Protein AF-A0A261ALJ6-F1 (afdb_monomer)

Mean predicted aligned error: 18.37 Å

Foldseek 3Di:
DVAKDKAFADDDPVDNVLTKIKIKWKWAQWPALQVVVVCVVVVVADKQKWQLQQDQAVVLLSLLLNVLSVCVVVVNQPDPHSSLSSQQLLALAPPSVVSCQPTGGDRPRRMIMIMDMPPPVCPSVVVVVVVTPTDIHHRHVPRNVNHDVVVNCVRLVPDDDPPPDDDPSVSSSCSSVCSVVVVPQAPFCVPPVSPPPDDDDDDDDDPLVQLLPLCPDPLNVVLLVLLVVVLVCVVVVVDDDDPVSNVLSVQLNVLVVVLVVLVVVLVVLVVVLVVDPDDPVVNVVSVVVSVVSVVVSSVSSVVSLCSLQDQDPQQFFQKKKKKKAWFPDPPVSQQVSQLLVLLVVLVCVVQVKDKAWPDWAADPVGGTHMTIIMIGGGRVRLLCQLVQAKEWEWDADPPGPDTDITIMGMDMGGDDDDDDQDDDPVQKDKDFAQDDDPDDPLSVPDRQKIWMAGNPVRDIDTFDPDSHNVVSVVVRNVVVSVVVVVVVVVVVVVVRVVSNCNRRPPSDSVIHQWYCYVVQQWIAGPVVRDIDHHSPCCSSNHPVVVVVSVSVSVVVSSVSSNVSSVVSVVD

Secondary structure (DSSP, 8-state):
-TT-EEEEPPPBTTBTT---EEEEEEEES-S-HHHHHHHHHTT---SEEEEGGG--SHHHHHHHHHHHHHHHHTT--SSSSHHHHHHHHH-S-S-HHHHHHHHBPPTT-S-EEEEEES-SS-HHHHHHHHH--SEEE-HHHHSTTT--HHHHHHHTT----SSTTS-HHHHHHHHHHHHHHTT---TTGGGTTTS-S---------TTHHHHHHHTSHHHHHHHHHHHHHHHHHHTTSS---HHHHHHHHHHHHHHHHHHHHHHHHHHHHHHHHH--S-HHHHHHHHHHHHHHHHHHHHHHHHHHHHHSPPPTTTT--EEEEEEEE-TTTHHHHHHHHHHHHHHHHHHHHTT-EEEEEEEEE-TTSSEEEEEEEEESTTHHHHHGGG-EEEEEEE--TT-SSPEEEEEEEEEEEPPS-------GGGEEEEEEPPPSS--HHHHH---EEEEEETTT--EEEE--SSSHHHHHHHHHHHHHHHHHHHHHHHHHHHHHHHHHHHHTT--TT--SEEEETTTTEEEETTTTEEEE-HHHHHTT-HHHHHHHHHHHHHHHHHHHHHHHHHHHH-

Structure (mmCIF, N/CA/C/O backbone):
data_AF-A0A261ALJ6-F1
#
_entry.id   AF-A0A261ALJ6-F1
#
loop_
_atom_site.group_PDB
_atom_site.id
_atom_site.type_symbol
_atom_site.label_atom_id
_atom_site.label_alt_id
_atom_site.label_comp_id
_atom_site.label_asym_id
_atom_site.label_entity_id
_atom_site.label_seq_id
_atom_site.pdbx_PDB_ins_code
_atom_site.Cartn_x
_atom_site.Cartn_y
_atom_site.Cartn_z
_atom_site.occupancy
_atom_site.B_iso_or_equiv
_atom_site.auth_seq_id
_atom_site.auth_comp_id
_atom_site.auth_asym_id
_atom_site.auth_atom_id
_atom_site.pdbx_PDB_model_num
ATOM 1 N N . MET A 1 1 ? -11.783 44.704 -10.744 1.00 56.09 1 MET A N 1
ATOM 2 C CA . MET A 1 1 ? -12.688 43.540 -10.617 1.00 56.09 1 MET A CA 1
ATOM 3 C C . MET A 1 1 ? -12.921 42.804 -11.927 1.00 56.09 1 MET A C 1
ATOM 5 O O . MET A 1 1 ? -12.905 41.589 -11.865 1.00 56.09 1 MET A O 1
ATOM 9 N N . LYS A 1 2 ? -13.084 43.470 -13.090 1.00 62.62 2 LYS A N 1
ATOM 10 C CA . LYS A 1 2 ? -13.318 42.772 -14.377 1.00 62.62 2 LYS A CA 1
ATOM 11 C C . LYS A 1 2 ? -12.264 41.704 -14.741 1.00 62.62 2 LYS A C 1
ATOM 13 O O . LYS A 1 2 ? -12.587 40.788 -15.479 1.00 62.62 2 LYS A O 1
ATOM 18 N N . HIS A 1 3 ? -11.042 41.802 -14.209 1.00 75.19 3 HIS A N 1
ATOM 19 C CA . HIS A 1 3 ? -9.930 40.890 -14.524 1.00 75.19 3 HIS A CA 1
ATOM 20 C C . HIS A 1 3 ? -9.458 40.017 -13.345 1.00 75.19 3 HIS A C 1
ATOM 22 O O . HIS A 1 3 ? -8.577 39.185 -13.523 1.00 75.19 3 HIS A O 1
ATOM 28 N N . SER A 1 4 ? -10.048 40.177 -12.152 1.00 83.94 4 SER A N 1
ATOM 29 C CA . SER A 1 4 ? -9.753 39.328 -10.986 1.00 83.94 4 SER A CA 1
ATOM 30 C C . SER A 1 4 ? -10.753 38.179 -10.919 1.00 83.94 4 SER A C 1
ATOM 32 O O . SER A 1 4 ? -11.957 38.447 -10.905 1.00 83.94 4 SER A O 1
ATOM 34 N N . HIS A 1 5 ? -10.286 36.942 -10.799 1.00 86.19 5 HIS A N 1
ATOM 35 C CA . HIS A 1 5 ? -11.147 35.760 -10.740 1.00 86.19 5 HIS A CA 1
ATOM 36 C C . HIS A 1 5 ? -11.141 35.151 -9.335 1.00 86.19 5 HIS A C 1
ATOM 38 O O . HIS A 1 5 ? -10.111 35.183 -8.662 1.00 86.19 5 HIS A O 1
ATOM 44 N N . LEU A 1 6 ? -12.294 34.660 -8.879 1.00 88.56 6 LEU A N 1
ATOM 45 C CA . LEU A 1 6 ? -12.431 33.942 -7.612 1.00 88.56 6 LEU A CA 1
ATOM 46 C C . LEU A 1 6 ? -12.449 32.451 -7.927 1.00 88.56 6 LEU A C 1
ATOM 48 O O . LEU A 1 6 ? -13.310 32.012 -8.680 1.00 88.56 6 LEU A O 1
ATOM 52 N N . TYR A 1 7 ? -11.513 31.706 -7.360 1.00 87.81 7 TYR A N 1
ATOM 53 C CA . TYR A 1 7 ? -11.470 30.257 -7.466 1.00 87.81 7 TYR A CA 1
ATOM 54 C C . TYR A 1 7 ? -11.928 29.653 -6.147 1.00 87.81 7 TYR A C 1
ATOM 56 O O . TYR A 1 7 ? -11.476 30.065 -5.074 1.00 87.81 7 TYR A O 1
ATOM 64 N N . GLU A 1 8 ? -12.823 28.680 -6.235 1.00 87.00 8 GLU A N 1
ATOM 65 C CA . GLU A 1 8 ? -13.108 27.794 -5.116 1.00 87.00 8 GLU A CA 1
ATOM 66 C C . GLU A 1 8 ? -12.003 26.747 -5.062 1.00 87.00 8 GLU A C 1
ATOM 68 O O . GLU A 1 8 ? -11.698 26.091 -6.061 1.00 87.00 8 GLU A O 1
ATOM 73 N N . LEU A 1 9 ? -11.339 26.668 -3.913 1.00 85.06 9 LEU A N 1
ATOM 74 C CA . LEU A 1 9 ? -10.316 25.664 -3.679 1.00 85.06 9 LEU A CA 1
ATOM 75 C C . LEU A 1 9 ? -10.998 24.361 -3.281 1.00 85.06 9 LEU A C 1
ATOM 77 O O . LEU A 1 9 ? -12.095 24.374 -2.715 1.00 85.06 9 LEU A O 1
ATOM 81 N N . GLN A 1 10 ? -10.359 23.238 -3.599 1.00 76.06 10 GLN A N 1
ATOM 82 C CA . GLN A 1 10 ? -10.909 21.948 -3.207 1.00 76.06 10 GLN A CA 1
ATOM 83 C C . GLN A 1 10 ? -10.931 21.875 -1.676 1.00 76.06 10 GLN A C 1
ATOM 85 O O . GLN A 1 10 ? -9.910 22.180 -1.051 1.00 76.06 10 GLN A O 1
ATOM 90 N N . PRO A 1 11 ? -12.083 21.536 -1.067 1.00 61.34 11 PRO A N 1
ATOM 91 C CA . PRO A 1 11 ? -12.139 21.329 0.367 1.00 61.34 11 PRO A CA 1
ATOM 92 C C . PRO A 1 11 ? -11.230 20.164 0.740 1.00 61.34 11 PRO A C 1
ATOM 94 O O . PRO A 1 11 ? -10.999 19.255 -0.062 1.00 61.34 11 PRO A O 1
ATOM 97 N N . ASP A 1 12 ? -10.736 20.203 1.970 1.00 60.03 12 ASP A N 1
ATOM 98 C CA . ASP A 1 12 ? -10.095 19.043 2.560 1.00 60.03 12 ASP A CA 1
ATOM 99 C C . ASP A 1 12 ? -11.069 17.855 2.480 1.00 60.03 12 ASP A C 1
ATOM 101 O O . ASP A 1 12 ? -12.228 18.013 2.888 1.00 60.03 12 ASP A O 1
ATOM 105 N N . PRO A 1 13 ? -10.676 16.690 1.937 1.00 57.09 13 PRO A N 1
ATOM 106 C CA . PRO A 1 13 ? -11.606 15.573 1.823 1.00 57.09 13 PRO A CA 1
ATOM 107 C C . PRO A 1 13 ? -12.008 15.018 3.195 1.00 57.09 13 PRO A C 1
ATOM 109 O O . PRO A 1 13 ? -13.001 14.303 3.283 1.00 57.09 13 PRO A O 1
ATOM 112 N N . TYR A 1 14 ? -11.268 15.381 4.250 1.00 53.53 14 TYR A N 1
ATOM 113 C CA . TYR A 1 14 ? -11.555 15.031 5.640 1.00 53.53 14 TYR A CA 1
ATOM 114 C C . TYR A 1 14 ? -12.341 16.074 6.415 1.00 53.53 14 TYR A C 1
ATOM 116 O O . TYR A 1 14 ? -12.918 15.756 7.451 1.00 53.53 14 TYR A O 1
ATOM 124 N N . ASP A 1 15 ? -12.379 17.311 5.927 1.00 52.16 15 ASP A N 1
ATOM 125 C CA . ASP A 1 15 ? -13.095 18.397 6.579 1.00 52.16 15 ASP A CA 1
ATOM 126 C C . ASP A 1 15 ? -13.725 19.328 5.539 1.00 52.16 15 ASP A C 1
ATOM 128 O O . ASP A 1 15 ? -13.217 20.396 5.175 1.00 52.16 15 ASP A O 1
ATOM 132 N N . CYS A 1 16 ? -14.902 18.916 5.068 1.00 55.81 16 CYS A N 1
ATOM 133 C CA . CYS A 1 16 ? -15.683 19.657 4.084 1.00 55.81 16 CYS A CA 1
ATOM 134 C C . CYS A 1 16 ? -16.204 21.018 4.593 1.00 55.81 16 CYS A C 1
ATOM 136 O O . CYS A 1 16 ? -16.708 21.813 3.789 1.00 55.81 16 CYS A O 1
ATOM 138 N N . THR A 1 17 ? -16.059 21.316 5.894 1.00 53.47 17 THR A N 1
ATOM 139 C CA . THR A 1 17 ? -16.429 22.609 6.487 1.00 53.47 17 THR A CA 1
ATOM 140 C C . THR A 1 17 ? -15.404 23.706 6.170 1.00 53.47 17 THR A C 1
ATOM 142 O O . THR A 1 17 ? -15.748 24.891 6.140 1.00 53.47 17 THR A O 1
ATOM 145 N N . GLN A 1 18 ? -14.171 23.334 5.803 1.00 64.38 18 GLN A N 1
ATOM 146 C CA . GLN A 1 18 ? -13.068 24.255 5.513 1.00 64.38 18 GLN A CA 1
ATOM 147 C C . GLN A 1 18 ? -13.005 24.694 4.040 1.00 64.38 18 GLN A C 1
ATOM 149 O O . GLN A 1 18 ? -11.954 24.675 3.396 1.00 64.38 18 GLN A O 1
ATOM 154 N N . ARG A 1 19 ? -14.133 25.139 3.473 1.00 71.19 19 ARG A N 1
ATOM 155 C CA . ARG A 1 19 ? -14.149 25.698 2.109 1.00 71.19 19 ARG A CA 1
ATOM 156 C C . ARG A 1 19 ? -13.448 27.054 2.068 1.00 71.19 19 ARG A C 1
ATOM 158 O O . ARG A 1 19 ? -14.008 28.071 2.484 1.00 71.19 19 ARG A O 1
ATOM 165 N N . LYS A 1 20 ? -12.240 27.074 1.509 1.00 83.88 20 LYS A N 1
ATOM 166 C CA . LYS A 1 20 ? -11.474 28.295 1.242 1.00 83.88 20 LYS A CA 1
ATOM 167 C C . LYS A 1 20 ? -11.674 28.763 -0.192 1.00 83.88 20 LYS A C 1
ATOM 169 O O . LYS A 1 20 ? -11.871 27.976 -1.115 1.00 83.88 20 LYS A O 1
ATOM 174 N N . THR A 1 21 ? -11.592 30.072 -0.386 1.00 89.38 21 THR A N 1
ATOM 175 C CA . THR A 1 21 ? -11.596 30.664 -1.731 1.00 89.38 21 THR A CA 1
ATOM 176 C C . THR A 1 21 ? -10.294 31.407 -1.971 1.00 89.38 21 THR A C 1
ATOM 178 O O . THR A 1 21 ? -9.692 31.926 -1.036 1.00 89.38 21 THR A O 1
ATOM 181 N N . CYS A 1 22 ? -9.836 31.467 -3.216 1.00 91.06 22 CYS A N 1
ATOM 182 C CA . CYS A 1 22 ? -8.646 32.220 -3.591 1.00 91.06 22 CYS A CA 1
ATOM 183 C C . CYS A 1 22 ? -8.985 33.175 -4.730 1.00 91.06 22 CYS A C 1
ATOM 185 O O . CYS A 1 22 ? -9.373 32.756 -5.822 1.00 91.06 22 CYS A O 1
ATOM 187 N N . ARG A 1 23 ? -8.850 34.479 -4.485 1.00 92.50 23 ARG A N 1
ATOM 188 C CA . ARG A 1 23 ? -9.010 35.502 -5.516 1.00 92.50 23 ARG A CA 1
ATOM 189 C C . ARG A 1 23 ? -7.654 35.836 -6.111 1.00 92.50 23 ARG A C 1
ATOM 191 O O . ARG A 1 23 ? -6.754 36.269 -5.397 1.00 92.50 23 ARG A O 1
ATOM 198 N N . VAL A 1 24 ? -7.538 35.701 -7.428 1.00 92.94 24 VAL A N 1
ATOM 199 C CA . VAL A 1 24 ? -6.281 35.894 -8.160 1.00 92.94 24 VAL A CA 1
ATOM 200 C C . VAL A 1 24 ? -6.435 36.976 -9.228 1.00 92.94 24 VAL A C 1
ATOM 202 O O . VAL A 1 24 ? -7.458 37.051 -9.915 1.00 92.94 24 VAL A O 1
ATOM 205 N N . CYS A 1 25 ? -5.412 37.818 -9.383 1.00 93.00 25 CYS A N 1
ATOM 206 C CA . CYS A 1 25 ? -5.313 38.814 -10.448 1.00 93.00 25 CYS A CA 1
ATOM 207 C C . CYS A 1 25 ? -3.876 38.897 -10.980 1.00 93.00 25 CYS A C 1
ATOM 209 O O . CYS A 1 25 ? -2.925 38.934 -10.200 1.00 93.00 25 CYS A O 1
ATOM 211 N N . LEU A 1 26 ? -3.724 38.954 -12.304 1.00 93.56 26 LEU A N 1
ATOM 212 C CA . LEU A 1 26 ? -2.444 39.196 -12.972 1.00 93.56 26 LEU A CA 1
ATOM 213 C C . LEU A 1 26 ? -2.278 40.699 -13.227 1.00 93.56 26 LEU A C 1
ATOM 215 O O . LEU A 1 26 ? -3.231 41.358 -13.647 1.00 93.56 26 LEU A O 1
ATOM 219 N N . PHE A 1 27 ? -1.075 41.223 -12.999 1.00 93.00 27 PHE A N 1
ATOM 220 C CA . PHE A 1 27 ? -0.695 42.599 -13.309 1.00 93.00 27 PHE A CA 1
ATOM 221 C C . PHE A 1 27 ? 0.541 42.617 -14.212 1.00 93.00 27 PHE A C 1
ATOM 223 O O . PHE A 1 27 ? 1.534 41.949 -13.911 1.00 93.00 27 PHE A O 1
ATOM 230 N N . LYS A 1 28 ? 0.487 43.400 -15.292 1.00 91.75 28 LYS A N 1
ATOM 231 C CA . LYS A 1 28 ? 1.622 43.713 -16.171 1.00 91.75 28 LYS A CA 1
ATOM 232 C C . LYS A 1 28 ? 2.086 45.153 -15.971 1.00 91.75 28 LYS A C 1
ATOM 234 O O . LYS A 1 28 ? 1.427 45.944 -15.294 1.00 91.75 28 LYS A O 1
ATOM 239 N N . ASP A 1 29 ? 3.240 45.473 -16.547 1.00 89.88 29 ASP A N 1
ATOM 240 C CA . ASP A 1 29 ? 3.848 46.806 -16.541 1.00 89.88 29 ASP A CA 1
ATOM 241 C C . ASP A 1 29 ? 3.970 47.413 -15.134 1.00 89.88 29 ASP A C 1
ATOM 243 O O . ASP A 1 29 ? 3.743 48.608 -14.927 1.00 89.88 29 ASP A O 1
ATOM 247 N N . VAL A 1 30 ? 4.300 46.578 -14.145 1.00 91.81 30 VAL A N 1
ATOM 248 C CA . VAL A 1 30 ? 4.401 46.989 -12.743 1.00 91.81 30 VAL A CA 1
ATOM 249 C C . VAL A 1 30 ? 5.644 47.853 -12.548 1.00 91.81 30 VAL A C 1
ATOM 251 O O . VAL A 1 30 ? 6.770 47.392 -12.710 1.00 91.81 30 VAL A O 1
ATOM 254 N N . LYS A 1 31 ? 5.445 49.118 -12.161 1.00 90.81 31 LYS A N 1
ATOM 255 C CA . LYS A 1 31 ? 6.537 50.096 -11.986 1.00 90.81 31 LYS A CA 1
ATOM 256 C C . LYS A 1 31 ? 7.052 50.223 -10.553 1.00 90.81 31 LYS A C 1
ATOM 258 O O . LYS A 1 31 ? 8.080 50.850 -10.337 1.00 90.81 31 LYS A O 1
ATOM 263 N N . ASN A 1 32 ? 6.341 49.669 -9.571 1.00 93.12 32 ASN A N 1
ATOM 264 C CA . ASN A 1 32 ? 6.663 49.814 -8.147 1.00 93.12 32 ASN A CA 1
ATOM 265 C C . ASN A 1 32 ? 6.945 48.488 -7.427 1.00 93.12 32 ASN A C 1
ATOM 267 O O . ASN A 1 32 ? 6.644 48.347 -6.243 1.00 93.12 32 ASN A O 1
ATOM 271 N N . ALA A 1 33 ? 7.533 47.513 -8.123 1.00 90.31 33 ALA A N 1
ATOM 272 C CA . ALA A 1 33 ? 7.827 46.199 -7.552 1.00 90.31 33 ALA A CA 1
ATOM 273 C C . ALA A 1 33 ? 8.753 46.260 -6.316 1.00 90.31 33 ALA A C 1
ATOM 275 O O . ALA A 1 33 ? 8.508 45.547 -5.345 1.00 90.31 33 ALA A O 1
ATOM 276 N N . ALA A 1 34 ? 9.751 47.153 -6.301 1.00 89.38 34 ALA A N 1
ATOM 277 C CA . ALA A 1 34 ? 10.628 47.368 -5.145 1.00 89.38 34 ALA A CA 1
ATOM 278 C C . ALA A 1 34 ? 9.866 47.877 -3.902 1.00 89.38 34 ALA A C 1
ATOM 280 O O . ALA A 1 34 ? 10.001 47.307 -2.818 1.00 89.38 34 ALA A O 1
ATOM 281 N N . GLU A 1 35 ? 8.995 48.883 -4.069 1.00 90.88 35 GLU A N 1
ATOM 282 C CA . GLU A 1 35 ? 8.141 49.409 -2.990 1.00 90.88 35 GLU A CA 1
ATOM 283 C C . GLU A 1 35 ? 7.208 48.317 -2.437 1.00 90.88 35 GLU A C 1
ATOM 285 O O . GLU A 1 35 ? 7.044 48.185 -1.224 1.00 90.88 35 GLU A O 1
ATOM 290 N N . LEU A 1 36 ? 6.610 47.509 -3.321 1.00 90.25 36 LEU A N 1
ATOM 291 C CA . LEU A 1 36 ? 5.714 46.411 -2.945 1.00 90.25 36 LEU A CA 1
ATOM 292 C C . LEU A 1 36 ? 6.453 45.291 -2.201 1.00 90.25 36 LEU A C 1
ATOM 294 O O . LEU A 1 36 ? 5.930 44.778 -1.214 1.00 90.25 36 LEU A O 1
ATOM 298 N N . SER A 1 37 ? 7.669 44.939 -2.631 1.00 88.38 37 SER A N 1
ATOM 299 C CA . SER A 1 37 ? 8.513 43.944 -1.955 1.00 88.38 37 SER A CA 1
ATOM 300 C C . SER A 1 37 ? 8.883 44.392 -0.538 1.00 88.38 37 SER A C 1
ATOM 302 O O . SER A 1 37 ? 8.786 43.610 0.408 1.00 88.38 37 SER A O 1
ATOM 304 N N . GLN A 1 38 ? 9.225 45.672 -0.356 1.00 88.62 38 GLN A N 1
ATOM 305 C CA . GLN A 1 38 ? 9.516 46.234 0.965 1.00 88.62 38 GLN A CA 1
ATOM 306 C C . GLN A 1 38 ? 8.269 46.263 1.862 1.00 88.62 38 GLN A C 1
ATOM 308 O O . GLN A 1 38 ? 8.325 45.834 3.010 1.00 88.62 38 GLN A O 1
ATOM 313 N N . GLN A 1 39 ? 7.114 46.678 1.331 1.00 88.69 39 GLN A N 1
ATOM 314 C CA . GLN A 1 39 ? 5.849 46.665 2.078 1.00 88.69 39 GLN A CA 1
ATOM 315 C C . GLN A 1 39 ? 5.394 45.252 2.475 1.00 88.69 39 GLN A C 1
ATOM 317 O O . GLN A 1 39 ? 4.768 45.092 3.523 1.00 88.69 39 GLN A O 1
ATOM 322 N N . LEU A 1 40 ? 5.707 44.239 1.662 1.00 87.94 40 LEU A N 1
ATOM 323 C CA . LEU A 1 40 ? 5.461 42.834 1.983 1.00 87.94 40 LEU A CA 1
ATOM 324 C C . LEU A 1 40 ? 6.347 42.370 3.153 1.00 87.94 40 LEU A C 1
ATOM 326 O O . LEU A 1 40 ? 5.843 41.760 4.091 1.00 87.94 40 LEU A O 1
ATOM 330 N N . LYS A 1 41 ? 7.647 42.705 3.132 1.00 85.44 41 LYS A N 1
ATOM 331 C CA . LYS A 1 41 ? 8.603 42.385 4.213 1.00 85.44 41 LYS A CA 1
ATOM 332 C C . LYS A 1 41 ? 8.247 43.077 5.533 1.00 85.44 41 LYS A C 1
ATOM 334 O O . LYS A 1 41 ? 8.380 42.467 6.588 1.00 85.44 41 LYS A O 1
ATOM 339 N N . ASP A 1 42 ? 7.731 44.303 5.463 1.00 86.12 42 ASP A N 1
ATOM 340 C CA . ASP A 1 42 ? 7.227 45.061 6.616 1.00 86.12 42 ASP A CA 1
ATOM 341 C C . ASP A 1 42 ? 5.886 44.525 7.167 1.00 86.12 42 ASP A C 1
ATOM 343 O O . ASP A 1 42 ? 5.396 45.029 8.177 1.00 86.12 42 ASP A O 1
ATOM 347 N N . GLY A 1 43 ? 5.235 43.568 6.489 1.00 82.38 43 GLY A N 1
ATOM 348 C CA . GLY A 1 43 ? 3.919 43.042 6.877 1.00 82.38 43 GLY A CA 1
ATOM 349 C C . GLY A 1 43 ? 2.738 43.989 6.609 1.00 82.38 43 GLY A C 1
ATOM 350 O O . GLY A 1 43 ? 1.645 43.773 7.123 1.00 82.38 43 GLY A O 1
ATOM 351 N N . LYS A 1 44 ? 2.918 45.042 5.796 1.00 85.88 44 LYS A N 1
ATOM 352 C CA . LYS A 1 44 ? 1.856 46.014 5.439 1.00 85.88 44 LYS A CA 1
ATOM 353 C C . LYS A 1 44 ? 0.891 45.499 4.363 1.00 85.88 44 LYS A C 1
ATOM 355 O O . LYS A 1 44 ? -0.117 46.152 4.070 1.00 85.88 44 LYS A O 1
ATOM 360 N N . ILE A 1 45 ? 1.236 44.388 3.714 1.00 86.75 45 ILE A N 1
ATOM 361 C CA . ILE A 1 45 ? 0.452 43.728 2.669 1.00 86.75 45 ILE A CA 1
ATOM 362 C C . ILE A 1 45 ? 0.259 42.270 3.078 1.00 86.75 45 ILE A C 1
ATOM 364 O O . ILE A 1 45 ? 1.234 41.529 3.161 1.00 86.75 45 ILE A O 1
ATOM 368 N N . ASP A 1 46 ? -0.994 41.862 3.266 1.00 85.75 46 ASP A N 1
ATOM 369 C CA . ASP A 1 46 ? -1.364 40.461 3.467 1.00 85.75 46 ASP A CA 1
ATOM 370 C C . ASP A 1 46 ? -1.912 39.871 2.160 1.00 85.75 46 ASP A C 1
ATOM 372 O O . ASP A 1 46 ? -3.116 39.824 1.912 1.00 85.75 46 ASP A O 1
ATOM 376 N N . ALA A 1 47 ? -0.995 39.539 1.253 1.00 91.56 47 ALA A N 1
ATOM 377 C CA . ALA A 1 47 ? -1.296 38.911 -0.029 1.00 91.56 47 ALA A CA 1
ATOM 378 C C . ALA A 1 47 ? -0.073 38.148 -0.543 1.00 91.56 47 ALA A C 1
ATOM 380 O O . ALA A 1 47 ? 1.066 38.531 -0.275 1.00 91.56 47 ALA A O 1
ATOM 381 N N . ALA A 1 48 ? -0.293 37.103 -1.338 1.00 93.88 48 ALA A N 1
ATOM 382 C CA . ALA A 1 48 ? 0.787 36.432 -2.047 1.00 93.88 48 ALA A CA 1
ATOM 383 C C . ALA A 1 48 ? 1.111 37.206 -3.335 1.00 93.88 48 ALA A C 1
ATOM 385 O O . ALA A 1 48 ? 0.286 37.264 -4.249 1.00 93.88 48 ALA A O 1
ATOM 386 N N . LEU A 1 49 ? 2.306 37.805 -3.402 1.00 94.56 49 LEU A N 1
ATOM 387 C CA . LEU A 1 49 ? 2.835 38.466 -4.600 1.00 94.56 49 LEU A CA 1
ATOM 388 C C . LEU A 1 49 ? 3.883 37.565 -5.258 1.00 94.56 49 LEU A C 1
ATOM 390 O O . LEU A 1 49 ? 4.970 37.371 -4.714 1.00 94.56 49 LEU A O 1
ATOM 394 N N . ILE A 1 50 ? 3.545 37.021 -6.425 1.00 95.50 50 ILE A N 1
ATOM 395 C CA . ILE A 1 50 ? 4.292 35.952 -7.101 1.00 95.50 50 ILE A CA 1
ATOM 396 C C . ILE A 1 50 ? 4.809 36.465 -8.443 1.00 95.50 50 ILE A C 1
ATOM 398 O O . ILE A 1 50 ? 4.108 37.198 -9.144 1.00 95.50 50 ILE A O 1
ATOM 402 N N . ARG A 1 51 ? 6.009 36.052 -8.852 1.00 94.12 51 ARG A N 1
ATOM 403 C CA . ARG A 1 51 ? 6.528 36.347 -10.196 1.00 94.12 51 ARG A CA 1
ATOM 404 C C . ARG A 1 51 ? 5.735 35.594 -11.259 1.00 94.12 51 ARG A C 1
ATOM 406 O O . ARG A 1 51 ? 5.769 34.367 -11.307 1.00 94.12 51 ARG A O 1
ATOM 413 N N . ALA A 1 52 ? 5.073 36.330 -12.151 1.00 92.69 52 ALA A N 1
ATOM 414 C CA . ALA A 1 52 ? 4.249 35.732 -13.204 1.00 92.69 52 ALA A CA 1
ATOM 415 C C . ALA A 1 52 ? 5.069 34.881 -14.193 1.00 92.69 52 ALA A C 1
ATOM 417 O O . ALA A 1 52 ? 4.581 33.878 -14.697 1.00 92.69 52 ALA A O 1
ATOM 418 N N . GLU A 1 53 ? 6.334 35.241 -14.417 1.00 92.00 53 GLU A N 1
ATOM 419 C CA . GLU A 1 53 ? 7.255 34.563 -15.345 1.00 92.00 53 GLU A CA 1
ATOM 420 C C . GLU A 1 53 ? 7.571 33.109 -14.959 1.00 92.00 53 GLU A C 1
ATOM 422 O O . GLU A 1 53 ? 8.011 32.331 -15.807 1.00 92.00 53 GLU A O 1
ATOM 427 N N . LEU A 1 54 ? 7.387 32.749 -13.683 1.00 91.69 54 LEU A N 1
ATOM 428 C CA . LEU A 1 54 ? 7.739 31.436 -13.131 1.00 91.69 54 LEU A CA 1
ATOM 429 C C . LEU A 1 54 ? 6.541 30.490 -12.995 1.00 91.69 54 LEU A C 1
ATOM 431 O O . LEU A 1 54 ? 6.719 29.336 -12.612 1.00 91.69 54 LEU A O 1
ATOM 435 N N . VAL A 1 55 ? 5.331 30.958 -13.307 1.00 91.81 55 VAL A N 1
ATOM 436 C CA . VAL A 1 55 ? 4.105 30.161 -13.226 1.00 91.81 55 VAL A CA 1
ATOM 437 C C . VAL A 1 55 ? 3.638 29.851 -14.642 1.00 91.81 55 VAL A C 1
ATOM 439 O O . VAL A 1 55 ? 3.271 30.756 -15.385 1.00 91.81 55 VAL A O 1
ATOM 442 N N . LEU A 1 56 ? 3.659 28.568 -15.014 1.00 87.31 56 LEU A N 1
ATOM 443 C CA . LEU A 1 56 ? 3.346 28.120 -16.375 1.00 87.31 56 LEU A CA 1
ATOM 444 C C . LEU A 1 56 ? 1.899 28.440 -16.773 1.00 87.31 56 LEU A C 1
ATOM 446 O O . LEU A 1 56 ? 1.643 29.016 -17.827 1.00 87.31 56 LEU A O 1
ATOM 450 N N . GLU A 1 57 ? 0.957 28.059 -15.915 1.00 86.62 57 GLU A N 1
ATOM 451 C CA . GLU A 1 57 ? -0.472 28.188 -16.163 1.00 86.62 57 GLU A CA 1
ATOM 452 C C . GLU A 1 57 ? -1.255 28.252 -14.840 1.00 86.62 57 GLU A C 1
ATOM 454 O O . GLU A 1 57 ? -0.717 27.911 -13.780 1.00 86.62 57 GLU A O 1
ATOM 459 N N . PRO A 1 58 ? -2.530 28.677 -14.869 1.00 87.56 58 PRO A N 1
ATOM 460 C CA . PRO A 1 58 ? -3.325 28.867 -13.656 1.00 87.56 58 PRO A CA 1
ATOM 461 C C . PRO A 1 58 ? -3.510 27.592 -12.831 1.00 87.56 58 PRO A C 1
ATOM 463 O O . PRO A 1 58 ? -3.583 27.669 -11.608 1.00 87.56 58 PRO A O 1
ATOM 466 N N . PHE A 1 59 ? -3.530 26.426 -13.479 1.00 87.56 59 PHE A N 1
ATOM 467 C CA . PHE A 1 59 ? -3.633 25.135 -12.804 1.00 87.56 59 PHE A CA 1
ATOM 468 C C . PHE A 1 59 ? -2.498 24.915 -11.790 1.00 87.56 59 PHE A C 1
ATOM 470 O O . PHE A 1 59 ? -2.763 24.566 -10.642 1.00 87.56 59 PHE A O 1
ATOM 477 N N . VAL A 1 60 ? -1.249 25.231 -12.156 1.00 88.75 60 VAL A N 1
ATOM 478 C CA . VAL A 1 60 ? -0.076 25.108 -11.267 1.00 88.75 60 VAL A CA 1
ATOM 479 C C . VAL A 1 60 ? -0.211 26.008 -10.033 1.00 88.75 60 VAL A C 1
ATOM 481 O O . VAL A 1 60 ? 0.104 25.603 -8.912 1.00 88.75 60 VAL A O 1
ATOM 484 N N . LEU A 1 61 ? -0.723 27.226 -10.225 1.00 90.69 61 LEU A N 1
ATOM 485 C CA . LEU A 1 61 ? -0.974 28.167 -9.134 1.00 90.69 61 LEU A CA 1
ATOM 486 C C . LEU A 1 61 ? -2.056 27.658 -8.176 1.00 90.69 61 LEU A C 1
ATOM 488 O O . LEU A 1 61 ? -1.895 27.751 -6.960 1.00 90.69 61 LEU A O 1
ATOM 492 N N . LEU A 1 62 ? -3.148 27.114 -8.715 1.00 90.88 62 LEU A N 1
ATOM 493 C CA . LEU A 1 62 ? -4.245 26.573 -7.914 1.00 90.88 62 LEU A CA 1
ATOM 494 C C . LEU A 1 62 ? -3.837 25.294 -7.180 1.00 90.88 62 LEU A C 1
ATOM 496 O O . LEU A 1 62 ? -4.206 25.128 -6.022 1.00 90.88 62 LEU A O 1
ATOM 500 N N . ALA A 1 63 ? -3.003 24.445 -7.785 1.00 89.06 63 ALA A N 1
ATOM 501 C CA . ALA A 1 63 ? -2.416 23.290 -7.110 1.00 89.06 63 ALA A CA 1
ATOM 502 C C . ALA A 1 63 ? -1.565 23.714 -5.896 1.00 89.06 63 ALA A C 1
ATOM 504 O O . ALA A 1 63 ? -1.686 23.128 -4.818 1.00 89.06 63 ALA A O 1
ATOM 505 N N . ALA A 1 64 ? -0.758 24.776 -6.027 1.00 91.00 64 ALA A N 1
ATOM 506 C CA . ALA A 1 64 ? -0.017 25.349 -4.898 1.00 91.00 64 ALA A CA 1
ATOM 507 C C . ALA A 1 64 ? -0.943 25.930 -3.818 1.00 91.00 64 ALA A C 1
ATOM 509 O O . ALA A 1 64 ? -0.687 25.750 -2.629 1.00 91.00 64 ALA A O 1
ATOM 510 N N . ALA A 1 65 ? -2.016 26.617 -4.222 1.00 90.31 65 ALA A N 1
ATOM 511 C CA . ALA A 1 65 ? -2.984 27.213 -3.305 1.00 90.31 65 ALA A CA 1
ATOM 512 C C . ALA A 1 65 ? -3.773 26.150 -2.521 1.00 90.31 65 ALA A C 1
ATOM 514 O O . ALA A 1 65 ? -3.895 26.269 -1.303 1.00 90.31 65 ALA A O 1
ATOM 515 N N . ASN A 1 66 ? -4.238 25.090 -3.194 1.00 89.38 66 ASN A N 1
ATOM 516 C CA . ASN A 1 66 ? -4.888 23.935 -2.566 1.00 89.38 66 ASN A CA 1
ATOM 517 C C . ASN A 1 66 ? -3.958 23.287 -1.540 1.00 89.38 66 ASN A C 1
ATOM 519 O O . ASN A 1 66 ? -4.357 23.035 -0.407 1.00 89.38 66 ASN A O 1
ATOM 523 N N . ARG A 1 67 ? -2.687 23.089 -1.902 1.00 87.50 67 ARG A N 1
ATOM 524 C CA . ARG A 1 67 ? -1.696 22.550 -0.972 1.00 87.50 67 ARG A CA 1
ATOM 525 C C . ARG A 1 67 ? -1.484 23.449 0.244 1.00 87.50 67 ARG A C 1
ATOM 527 O O . ARG A 1 67 ? -1.438 22.936 1.354 1.00 87.50 67 ARG A O 1
ATOM 534 N N . ALA A 1 68 ? -1.355 24.761 0.059 1.00 89.12 68 ALA A N 1
ATOM 535 C CA . ALA A 1 68 ? -1.172 25.694 1.169 1.00 89.12 68 ALA A CA 1
ATOM 536 C C . ALA A 1 68 ? -2.365 25.666 2.139 1.00 89.12 68 ALA A C 1
ATOM 538 O O . ALA A 1 68 ? -2.169 25.623 3.353 1.00 89.12 68 ALA A O 1
ATOM 539 N N . VAL A 1 69 ? -3.593 25.617 1.610 1.00 87.81 69 VAL A N 1
ATOM 540 C CA . VAL A 1 69 ? -4.812 25.454 2.418 1.00 87.81 69 VAL A CA 1
ATOM 541 C C . VAL A 1 69 ? -4.813 24.124 3.155 1.00 87.81 69 VAL A C 1
ATOM 543 O O . VAL A 1 69 ? -5.059 24.115 4.354 1.00 87.81 69 VAL A O 1
ATOM 546 N N . HIS A 1 70 ? -4.458 23.031 2.487 1.00 85.25 70 HIS A N 1
ATOM 547 C CA . HIS A 1 70 ? -4.390 21.713 3.112 1.00 85.25 70 HIS A CA 1
ATOM 548 C C . HIS A 1 70 ? -3.341 21.656 4.237 1.00 85.25 70 HIS A C 1
ATOM 550 O O . HIS A 1 70 ? -3.592 21.087 5.298 1.00 85.25 70 HIS A O 1
ATOM 556 N N . GLN A 1 71 ? -2.171 22.281 4.052 1.00 85.31 71 GLN A N 1
ATOM 557 C CA . GLN A 1 71 ? -1.169 22.390 5.119 1.00 85.31 71 GLN A CA 1
ATOM 558 C C . GLN A 1 71 ? -1.661 23.265 6.279 1.00 85.31 71 GLN A C 1
ATOM 560 O O . GLN A 1 71 ? -1.353 22.977 7.433 1.00 85.31 71 GLN A O 1
ATOM 565 N N . SER A 1 72 ? -2.442 24.309 5.996 1.00 85.94 72 SER A N 1
ATOM 566 C CA . SER A 1 72 ? -3.082 25.139 7.022 1.00 85.94 72 SER A CA 1
ATOM 567 C C . SER A 1 72 ? -4.158 24.394 7.802 1.00 85.94 72 SER A C 1
ATOM 569 O O . SER A 1 72 ? -4.172 24.502 9.023 1.00 85.94 72 SER A O 1
ATOM 571 N N . ALA A 1 73 ? -5.021 23.638 7.122 1.00 83.38 73 ALA A N 1
ATOM 572 C CA . ALA A 1 73 ? -6.081 22.830 7.725 1.00 83.38 73 ALA A CA 1
ATOM 573 C C . ALA A 1 73 ? -5.515 21.816 8.731 1.00 83.38 73 ALA A C 1
ATOM 575 O O . ALA A 1 73 ? -6.040 21.639 9.825 1.00 83.38 73 ALA A O 1
ATOM 576 N N . HIS A 1 74 ? -4.370 21.225 8.386 1.00 80.88 74 HIS A N 1
ATOM 577 C CA . HIS A 1 74 ? -3.686 20.217 9.190 1.00 80.88 74 HIS A CA 1
ATOM 578 C C . HIS A 1 74 ? -2.657 20.780 10.189 1.00 80.88 74 HIS A C 1
ATOM 580 O O . HIS A 1 74 ? -1.906 20.002 10.778 1.00 80.88 74 HIS A O 1
ATOM 586 N N . ASN A 1 75 ? -2.565 22.104 10.375 1.00 82.56 75 ASN A N 1
ATOM 587 C CA . ASN A 1 75 ? -1.550 22.756 11.224 1.00 82.56 75 ASN A CA 1
ATOM 588 C C . ASN A 1 75 ? -0.090 22.363 10.885 1.00 82.56 75 ASN A C 1
ATOM 590 O O . ASN A 1 75 ? 0.769 22.270 11.760 1.00 82.56 75 ASN A O 1
ATOM 594 N N . ARG A 1 76 ? 0.203 22.135 9.599 1.00 83.31 76 ARG A N 1
ATOM 595 C CA . ARG A 1 76 ? 1.511 21.714 9.056 1.00 83.31 76 ARG A CA 1
ATOM 596 C C . ARG A 1 76 ? 2.204 22.790 8.210 1.00 83.31 76 ARG A C 1
ATOM 598 O O . ARG A 1 76 ? 3.160 22.487 7.497 1.00 83.31 76 ARG A O 1
ATOM 605 N N . MET A 1 77 ? 1.734 24.039 8.252 1.00 83.75 77 MET A N 1
ATOM 606 C CA . MET A 1 77 ? 2.364 25.132 7.500 1.00 83.75 77 MET A CA 1
ATOM 607 C C . MET A 1 77 ? 3.821 25.322 7.917 1.00 83.75 77 MET A C 1
ATOM 609 O O . MET A 1 77 ? 4.151 25.344 9.102 1.00 83.75 77 MET A O 1
ATOM 613 N N . SER A 1 78 ? 4.689 25.497 6.925 1.00 84.44 78 SER A N 1
ATOM 614 C CA . SER A 1 78 ? 6.097 25.829 7.156 1.00 84.44 78 SER A CA 1
ATOM 615 C C . SER A 1 78 ? 6.291 27.335 7.374 1.00 84.44 78 SER A C 1
ATOM 617 O O . SER A 1 78 ? 7.217 27.766 8.061 1.00 84.44 78 SER A O 1
ATOM 619 N N . CYS A 1 79 ? 5.417 28.146 6.779 1.00 87.19 79 CYS A N 1
ATOM 620 C CA . CYS A 1 79 ? 5.409 29.599 6.851 1.00 87.19 79 CYS A CA 1
ATOM 621 C C . CYS A 1 79 ? 4.380 30.119 7.866 1.00 87.19 79 CYS A C 1
ATOM 623 O O . CYS A 1 79 ? 3.419 29.449 8.229 1.00 87.19 79 CYS A O 1
ATOM 625 N N . ARG A 1 80 ? 4.561 31.374 8.298 1.00 85.50 80 ARG A N 1
ATOM 626 C CA . ARG A 1 80 ? 3.688 32.033 9.290 1.00 85.50 80 ARG A CA 1
ATOM 627 C C . ARG A 1 80 ? 2.320 32.459 8.748 1.00 85.50 80 ARG A C 1
ATOM 629 O O . ARG A 1 80 ? 1.423 32.720 9.540 1.00 85.50 80 ARG A O 1
ATOM 636 N N . SER A 1 81 ? 2.172 32.592 7.431 1.00 90.06 81 SER A N 1
ATOM 637 C CA . SER A 1 81 ? 0.927 33.023 6.792 1.00 90.06 81 SER A CA 1
ATOM 638 C C . SER A 1 81 ? 0.589 32.143 5.598 1.00 90.06 81 SER A C 1
ATOM 640 O O . SER A 1 81 ? 1.478 31.658 4.896 1.00 90.06 81 SER A O 1
ATOM 642 N N . LEU A 1 82 ? -0.709 31.999 5.331 1.00 90.12 82 LEU A N 1
ATOM 643 C CA . LEU A 1 82 ? -1.229 31.226 4.204 1.00 90.12 82 LEU A CA 1
ATOM 644 C C . LEU A 1 82 ? -0.745 31.786 2.852 1.00 90.12 82 LEU A C 1
ATOM 646 O O . LEU A 1 82 ? -0.409 31.041 1.934 1.00 90.12 82 LEU A O 1
ATOM 650 N N . SER A 1 83 ? -0.628 33.114 2.759 1.00 92.31 83 SER A N 1
ATOM 651 C CA . SER A 1 83 ? -0.062 33.826 1.609 1.00 92.31 83 SER A CA 1
ATOM 652 C C . SER A 1 83 ? 1.402 33.439 1.347 1.00 92.31 83 SER A C 1
ATOM 654 O O . SER A 1 83 ? 1.780 33.190 0.202 1.00 92.31 83 SER A O 1
ATOM 656 N N . ALA A 1 84 ? 2.229 33.349 2.393 1.00 91.38 84 ALA A N 1
ATOM 657 C CA . ALA A 1 84 ? 3.621 32.915 2.268 1.00 91.38 84 ALA A CA 1
ATOM 658 C C . ALA A 1 84 ? 3.727 31.408 1.984 1.00 91.38 84 ALA A C 1
ATOM 660 O O . ALA A 1 84 ? 4.570 30.994 1.189 1.00 91.38 84 ALA A O 1
ATOM 661 N N . GLU A 1 85 ? 2.834 30.602 2.563 1.00 93.06 85 GLU A N 1
ATOM 662 C CA . GLU A 1 85 ? 2.767 29.158 2.326 1.00 93.06 85 GLU A CA 1
ATOM 663 C C . GLU A 1 85 ? 2.417 28.830 0.866 1.00 93.06 85 GLU A C 1
ATOM 665 O O . GLU A 1 85 ? 2.953 27.874 0.307 1.00 93.06 85 GLU A O 1
ATOM 670 N N . LEU A 1 86 ? 1.588 29.645 0.202 1.00 94.19 86 LEU A N 1
ATOM 671 C CA . LEU A 1 86 ? 1.321 29.523 -1.236 1.00 94.19 86 LEU A CA 1
ATOM 672 C C . LEU A 1 86 ? 2.596 29.745 -2.061 1.00 94.19 86 LEU A C 1
ATOM 674 O O . LEU A 1 86 ? 2.916 28.932 -2.931 1.00 94.19 86 LEU A O 1
ATOM 678 N N . VAL A 1 87 ? 3.346 30.819 -1.781 1.00 94.12 87 VAL A N 1
ATOM 679 C CA . VAL A 1 87 ? 4.610 31.118 -2.484 1.00 94.12 87 VAL A CA 1
ATOM 680 C C . VAL A 1 87 ? 5.634 30.011 -2.234 1.00 94.12 87 VAL A C 1
ATOM 682 O O . VAL A 1 87 ? 6.301 29.555 -3.162 1.00 94.12 87 VAL A O 1
ATOM 685 N N . TYR A 1 88 ? 5.720 29.527 -0.994 1.00 93.56 88 TYR A N 1
ATOM 686 C CA . TYR A 1 88 ? 6.543 28.377 -0.651 1.00 93.56 88 TYR A CA 1
ATOM 687 C C . TYR A 1 88 ? 6.110 27.136 -1.438 1.00 93.56 88 TYR A C 1
ATOM 689 O O . TYR A 1 88 ? 6.955 26.472 -2.031 1.00 93.56 88 TYR A O 1
ATOM 697 N N . SER A 1 89 ? 4.812 26.841 -1.511 1.00 92.06 89 SER A N 1
ATOM 698 C CA . SER A 1 89 ? 4.255 25.653 -2.174 1.00 92.06 89 SER A CA 1
ATOM 699 C C . SER A 1 89 ? 4.539 25.586 -3.676 1.00 92.06 89 SER A C 1
ATOM 701 O O . SER A 1 89 ? 4.636 24.479 -4.207 1.00 92.06 89 SER A O 1
ATOM 703 N N . LEU A 1 90 ? 4.729 26.730 -4.344 1.00 92.88 90 LEU A N 1
ATOM 704 C CA . LEU A 1 90 ? 5.161 26.799 -5.747 1.00 92.88 90 LEU A CA 1
ATOM 705 C C . LEU A 1 90 ? 6.597 26.308 -5.950 1.00 92.88 90 LEU A C 1
ATOM 707 O O . LEU A 1 90 ? 6.907 25.700 -6.971 1.00 92.88 90 LEU A O 1
ATOM 711 N N . SER A 1 91 ? 7.483 26.551 -4.988 1.00 91.69 91 SER A N 1
ATOM 712 C CA . SER A 1 91 ? 8.892 26.183 -5.110 1.00 91.69 91 SER A CA 1
ATOM 713 C C . SER A 1 91 ? 9.104 24.677 -4.974 1.00 91.69 91 SER A C 1
ATOM 715 O O . SER A 1 91 ? 8.524 24.089 -4.064 1.00 91.69 91 SER A O 1
ATOM 717 N N . PRO A 1 92 ? 9.979 24.049 -5.787 1.00 89.12 92 PRO A N 1
ATOM 718 C CA . PRO A 1 92 ? 10.409 22.664 -5.593 1.00 89.12 92 PRO A CA 1
ATOM 719 C C . PRO A 1 92 ? 11.466 22.515 -4.482 1.00 89.12 92 PRO A C 1
ATOM 721 O O . PRO A 1 92 ? 11.842 21.399 -4.136 1.00 89.12 92 PRO A O 1
ATOM 724 N N . SER A 1 93 ? 11.972 23.620 -3.926 1.00 86.31 93 SER A N 1
ATOM 725 C CA . SER A 1 93 ? 12.924 23.608 -2.812 1.00 86.31 93 SER A CA 1
ATOM 726 C C . SER A 1 93 ? 12.209 23.525 -1.459 1.00 86.31 93 SER A C 1
ATOM 728 O O . SER A 1 93 ? 11.074 23.985 -1.297 1.00 86.31 93 SER A O 1
ATOM 730 N N . ARG A 1 94 ? 12.909 22.963 -0.466 1.00 83.31 94 ARG A N 1
ATOM 731 C CA . ARG A 1 94 ? 12.516 22.986 0.955 1.00 83.31 94 ARG A CA 1
ATOM 732 C C . ARG A 1 94 ? 13.044 24.202 1.703 1.00 83.31 94 ARG A C 1
ATOM 734 O O . ARG A 1 94 ? 12.600 24.480 2.810 1.00 83.31 94 ARG A O 1
ATOM 741 N N . ASN A 1 95 ? 14.012 24.917 1.132 1.00 86.31 95 ASN A N 1
ATOM 742 C CA . ASN A 1 95 ? 14.521 26.120 1.767 1.00 86.31 95 ASN A CA 1
ATOM 743 C C . ASN A 1 95 ? 13.466 27.224 1.634 1.00 86.31 95 ASN A C 1
ATOM 745 O O . ASN A 1 95 ? 13.183 27.693 0.527 1.00 86.31 95 ASN A O 1
ATOM 749 N N . ILE A 1 96 ? 12.861 27.601 2.762 1.00 86.88 96 ILE A N 1
ATOM 750 C CA . ILE A 1 96 ? 11.799 28.610 2.829 1.00 86.88 96 ILE A CA 1
ATOM 751 C C . ILE A 1 96 ? 12.315 29.941 2.280 1.00 86.88 96 ILE A C 1
ATOM 753 O O . ILE A 1 96 ? 11.678 30.530 1.408 1.00 86.88 96 ILE A O 1
ATOM 757 N N . SER A 1 97 ? 13.498 30.375 2.721 1.00 88.00 97 SER A N 1
ATOM 758 C CA . SER A 1 97 ? 14.101 31.643 2.305 1.00 88.00 97 SER A CA 1
ATOM 759 C C . SER A 1 97 ? 14.331 31.684 0.796 1.00 88.00 97 SER A C 1
ATOM 761 O O . SER A 1 97 ? 13.872 32.613 0.132 1.00 88.00 97 SER A O 1
ATOM 763 N N . ASP A 1 98 ? 14.947 30.643 0.230 1.00 87.62 98 ASP A N 1
ATOM 764 C CA . ASP A 1 98 ? 15.198 30.578 -1.216 1.00 87.62 98 ASP A CA 1
ATOM 765 C C . ASP A 1 98 ? 13.892 30.533 -2.013 1.00 87.62 98 ASP A C 1
ATOM 767 O O . ASP A 1 98 ? 13.791 31.132 -3.082 1.00 87.62 98 ASP A O 1
ATOM 771 N N . SER A 1 99 ? 12.872 29.848 -1.493 1.00 91.19 99 SER A N 1
ATOM 772 C CA . SER A 1 99 ? 11.567 29.722 -2.147 1.00 91.19 99 SER A CA 1
ATOM 773 C C . SER A 1 99 ? 10.843 31.063 -2.226 1.00 91.19 99 SER A C 1
ATOM 775 O O . SER A 1 99 ? 10.346 31.430 -3.291 1.00 91.19 99 SER A O 1
ATOM 777 N N . LEU A 1 100 ? 10.837 31.819 -1.125 1.00 90.06 100 LEU A N 1
ATOM 778 C CA . LEU A 1 100 ? 10.235 33.149 -1.068 1.00 90.06 100 LEU A CA 1
ATOM 779 C C . LEU A 1 100 ? 10.999 34.157 -1.934 1.00 90.06 100 LEU A C 1
ATOM 781 O O . LEU A 1 100 ? 10.370 34.978 -2.593 1.00 90.06 100 LEU A O 1
ATOM 785 N N . VAL A 1 101 ? 12.331 34.074 -1.989 1.00 90.44 101 VAL A N 1
ATOM 786 C CA . VAL A 1 101 ? 13.153 34.938 -2.855 1.00 90.44 101 VAL A CA 1
ATOM 787 C C . VAL A 1 101 ? 12.972 34.594 -4.337 1.00 90.44 101 VAL A C 1
ATOM 789 O O . VAL A 1 101 ? 12.932 35.490 -5.177 1.00 90.44 101 VAL A O 1
ATOM 792 N N . THR A 1 102 ? 12.850 33.308 -4.671 1.00 90.69 102 THR A N 1
ATOM 793 C CA . THR A 1 102 ? 12.763 32.851 -6.066 1.00 90.69 102 THR A CA 1
ATOM 794 C C . THR A 1 102 ? 11.382 33.106 -6.662 1.00 90.69 102 THR A C 1
ATOM 796 O O . THR A 1 102 ? 11.287 33.673 -7.750 1.00 90.69 102 THR A O 1
ATOM 799 N N . PHE A 1 103 ? 10.317 32.689 -5.969 1.00 92.94 103 PHE A N 1
ATOM 800 C CA . PHE A 1 103 ? 8.942 32.758 -6.478 1.00 92.94 103 PHE A CA 1
ATOM 801 C C . PHE A 1 103 ? 8.195 34.022 -6.047 1.00 92.94 103 PHE A C 1
ATOM 803 O O . PHE A 1 103 ? 7.255 34.432 -6.732 1.00 92.94 103 PHE A O 1
ATOM 810 N N . GLY A 1 104 ? 8.606 34.653 -4.946 1.00 91.19 104 GLY A N 1
ATOM 811 C CA . GLY A 1 104 ? 8.054 35.928 -4.501 1.00 91.19 104 GLY A CA 1
ATOM 812 C C . GLY A 1 104 ? 8.512 37.105 -5.363 1.00 91.19 104 GLY A C 1
ATOM 813 O O . GLY A 1 104 ? 9.426 37.000 -6.182 1.00 91.19 104 GLY A O 1
ATOM 814 N N . ILE A 1 105 ? 7.852 38.250 -5.190 1.00 91.38 105 ILE A N 1
ATOM 815 C CA . ILE A 1 105 ? 8.130 39.475 -5.950 1.00 91.38 105 ILE A CA 1
ATOM 816 C C . ILE A 1 105 ? 9.597 39.933 -5.828 1.00 91.38 105 ILE A C 1
ATOM 818 O O . ILE A 1 105 ? 10.079 40.293 -4.752 1.00 91.38 105 ILE A O 1
ATOM 822 N N . ALA A 1 106 ? 10.292 39.982 -6.967 1.00 87.81 106 ALA A N 1
ATOM 823 C CA . ALA A 1 106 ? 11.621 40.578 -7.084 1.00 87.81 106 ALA A CA 1
ATOM 824 C C . ALA A 1 106 ? 11.524 42.086 -7.371 1.00 87.81 106 ALA A C 1
ATOM 826 O O . ALA A 1 106 ? 10.570 42.536 -8.010 1.00 87.81 106 ALA A O 1
ATOM 827 N N . GLU A 1 107 ? 12.534 42.858 -6.965 1.00 86.69 107 GLU A N 1
ATOM 828 C CA . GLU A 1 107 ? 12.560 44.331 -7.062 1.00 86.69 107 GLU A CA 1
ATOM 829 C C . GLU A 1 107 ? 12.418 44.867 -8.497 1.00 86.69 107 GLU A C 1
ATOM 831 O O . GLU A 1 107 ? 11.908 45.968 -8.698 1.00 86.69 107 GLU A O 1
ATOM 836 N N . HIS A 1 108 ? 12.802 44.065 -9.493 1.00 87.31 108 HIS A N 1
ATOM 837 C CA . HIS A 1 108 ? 12.740 44.399 -10.921 1.00 87.31 108 HIS A CA 1
ATOM 838 C C . HIS A 1 108 ? 11.622 43.660 -11.680 1.00 87.31 108 HIS A C 1
ATOM 840 O O . HIS A 1 108 ? 11.661 43.579 -12.905 1.00 87.31 108 HIS A O 1
ATOM 846 N N . SER A 1 109 ? 10.643 43.077 -10.978 1.00 86.56 109 SER A N 1
ATOM 847 C CA . SER A 1 109 ? 9.564 42.315 -11.626 1.00 86.56 109 SER A CA 1
ATOM 848 C C . SER A 1 109 ? 8.639 43.241 -12.420 1.00 86.56 109 SER A C 1
ATOM 850 O O . SER A 1 109 ? 7.997 44.114 -11.841 1.00 86.56 109 SER A O 1
ATOM 852 N N . THR A 1 110 ? 8.518 43.018 -13.729 1.00 87.88 110 THR A N 1
ATOM 853 C CA . THR A 1 110 ? 7.608 43.773 -14.613 1.00 87.88 110 THR A CA 1
ATOM 854 C C . THR A 1 110 ? 6.190 43.201 -14.630 1.00 87.88 110 THR A C 1
ATOM 856 O O . THR A 1 110 ? 5.236 43.928 -14.905 1.00 87.88 110 THR A O 1
ATOM 859 N N . ALA A 1 111 ? 6.032 41.918 -14.294 1.00 91.69 111 ALA A N 1
ATOM 860 C CA . ALA A 1 111 ? 4.744 41.250 -14.166 1.00 91.69 111 ALA A CA 1
ATOM 861 C C . ALA A 1 111 ? 4.661 40.427 -12.875 1.00 91.69 111 ALA A C 1
ATOM 863 O O . ALA A 1 111 ? 5.604 39.725 -12.496 1.00 91.69 111 ALA A O 1
ATOM 864 N N . LEU A 1 112 ? 3.508 40.487 -12.209 1.00 93.56 112 LEU A N 1
ATOM 865 C CA . LEU A 1 112 ? 3.254 39.753 -10.971 1.00 93.56 112 LEU A CA 1
ATOM 866 C C . LEU A 1 112 ? 1.826 39.220 -10.906 1.00 93.56 112 LEU A C 1
ATOM 868 O O . LEU A 1 112 ? 0.898 39.786 -11.486 1.00 93.56 112 LEU A O 1
ATOM 872 N N . ILE A 1 113 ? 1.654 38.145 -10.149 1.00 94.75 113 ILE A N 1
ATOM 873 C CA . ILE A 1 113 ? 0.360 37.591 -9.768 1.00 94.75 113 ILE A CA 1
ATOM 874 C C . ILE A 1 113 ? 0.108 37.973 -8.313 1.00 94.75 113 ILE A C 1
ATOM 876 O O . ILE A 1 113 ? 0.960 37.744 -7.455 1.00 94.75 113 ILE A O 1
ATOM 880 N N . ALA A 1 114 ? -1.064 38.535 -8.038 1.00 94.12 114 ALA A N 1
ATOM 881 C CA . ALA A 1 114 ? -1.550 38.765 -6.687 1.00 94.12 114 ALA A CA 1
ATOM 882 C C . ALA A 1 114 ? -2.632 37.734 -6.355 1.00 94.12 114 ALA A C 1
ATOM 884 O O . ALA A 1 114 ? -3.622 37.631 -7.085 1.00 94.12 114 ALA A O 1
ATOM 885 N N . ALA A 1 115 ? -2.459 37.001 -5.256 1.00 94.44 115 ALA A N 1
ATOM 886 C CA . ALA A 1 115 ? -3.441 36.052 -4.740 1.00 94.44 115 ALA A CA 1
ATOM 887 C C . ALA A 1 115 ? -3.800 36.375 -3.282 1.00 94.44 115 ALA A C 1
ATOM 889 O O . ALA A 1 115 ? -2.919 36.629 -2.459 1.00 94.44 115 ALA A O 1
ATOM 890 N N . ILE A 1 116 ? -5.100 36.388 -2.978 1.00 93.75 116 ILE A N 1
ATOM 891 C CA . ILE A 1 116 ? -5.649 36.657 -1.642 1.00 93.75 116 ILE A CA 1
ATOM 892 C C . ILE A 1 116 ? -6.654 35.558 -1.307 1.00 93.75 116 ILE A C 1
ATOM 894 O O . ILE A 1 116 ? -7.542 35.258 -2.110 1.00 93.75 116 ILE A O 1
ATOM 898 N N . PHE A 1 117 ? -6.520 34.963 -0.126 1.00 91.88 117 PHE A N 1
ATOM 899 C CA . PHE A 1 117 ? -7.459 33.962 0.367 1.00 91.88 117 PHE A CA 1
ATOM 900 C C . PHE A 1 117 ? -8.698 34.621 0.990 1.00 91.88 117 PHE A C 1
ATOM 902 O O . PHE A 1 117 ? -8.614 35.695 1.575 1.00 91.88 117 PHE A O 1
ATOM 909 N N . ASP A 1 118 ? -9.854 33.983 0.831 1.00 89.19 118 ASP A N 1
ATOM 910 C CA . ASP A 1 118 ? -11.156 34.350 1.407 1.00 89.19 118 ASP A CA 1
ATOM 911 C C . ASP A 1 118 ? -11.725 35.735 1.034 1.00 89.19 118 ASP A C 1
ATOM 913 O O . ASP A 1 118 ? -12.711 36.192 1.615 1.00 89.19 118 ASP A O 1
ATOM 917 N N . ASP A 1 119 ? -11.210 36.375 -0.021 1.00 89.38 119 ASP A N 1
ATOM 918 C CA . ASP A 1 119 ? -11.732 37.646 -0.546 1.00 89.38 119 ASP A CA 1
ATOM 919 C C . ASP A 1 119 ? -12.953 37.445 -1.471 1.00 89.38 119 ASP A C 1
ATOM 921 O O . ASP A 1 119 ? -12.927 37.749 -2.672 1.00 89.38 119 ASP A O 1
ATOM 925 N N . LYS A 1 120 ? -14.058 36.918 -0.921 1.00 86.06 120 LYS A N 1
ATOM 926 C CA . LYS A 1 120 ? -15.302 36.658 -1.677 1.00 86.06 120 LYS A CA 1
ATOM 927 C C . LYS A 1 120 ? -15.862 37.936 -2.308 1.00 86.06 120 LYS A C 1
ATOM 929 O O . LYS A 1 120 ? -16.186 37.942 -3.496 1.00 86.06 120 LYS A O 1
ATOM 934 N N . SER A 1 121 ? -15.896 39.034 -1.550 1.00 83.81 121 SER A N 1
ATOM 935 C CA . SER A 1 121 ? -16.416 40.335 -1.995 1.00 83.81 121 SER A CA 1
ATOM 936 C C . SER A 1 121 ? -15.463 41.087 -2.932 1.00 83.81 121 SER A C 1
ATOM 938 O O . SER A 1 121 ? -15.910 41.980 -3.650 1.00 83.81 121 SER A O 1
ATOM 940 N N . GLY A 1 122 ? -14.167 40.745 -2.949 1.00 84.25 122 GLY A N 1
ATOM 941 C CA . GLY A 1 122 ? -13.128 41.404 -3.743 1.00 84.25 122 GLY A CA 1
ATOM 942 C C . GLY A 1 122 ? -12.690 42.773 -3.202 1.00 84.25 122 GLY A C 1
ATOM 943 O O . GLY A 1 122 ? -12.130 43.576 -3.962 1.00 84.25 122 GLY A O 1
ATOM 944 N N . SER A 1 123 ? -13.017 43.103 -1.947 1.00 87.44 123 SER A N 1
ATOM 945 C CA . SER A 1 123 ? -12.686 44.393 -1.328 1.00 87.44 123 SER A CA 1
ATOM 946 C C . SER A 1 123 ? -11.188 44.537 -1.083 1.00 87.44 123 SER A C 1
ATOM 948 O O . SER A 1 123 ? -10.629 45.607 -1.344 1.00 87.44 123 SER A O 1
ATOM 950 N N . GLU A 1 124 ? -10.528 43.462 -0.656 1.00 88.62 124 GLU A N 1
ATOM 951 C CA . GLU A 1 124 ? -9.095 43.474 -0.354 1.00 88.62 124 GLU A CA 1
ATOM 952 C C . GLU A 1 124 ? -8.265 43.511 -1.637 1.00 88.62 124 GLU A C 1
ATOM 954 O O . GLU A 1 124 ? -7.360 44.338 -1.769 1.00 88.62 124 GLU A O 1
ATOM 959 N N . MET A 1 125 ? -8.664 42.754 -2.664 1.00 89.94 125 MET A N 1
ATOM 960 C CA . MET A 1 125 ? -8.045 42.818 -3.988 1.00 89.94 125 MET A CA 1
ATOM 961 C C . MET A 1 125 ? -8.169 44.214 -4.615 1.00 89.94 125 MET A C 1
ATOM 963 O O . MET A 1 125 ? -7.248 44.683 -5.278 1.00 89.94 125 MET A O 1
ATOM 967 N N . LYS A 1 126 ? -9.277 44.934 -4.385 1.00 88.88 126 LYS A N 1
ATOM 968 C CA . LYS A 1 126 ? -9.424 46.335 -4.825 1.00 88.88 126 LYS A CA 1
ATOM 969 C C . LYS A 1 126 ? -8.458 47.276 -4.104 1.00 88.88 126 LYS A C 1
ATOM 971 O O . LYS A 1 126 ? -7.904 48.168 -4.747 1.00 88.88 126 LYS A O 1
ATOM 976 N N . LYS A 1 127 ? -8.269 47.114 -2.790 1.00 89.50 127 LYS A N 1
ATOM 977 C CA . LYS A 1 127 ? -7.308 47.915 -2.011 1.00 89.50 127 LYS A CA 1
ATOM 978 C C . LYS A 1 127 ? -5.878 47.645 -2.473 1.00 89.50 127 LYS A C 1
ATOM 980 O O . LYS A 1 127 ? -5.121 48.593 -2.670 1.00 89.50 127 LYS A O 1
ATOM 985 N N . LEU A 1 128 ? -5.536 46.379 -2.706 1.00 89.62 128 LEU A N 1
ATOM 986 C CA . LEU A 1 128 ? -4.227 45.976 -3.211 1.00 89.62 128 LEU A CA 1
ATOM 987 C C . LEU A 1 128 ? -3.979 46.498 -4.632 1.00 89.62 128 LEU A C 1
ATOM 989 O O . LEU A 1 128 ? -2.934 47.086 -4.892 1.00 89.62 128 LEU A O 1
ATOM 993 N N . ALA A 1 129 ? -4.963 46.387 -5.526 1.00 88.81 129 ALA A N 1
ATOM 994 C CA . ALA A 1 129 ? -4.859 46.883 -6.898 1.00 88.81 129 ALA A CA 1
ATOM 995 C C . ALA A 1 129 ? -4.591 48.397 -6.975 1.00 88.81 129 ALA A C 1
ATOM 997 O O . ALA A 1 129 ? -3.904 48.838 -7.885 1.00 88.81 129 ALA A O 1
ATOM 998 N N . LYS A 1 130 ? -5.079 49.199 -6.013 1.00 89.94 130 LYS A N 1
ATOM 999 C CA . LYS A 1 130 ? -4.753 50.638 -5.930 1.00 89.94 130 LYS A CA 1
ATOM 1000 C C . LYS A 1 130 ? -3.292 50.904 -5.553 1.00 89.94 130 LYS A C 1
ATOM 1002 O O . LYS A 1 130 ? -2.766 51.957 -5.897 1.00 89.94 130 LYS A O 1
ATOM 1007 N N . LYS A 1 131 ? -2.656 49.981 -4.825 1.00 88.69 131 LYS A N 1
ATOM 1008 C CA . LYS A 1 131 ? -1.243 50.075 -4.429 1.00 88.69 131 LYS A CA 1
ATOM 1009 C C . LYS A 1 131 ? -0.299 49.612 -5.543 1.00 88.69 131 LYS A C 1
ATOM 1011 O O . LYS A 1 131 ? 0.848 50.047 -5.574 1.00 88.69 131 LYS A O 1
ATOM 1016 N N . ILE A 1 132 ? -0.755 48.748 -6.450 1.00 90.88 132 ILE A N 1
ATOM 1017 C CA . ILE A 1 132 ? 0.053 48.228 -7.560 1.00 90.88 132 ILE A CA 1
ATOM 1018 C C . ILE A 1 132 ? -0.017 49.205 -8.740 1.00 90.88 132 ILE A C 1
ATOM 1020 O O . ILE A 1 132 ? -1.070 49.393 -9.344 1.00 90.88 132 ILE A O 1
ATOM 1024 N N . LYS A 1 133 ? 1.118 49.811 -9.109 1.00 90.75 133 LYS A N 1
ATOM 1025 C CA . LYS A 1 133 ? 1.237 50.672 -10.298 1.00 90.75 133 LYS A CA 1
ATOM 1026 C C . LYS A 1 133 ? 1.460 49.801 -11.541 1.00 90.75 133 LYS A C 1
ATOM 1028 O O . LYS A 1 133 ? 2.570 49.774 -12.066 1.00 90.75 133 LYS A O 1
ATOM 1033 N N . GLY A 1 134 ? 0.426 49.075 -11.970 1.00 89.50 134 GLY A N 1
ATOM 1034 C CA . GLY A 1 134 ? 0.446 48.181 -13.135 1.00 89.50 134 GLY A CA 1
ATOM 1035 C C . GLY A 1 134 ? -0.943 47.976 -13.751 1.00 89.50 134 GLY A C 1
ATOM 1036 O O . GLY A 1 134 ? -1.957 48.396 -13.190 1.00 89.50 134 GLY A O 1
ATOM 1037 N N . THR A 1 135 ? -0.996 47.339 -14.918 1.00 89.31 135 THR A N 1
ATOM 1038 C CA . THR A 1 135 ? -2.223 47.089 -15.687 1.00 89.31 135 THR A CA 1
ATOM 1039 C C . THR A 1 135 ? -2.788 45.695 -15.368 1.00 89.31 135 THR A C 1
ATOM 1041 O O . THR A 1 135 ? -2.079 44.699 -15.512 1.00 89.31 135 THR A O 1
ATOM 1044 N N . PRO A 1 136 ? -4.046 45.570 -14.893 1.00 90.44 136 PRO A N 1
ATOM 1045 C CA . PRO A 1 136 ? -4.639 44.265 -14.600 1.00 90.44 136 PRO A CA 1
ATOM 1046 C C . PRO A 1 136 ? -5.080 43.547 -15.885 1.00 90.44 136 PRO A C 1
ATOM 1048 O O . PRO A 1 136 ? -5.770 44.138 -16.714 1.00 90.44 136 PRO A O 1
ATOM 1051 N N . GLU A 1 137 ? -4.764 42.259 -16.014 1.00 87.94 137 GLU A N 1
ATOM 1052 C CA . GLU A 1 137 ? -5.083 41.433 -17.191 1.00 87.94 137 GLU A CA 1
ATOM 1053 C C . GLU A 1 137 ? -5.734 40.093 -16.784 1.00 87.94 137 GLU A C 1
ATOM 1055 O O . GLU A 1 137 ? -5.471 39.600 -15.682 1.00 87.94 137 GLU A O 1
ATOM 1060 N N . PRO A 1 138 ? -6.596 39.472 -17.621 1.00 84.62 138 PRO A N 1
ATOM 1061 C CA . PRO A 1 138 ? -7.146 38.152 -17.322 1.00 84.62 138 PRO A CA 1
ATOM 1062 C C . PRO A 1 138 ? -6.065 37.068 -17.207 1.00 84.62 138 PRO A C 1
ATOM 1064 O O . PRO A 1 138 ? -5.223 36.901 -18.092 1.00 84.62 138 PRO A O 1
ATOM 1067 N N . LEU A 1 139 ? -6.148 36.274 -16.136 1.00 83.88 139 LEU A N 1
ATOM 1068 C CA . LEU A 1 139 ? -5.164 35.240 -15.804 1.00 83.88 139 LEU A CA 1
ATOM 1069 C C . LEU A 1 139 ? -5.040 34.159 -16.897 1.00 83.88 139 LEU A C 1
ATOM 1071 O O . LEU A 1 139 ? -3.929 33.805 -17.275 1.00 83.88 139 LEU A O 1
ATOM 1075 N N . MET A 1 140 ? -6.168 33.682 -17.441 1.00 78.75 140 MET A N 1
ATOM 1076 C CA . MET A 1 140 ? -6.213 32.584 -18.425 1.00 78.75 140 MET A CA 1
ATOM 1077 C C . MET A 1 140 ? -5.537 32.929 -19.757 1.00 78.75 140 MET A C 1
ATOM 1079 O O . MET A 1 140 ? -4.894 32.082 -20.365 1.00 78.75 140 MET A O 1
ATOM 1083 N N . THR A 1 141 ? -5.662 34.177 -20.214 1.00 81.12 141 THR A N 1
ATOM 1084 C CA . THR A 1 141 ? -5.119 34.615 -21.511 1.00 81.12 141 THR A CA 1
ATOM 1085 C C . THR A 1 141 ? -3.739 35.254 -21.393 1.00 81.12 141 THR A C 1
ATOM 1087 O O . THR A 1 141 ? -2.964 35.227 -22.351 1.00 81.12 141 THR A O 1
ATOM 1090 N N . GLY A 1 142 ? -3.452 35.877 -20.247 1.00 80.94 142 GLY A N 1
ATOM 1091 C CA . GLY A 1 142 ? -2.240 36.662 -20.032 1.00 80.94 142 GLY A CA 1
ATOM 1092 C C . GLY A 1 142 ? -1.060 35.849 -19.505 1.00 80.94 142 GLY A C 1
ATOM 1093 O O . GLY A 1 142 ? 0.071 36.120 -19.903 1.00 80.94 142 GLY A O 1
ATOM 1094 N N . LEU A 1 143 ? -1.306 34.851 -18.647 1.00 85.19 143 LEU A N 1
ATOM 1095 C CA . LEU A 1 143 ? -0.246 34.118 -17.947 1.00 85.19 143 LEU A CA 1
ATOM 1096 C C . LEU A 1 143 ? 0.597 33.207 -18.864 1.00 85.19 143 LEU A C 1
ATOM 1098 O O . LEU A 1 143 ? 1.821 33.335 -18.818 1.00 85.19 143 LEU A O 1
ATOM 1102 N N . PRO A 1 144 ? 0.014 32.391 -19.772 1.00 82.81 144 PRO A N 1
ATOM 1103 C CA . PRO A 1 144 ? 0.809 31.521 -20.648 1.00 82.81 144 PRO A CA 1
ATOM 1104 C C . PRO A 1 144 ? 1.769 32.285 -21.575 1.00 82.81 144 PRO A C 1
ATOM 1106 O O . PRO A 1 144 ? 2.788 31.749 -21.996 1.00 82.81 144 PRO A O 1
ATOM 1109 N N . LYS A 1 145 ? 1.468 33.556 -21.880 1.00 85.38 145 LYS A N 1
ATOM 1110 C CA . LYS A 1 145 ? 2.309 34.427 -22.722 1.00 85.38 145 LYS A CA 1
ATOM 1111 C C . LYS A 1 145 ? 3.522 35.000 -21.983 1.00 85.38 145 LYS A C 1
ATOM 1113 O O . LYS A 1 145 ? 4.450 35.471 -22.630 1.00 85.38 145 LYS A O 1
ATOM 1118 N N . LEU A 1 146 ? 3.487 35.018 -20.650 1.00 86.44 146 LEU A N 1
ATOM 1119 C CA . LEU A 1 146 ? 4.545 35.566 -19.797 1.00 86.44 146 LEU A CA 1
ATOM 1120 C C . LEU A 1 146 ? 5.484 34.488 -19.241 1.00 86.44 146 LEU A C 1
ATOM 1122 O O . LEU A 1 146 ? 6.591 34.811 -18.813 1.00 86.44 146 LEU A O 1
ATOM 1126 N N . ALA A 1 147 ? 5.045 33.229 -19.212 1.00 86.44 147 ALA A N 1
ATOM 1127 C CA . ALA A 1 147 ? 5.794 32.130 -18.622 1.00 86.44 147 ALA A CA 1
ATOM 1128 C C . ALA A 1 147 ? 7.107 31.857 -19.378 1.00 86.44 147 ALA A C 1
ATOM 1130 O O . ALA A 1 147 ? 7.115 31.554 -20.574 1.00 86.44 147 ALA A O 1
ATOM 1131 N N . ASN A 1 148 ? 8.238 31.901 -18.671 1.00 89.31 148 ASN A N 1
ATOM 1132 C CA . ASN A 1 148 ? 9.541 31.578 -19.243 1.00 89.31 148 ASN A CA 1
ATOM 1133 C C . ASN A 1 148 ? 9.831 30.080 -19.092 1.00 89.31 148 ASN A C 1
ATOM 1135 O O . ASN A 1 148 ? 10.433 29.631 -18.114 1.00 89.31 148 ASN A O 1
ATOM 1139 N N . VAL A 1 149 ? 9.416 29.302 -20.093 1.00 86.56 149 VAL A N 1
ATOM 1140 C CA . VAL A 1 149 ? 9.518 27.832 -20.093 1.00 86.56 149 VAL A CA 1
ATOM 1141 C C . VAL A 1 149 ? 10.950 27.340 -19.841 1.00 86.56 149 VAL A C 1
ATOM 1143 O O . VAL A 1 149 ? 11.141 26.356 -19.128 1.00 86.56 149 VAL A O 1
ATOM 1146 N N . SER A 1 150 ? 11.969 28.025 -20.368 1.00 84.88 150 SER A N 1
ATOM 1147 C CA . SER A 1 150 ? 13.376 27.635 -20.196 1.00 84.88 150 SER A CA 1
ATOM 1148 C C . SER A 1 150 ? 13.842 27.760 -18.744 1.00 84.88 150 SER A C 1
ATOM 1150 O O . SER A 1 150 ? 14.500 26.861 -18.218 1.00 84.88 150 SER A O 1
ATOM 1152 N N . VAL A 1 151 ? 13.473 28.856 -18.073 1.00 87.88 151 VAL A N 1
ATOM 1153 C CA . VAL A 1 151 ? 13.799 29.079 -16.656 1.00 87.88 151 VAL A CA 1
ATOM 1154 C C . VAL A 1 151 ? 13.004 28.124 -15.766 1.00 87.88 151 VAL A C 1
ATOM 1156 O O . VAL A 1 151 ? 13.581 27.510 -14.870 1.00 87.88 151 VAL A O 1
ATOM 1159 N N . ILE A 1 152 ? 11.717 27.922 -16.063 1.00 88.50 152 ILE A N 1
ATOM 1160 C CA . ILE A 1 152 ? 10.846 26.978 -15.350 1.00 88.50 152 ILE A CA 1
ATOM 1161 C C . ILE A 1 152 ? 11.424 25.556 -15.422 1.00 88.50 152 ILE A C 1
ATOM 1163 O O . ILE A 1 152 ? 11.638 24.930 -14.385 1.00 88.50 152 ILE A O 1
ATOM 1167 N N . LYS A 1 153 ? 11.784 25.059 -16.615 1.00 86.69 153 LYS A N 1
ATOM 1168 C CA . LYS A 1 153 ? 12.400 23.727 -16.777 1.00 86.69 153 LYS A CA 1
ATOM 1169 C C . LYS A 1 153 ? 13.682 23.567 -15.959 1.00 86.69 153 LYS A C 1
ATOM 1171 O O . LYS A 1 153 ? 13.910 22.501 -15.390 1.00 86.69 153 LYS A O 1
ATOM 1176 N N . LYS A 1 154 ? 14.496 24.625 -15.865 1.00 86.38 154 LYS A N 1
ATOM 1177 C CA . LYS A 1 154 ? 15.730 24.626 -15.068 1.00 86.38 154 LYS A CA 1
ATOM 1178 C C . LYS A 1 154 ? 15.445 24.579 -13.565 1.00 86.38 154 LYS A C 1
ATOM 1180 O O . LYS A 1 154 ? 16.073 23.789 -12.867 1.00 86.38 154 LYS A O 1
ATOM 1185 N N . ILE A 1 155 ? 14.494 25.378 -13.076 1.00 87.56 155 ILE A N 1
ATOM 1186 C CA . ILE A 1 155 ? 14.113 25.421 -11.652 1.00 87.56 155 ILE A CA 1
ATOM 1187 C C . ILE A 1 155 ? 13.520 24.079 -11.201 1.00 87.56 155 ILE A C 1
ATOM 1189 O O . ILE A 1 155 ? 13.906 23.562 -10.156 1.00 87.56 155 ILE A O 1
ATOM 1193 N N . TYR A 1 156 ? 12.635 23.483 -12.004 1.00 86.44 156 TYR A N 1
ATOM 1194 C CA . TYR A 1 156 ? 11.992 22.200 -11.688 1.00 86.44 156 TYR A CA 1
ATOM 1195 C C . TYR A 1 156 ? 12.810 20.967 -12.114 1.00 86.44 156 TYR A C 1
ATOM 1197 O O . TYR A 1 156 ? 12.369 19.833 -11.908 1.00 86.44 156 TYR A O 1
ATOM 1205 N N . GLN A 1 157 ? 14.011 21.165 -12.675 1.00 83.06 157 GLN A N 1
ATOM 1206 C CA . GLN A 1 157 ? 14.911 20.100 -13.133 1.00 83.06 157 GLN A CA 1
ATOM 1207 C C . GLN A 1 157 ? 14.190 19.074 -14.027 1.00 83.06 157 GLN A C 1
ATOM 1209 O O . GLN A 1 157 ? 14.237 17.865 -13.773 1.00 83.06 157 GLN A O 1
ATOM 1214 N N . VAL A 1 158 ? 13.465 19.565 -15.034 1.00 75.06 158 VAL A N 1
ATOM 1215 C CA . VAL A 1 158 ? 12.741 18.735 -16.009 1.00 75.06 158 VAL A CA 1
ATOM 1216 C C . VAL A 1 158 ? 13.711 18.367 -17.137 1.00 75.06 158 VAL A C 1
ATOM 1218 O O . VAL A 1 158 ? 14.157 19.243 -17.879 1.00 75.06 158 VAL A O 1
ATOM 1221 N N . GLY A 1 159 ? 14.090 17.086 -17.230 1.00 63.34 159 GLY A N 1
ATOM 1222 C CA . GLY A 1 159 ? 14.971 16.562 -18.285 1.00 63.34 159 GLY A CA 1
ATOM 1223 C C . GLY A 1 159 ? 14.282 16.472 -19.655 1.00 63.34 159 GLY A C 1
ATOM 1224 O O . GLY A 1 159 ? 13.063 16.600 -19.747 1.00 63.34 159 GLY A O 1
ATOM 1225 N N . ASN A 1 160 ? 15.053 16.247 -20.729 1.00 52.41 160 ASN A N 1
ATOM 1226 C CA . ASN A 1 160 ? 14.470 15.952 -22.046 1.00 52.41 160 ASN A CA 1
ATOM 1227 C C . ASN A 1 160 ? 13.699 14.616 -21.979 1.00 52.41 160 ASN A C 1
ATOM 1229 O O . ASN A 1 160 ? 14.227 13.656 -21.412 1.00 52.41 160 ASN A O 1
ATOM 1233 N N . PRO A 1 161 ? 12.468 14.544 -22.515 1.00 47.81 161 PRO A N 1
ATOM 1234 C CA . PRO A 1 161 ? 11.553 13.451 -22.223 1.00 47.81 161 PRO A CA 1
ATOM 1235 C C . PRO A 1 161 ? 11.996 12.173 -22.940 1.00 47.81 161 PRO A C 1
ATOM 1237 O O . PRO A 1 161 ? 11.968 12.094 -24.164 1.00 47.81 161 PRO A O 1
ATOM 1240 N N . ALA A 1 162 ? 12.385 11.161 -22.165 1.00 39.16 162 ALA A N 1
ATOM 1241 C CA . ALA A 1 162 ? 12.495 9.777 -22.636 1.00 39.16 162 ALA A CA 1
ATOM 1242 C C . ALA A 1 162 ? 11.159 9.010 -22.510 1.00 39.16 162 ALA A C 1
ATOM 1244 O O . ALA A 1 162 ? 11.077 7.853 -22.903 1.00 39.16 162 ALA A O 1
ATOM 1245 N N . PHE A 1 163 ? 10.111 9.661 -21.993 1.00 39.66 163 PHE A N 1
ATOM 1246 C CA . PHE A 1 163 ? 8.753 9.134 -21.864 1.00 39.66 163 PHE A CA 1
ATOM 1247 C C . PHE A 1 163 ? 7.786 10.236 -22.308 1.00 39.66 163 PHE A C 1
ATOM 1249 O O . PHE A 1 163 ? 7.656 11.257 -21.639 1.00 39.66 163 PHE A O 1
ATOM 1256 N N . ALA A 1 164 ? 7.212 10.092 -23.499 1.00 41.97 164 ALA A N 1
ATOM 1257 C CA . ALA A 1 164 ? 6.548 11.166 -24.233 1.00 41.97 164 ALA A CA 1
ATOM 1258 C C . ALA A 1 164 ? 5.010 11.116 -24.134 1.00 41.97 164 ALA A C 1
ATOM 1260 O O . ALA A 1 164 ? 4.345 11.208 -25.161 1.00 41.97 164 ALA A O 1
ATOM 1261 N N . GLU A 1 165 ? 4.449 10.991 -22.925 1.00 45.22 165 GLU A N 1
ATOM 1262 C CA . GLU A 1 165 ? 2.986 11.088 -22.723 1.00 45.22 165 GLU A CA 1
ATOM 1263 C C . GLU A 1 165 ? 2.531 12.008 -21.563 1.00 45.22 165 GLU A C 1
ATOM 1265 O O . GLU A 1 165 ? 1.357 12.361 -21.527 1.00 45.22 165 GLU A O 1
ATOM 1270 N N . GLU A 1 166 ? 3.411 12.491 -20.669 1.00 54.62 166 GLU A N 1
ATOM 1271 C CA . GLU A 1 166 ? 3.033 13.428 -19.582 1.00 54.62 166 GLU A CA 1
ATOM 1272 C C . GLU A 1 166 ? 3.292 14.908 -19.941 1.00 54.62 166 GLU A C 1
ATOM 1274 O O . GLU A 1 166 ? 4.306 15.257 -20.559 1.00 54.62 166 GLU A O 1
ATOM 1279 N N . GLY A 1 167 ? 2.377 15.805 -19.546 1.00 68.69 167 GLY A N 1
ATOM 1280 C CA . GLY A 1 167 ? 2.475 17.245 -19.795 1.00 68.69 167 GLY A CA 1
ATOM 1281 C C . GLY A 1 167 ? 3.513 17.950 -18.908 1.00 68.69 167 GLY A C 1
ATOM 1282 O O . GLY A 1 167 ? 3.838 17.520 -17.803 1.00 68.69 167 GLY A O 1
ATOM 1283 N N . LEU A 1 168 ? 4.037 19.100 -19.358 1.00 79.38 168 LEU A N 1
ATOM 1284 C CA . LEU A 1 168 ? 5.000 19.895 -18.571 1.00 79.38 168 LEU A CA 1
ATOM 1285 C C . LEU A 1 168 ? 4.412 20.367 -17.227 1.00 79.38 168 LEU A C 1
ATOM 1287 O O . LEU A 1 168 ? 5.142 20.463 -16.240 1.00 79.38 168 LEU A O 1
ATOM 1291 N N . SER A 1 169 ? 3.114 20.667 -17.186 1.00 79.00 169 SER A N 1
ATOM 1292 C CA . SER A 1 169 ? 2.388 21.049 -15.973 1.00 79.00 169 SER A CA 1
ATOM 1293 C C . SER A 1 169 ? 2.337 19.914 -14.951 1.00 79.00 169 SER A C 1
ATOM 1295 O O . SER A 1 169 ? 2.605 20.161 -13.774 1.00 79.00 169 SER A O 1
ATOM 1297 N N . ASP A 1 170 ? 2.117 18.677 -15.395 1.00 77.94 170 ASP A N 1
ATOM 1298 C CA . ASP A 1 170 ? 2.095 17.490 -14.534 1.00 77.94 170 ASP A CA 1
ATOM 1299 C C . ASP A 1 170 ? 3.458 17.251 -13.881 1.00 77.94 170 ASP A C 1
ATOM 1301 O O . ASP A 1 170 ? 3.552 17.043 -12.670 1.00 77.94 170 ASP A O 1
ATOM 1305 N N . HIS A 1 171 ? 4.546 17.394 -14.643 1.00 79.56 171 HIS A N 1
ATOM 1306 C CA . HIS A 1 171 ? 5.900 17.320 -14.092 1.00 79.56 171 HIS A CA 1
ATOM 1307 C C . HIS A 1 171 ? 6.183 18.421 -13.061 1.00 79.56 171 HIS A C 1
ATOM 1309 O O . HIS A 1 171 ? 6.828 18.158 -12.043 1.00 79.56 171 HIS A O 1
ATOM 1315 N N . ILE A 1 172 ? 5.702 19.646 -13.292 1.00 83.56 172 ILE A N 1
ATOM 1316 C CA . ILE A 1 172 ? 5.859 20.758 -12.344 1.00 83.56 172 ILE A CA 1
ATOM 1317 C C . ILE A 1 172 ? 5.096 20.467 -11.049 1.00 83.56 172 ILE A C 1
ATOM 1319 O O . ILE A 1 172 ? 5.681 20.555 -9.969 1.00 83.56 172 ILE A O 1
ATOM 1323 N N . VAL A 1 173 ? 3.825 20.066 -11.139 1.00 83.94 173 VAL A N 1
ATOM 1324 C CA . VAL A 1 173 ? 2.999 19.738 -9.967 1.00 83.94 173 VAL A CA 1
ATOM 1325 C C . VAL A 1 173 ? 3.576 18.537 -9.218 1.00 83.94 173 VAL A C 1
ATOM 1327 O O . VAL A 1 173 ? 3.717 18.587 -7.996 1.00 83.94 173 VAL A O 1
ATOM 1330 N N . SER A 1 174 ? 4.019 17.504 -9.936 1.00 80.81 174 SER A N 1
ATOM 1331 C CA . SER A 1 174 ? 4.705 16.343 -9.362 1.00 80.81 174 SER A CA 1
ATOM 1332 C C . SER A 1 174 ? 5.963 16.756 -8.593 1.00 80.81 174 SER A C 1
ATOM 1334 O O . SER A 1 174 ? 6.161 16.336 -7.453 1.00 80.81 174 SER A O 1
ATOM 1336 N N . ARG A 1 175 ? 6.791 17.658 -9.138 1.00 82.38 175 ARG A N 1
ATOM 1337 C CA . ARG A 1 175 ? 7.975 18.209 -8.449 1.00 82.38 175 ARG A CA 1
ATOM 1338 C C . ARG A 1 175 ? 7.620 19.068 -7.242 1.00 82.38 175 ARG A C 1
ATOM 1340 O O . ARG A 1 175 ? 8.286 18.961 -6.215 1.00 82.38 175 ARG A O 1
ATOM 1347 N N . MET A 1 176 ? 6.581 19.895 -7.346 1.00 84.56 176 MET A N 1
ATOM 1348 C CA . MET A 1 176 ? 6.078 20.682 -6.223 1.00 84.56 176 MET A CA 1
ATOM 1349 C C . MET A 1 176 ? 5.685 19.748 -5.088 1.00 84.56 176 MET A C 1
ATOM 1351 O O . MET A 1 176 ? 6.258 19.851 -4.006 1.00 84.56 176 MET A O 1
ATOM 1355 N N . VAL A 1 177 ? 4.761 18.816 -5.321 1.00 77.56 177 VAL A N 1
ATOM 1356 C CA . VAL A 1 177 ? 4.264 17.884 -4.297 1.00 77.56 177 VAL A CA 1
ATOM 1357 C C . VAL A 1 177 ? 5.408 17.033 -3.755 1.00 77.56 177 VAL A C 1
ATOM 1359 O O . VAL A 1 177 ? 5.610 16.975 -2.543 1.00 77.56 177 VAL A O 1
ATOM 1362 N N . SER A 1 178 ? 6.234 16.468 -4.638 1.00 71.00 178 SER A N 1
ATOM 1363 C CA . SER A 1 178 ? 7.345 15.601 -4.244 1.00 71.00 178 SER A CA 1
ATOM 1364 C C . SER A 1 178 ? 8.467 16.311 -3.493 1.00 71.00 178 SER A C 1
ATOM 1366 O O . SER A 1 178 ? 9.301 15.620 -2.918 1.00 71.00 178 SER A O 1
ATOM 1368 N N . LYS A 1 179 ? 8.502 17.647 -3.390 1.00 74.69 179 LYS A N 1
ATOM 1369 C CA . LYS A 1 179 ? 9.541 18.327 -2.600 1.00 74.69 179 LYS A CA 1
ATOM 1370 C C . LYS A 1 179 ? 9.538 17.894 -1.135 1.00 74.69 179 LYS A C 1
ATOM 1372 O O . LYS A 1 179 ? 10.610 17.661 -0.583 1.00 74.69 179 LYS A O 1
ATOM 1377 N N . ASP A 1 180 ? 8.371 17.666 -0.529 1.00 59.31 180 ASP A N 1
ATOM 1378 C CA . ASP A 1 180 ? 8.254 17.172 0.856 1.00 59.31 180 ASP A CA 1
ATOM 1379 C C . ASP A 1 180 ? 8.492 15.655 0.929 1.00 59.31 180 ASP A C 1
ATOM 1381 O O . ASP A 1 180 ? 8.931 15.130 1.954 1.00 59.31 180 ASP A O 1
ATOM 1385 N N . PHE A 1 181 ? 8.368 14.976 -0.213 1.00 49.56 181 PHE A N 1
ATOM 1386 C CA . PHE A 1 181 ? 8.682 13.563 -0.407 1.00 49.56 181 PHE A CA 1
ATOM 1387 C C . PHE A 1 181 ? 10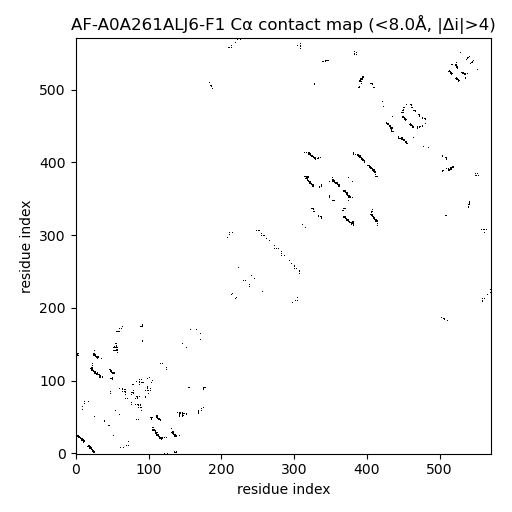.098 13.309 -0.945 1.00 49.56 181 PHE A C 1
ATOM 1389 O O . PHE A 1 181 ? 10.477 12.163 -1.076 1.00 49.56 181 PHE A O 1
ATOM 1396 N N . MET A 1 182 ? 10.943 14.307 -1.229 1.00 41.50 182 MET A N 1
ATOM 1397 C CA . MET A 1 182 ? 12.292 14.057 -1.776 1.00 41.50 182 MET A CA 1
ATOM 1398 C C . MET A 1 182 ? 13.293 13.453 -0.769 1.00 41.50 182 MET A C 1
ATOM 1400 O O . MET A 1 182 ? 14.402 13.094 -1.156 1.00 41.50 182 MET A O 1
ATOM 1404 N N . LEU A 1 183 ? 12.895 13.267 0.497 1.00 35.81 183 LEU A N 1
ATOM 1405 C CA . LEU A 1 183 ? 13.545 12.340 1.444 1.00 35.81 183 LEU A CA 1
ATOM 1406 C C . LEU A 1 183 ? 12.924 10.927 1.450 1.00 35.81 183 LEU A C 1
ATOM 1408 O O . LEU A 1 183 ? 13.469 10.010 2.053 1.00 35.81 183 LEU A O 1
ATOM 1412 N N . LEU A 1 184 ? 11.817 10.738 0.746 1.00 32.50 184 LEU A N 1
ATOM 1413 C CA . LEU A 1 184 ? 11.096 9.492 0.524 1.00 32.50 184 LEU A CA 1
ATOM 1414 C C . LEU A 1 184 ? 11.121 9.189 -0.980 1.00 32.50 184 LEU A C 1
ATOM 1416 O O . LEU A 1 184 ? 10.158 9.416 -1.710 1.00 32.50 184 LEU A O 1
ATOM 1420 N N . ARG A 1 185 ? 12.250 8.668 -1.473 1.00 27.30 185 ARG A N 1
ATOM 1421 C CA . ARG A 1 185 ? 12.279 7.973 -2.768 1.00 27.30 185 ARG A CA 1
ATOM 1422 C C . ARG A 1 185 ? 11.327 6.770 -2.703 1.00 27.30 185 ARG A C 1
ATOM 1424 O O . ARG A 1 185 ? 11.799 5.680 -2.419 1.00 27.30 185 ARG A O 1
ATOM 1431 N N . GLN A 1 186 ? 10.034 6.957 -2.972 1.00 29.38 186 GLN A N 1
ATOM 1432 C CA . GLN A 1 186 ? 9.071 5.886 -3.248 1.00 29.38 186 GLN A CA 1
ATOM 1433 C C . GLN A 1 186 ? 7.810 6.406 -3.972 1.00 29.38 186 GLN A C 1
ATOM 1435 O O . GLN A 1 186 ? 7.150 7.307 -3.455 1.00 29.38 186 GLN A O 1
ATOM 1440 N N . PRO A 1 187 ? 7.395 5.808 -5.107 1.00 28.44 187 PRO A N 1
ATOM 1441 C CA . PRO A 1 187 ? 6.153 6.142 -5.812 1.00 28.44 187 PRO A CA 1
ATOM 1442 C C . PRO A 1 187 ? 4.950 5.320 -5.295 1.00 28.44 187 PRO A C 1
ATOM 1444 O O . PRO A 1 187 ? 4.211 4.719 -6.068 1.00 28.44 187 PRO A O 1
ATOM 1447 N N . GLN A 1 188 ? 4.775 5.227 -3.974 1.00 32.19 188 GLN A N 1
ATOM 1448 C CA . GLN A 1 188 ? 3.824 4.283 -3.354 1.00 32.19 188 GLN A CA 1
ATOM 1449 C C . GLN A 1 188 ? 2.977 4.853 -2.216 1.00 32.19 188 GLN A C 1
ATOM 1451 O O . GLN A 1 188 ? 1.970 4.269 -1.831 1.00 32.19 188 GLN A O 1
ATOM 1456 N N . PHE A 1 189 ? 3.359 6.001 -1.665 1.00 27.69 189 PHE A N 1
ATOM 1457 C CA . PHE A 1 189 ? 2.807 6.470 -0.393 1.00 27.69 189 PHE A CA 1
ATOM 1458 C C . PHE A 1 189 ? 1.493 7.267 -0.525 1.00 27.69 189 PHE A C 1
ATOM 1460 O O . PHE A 1 189 ? 0.911 7.683 0.477 1.00 27.69 189 PHE A O 1
ATOM 1467 N N . LEU A 1 190 ? 1.009 7.476 -1.755 1.00 29.34 190 LEU A N 1
ATOM 1468 C CA . LEU A 1 190 ? -0.113 8.375 -2.053 1.00 29.34 190 LEU A CA 1
ATOM 1469 C C . LEU A 1 190 ? -1.507 7.810 -1.737 1.00 29.34 190 LEU A C 1
ATOM 1471 O O . LEU A 1 190 ? -2.462 8.571 -1.770 1.00 29.34 190 LEU A O 1
ATOM 1475 N N . LEU A 1 191 ? -1.637 6.534 -1.357 1.00 29.34 191 LEU A N 1
ATOM 1476 C CA . LEU A 1 191 ? -2.932 5.948 -0.969 1.00 29.34 191 LEU A CA 1
ATOM 1477 C C . LEU A 1 191 ? -3.118 5.754 0.546 1.00 29.34 191 LEU A C 1
ATOM 1479 O O . LEU A 1 191 ? -4.186 5.327 0.963 1.00 29.34 191 LEU A O 1
ATOM 1483 N N . ARG A 1 192 ? -2.116 6.062 1.389 1.00 27.31 192 ARG A N 1
ATOM 1484 C CA . ARG A 1 192 ? -2.157 5.689 2.823 1.00 27.31 192 ARG A CA 1
ATOM 1485 C C . ARG A 1 192 ? -2.060 6.842 3.826 1.00 27.31 192 ARG A C 1
ATOM 1487 O O . ARG A 1 192 ? -2.444 6.670 4.976 1.00 27.31 192 ARG A O 1
ATOM 1494 N N . LEU A 1 193 ? -1.608 8.032 3.418 1.00 25.28 193 LEU A N 1
ATOM 1495 C CA . LEU A 1 193 ? -1.498 9.197 4.324 1.00 25.28 193 LEU A CA 1
ATOM 1496 C C . LEU A 1 193 ? -2.832 9.846 4.699 1.00 25.28 193 LEU A C 1
ATOM 1498 O O . LEU A 1 193 ? -2.871 10.751 5.526 1.00 25.28 193 LEU A O 1
ATOM 1502 N N . PHE A 1 194 ? -3.899 9.350 4.099 1.00 27.05 194 PHE A N 1
ATOM 1503 C CA . PHE A 1 194 ? -5.258 9.809 4.260 1.00 27.05 194 PHE A CA 1
ATOM 1504 C C . PHE A 1 194 ? -5.882 9.229 5.582 1.00 27.05 194 PHE A C 1
ATOM 1506 O O . PHE A 1 194 ? -6.782 9.811 6.166 1.00 27.05 194 PHE A O 1
ATOM 1513 N N . ARG A 1 195 ? -5.307 8.192 6.224 1.00 28.48 195 ARG A N 1
ATOM 1514 C CA . ARG A 1 195 ? -5.937 7.516 7.394 1.00 28.48 195 ARG A CA 1
ATOM 1515 C C . ARG A 1 195 ? -5.313 7.705 8.792 1.00 28.48 195 ARG A C 1
ATOM 1517 O O . ARG A 1 195 ? -5.713 7.014 9.718 1.00 28.48 195 ARG A O 1
ATOM 1524 N N . LEU A 1 196 ? -4.345 8.602 9.007 1.00 26.52 196 LEU A N 1
ATOM 1525 C CA . LEU A 1 196 ? -3.560 8.613 10.267 1.00 26.52 196 LEU A CA 1
ATOM 1526 C C . LEU A 1 196 ? -3.667 9.882 11.128 1.00 26.52 196 LEU A C 1
ATOM 1528 O O . LEU A 1 196 ? -2.669 10.323 11.701 1.00 26.52 196 LEU A O 1
ATOM 1532 N N . SER A 1 197 ? -4.853 10.471 11.280 1.00 24.50 197 SER A N 1
ATOM 1533 C CA . SER A 1 197 ? -5.040 11.539 12.275 1.00 24.50 197 SER A CA 1
ATOM 1534 C C . SER A 1 197 ? -6.325 11.431 13.083 1.00 24.50 197 SER A C 1
ATOM 1536 O O . SER A 1 197 ? -7.051 12.409 13.187 1.00 24.50 197 SER A O 1
ATOM 1538 N N . THR A 1 198 ? -6.555 10.280 13.713 1.00 28.36 198 THR A N 1
ATOM 1539 C CA . THR A 1 198 ? -7.419 10.175 14.902 1.00 28.36 198 THR A CA 1
ATOM 1540 C C . THR A 1 198 ? -7.176 8.842 15.598 1.00 28.36 198 THR A C 1
ATOM 1542 O O . THR A 1 198 ? -7.963 7.921 15.470 1.00 28.36 198 THR A O 1
ATOM 1545 N N . LEU A 1 199 ? -6.090 8.726 16.362 1.00 25.95 199 LEU A N 1
ATOM 1546 C CA . LEU A 1 199 ? -6.046 7.761 17.461 1.00 25.95 199 LEU A CA 1
ATOM 1547 C C . LEU A 1 199 ? -5.387 8.434 18.662 1.00 25.95 199 LEU A C 1
ATOM 1549 O O . LEU A 1 199 ? -4.172 8.625 18.741 1.00 25.95 199 LEU A O 1
ATOM 1553 N N . GLN A 1 200 ? -6.262 8.873 19.561 1.00 25.86 200 GLN A N 1
ATOM 1554 C CA . GLN A 1 200 ? -5.941 9.248 20.925 1.00 25.86 200 GLN A CA 1
ATOM 1555 C C . GLN A 1 200 ? -5.456 7.987 21.649 1.00 25.86 200 GLN A C 1
ATOM 1557 O O . GLN A 1 200 ? -6.001 6.902 21.463 1.00 25.86 200 GLN A O 1
ATOM 1562 N N . GLN A 1 201 ? -4.397 8.134 22.437 1.00 26.61 201 GLN A N 1
ATOM 1563 C CA . GLN A 1 201 ? -3.808 7.057 23.222 1.00 26.61 201 GLN A CA 1
ATOM 1564 C C . GLN A 1 201 ? -4.835 6.486 24.209 1.00 26.61 201 GLN A C 1
ATOM 1566 O O . GLN A 1 201 ? -5.243 7.177 25.141 1.00 26.61 201 GLN A O 1
ATOM 1571 N N . SER A 1 202 ? -5.173 5.210 24.054 1.00 23.00 202 SER A N 1
ATOM 1572 C CA . SER A 1 202 ? -5.656 4.363 25.143 1.00 23.00 202 SER A CA 1
ATOM 1573 C C . SER A 1 202 ? -4.832 3.077 25.168 1.00 23.00 202 SER A C 1
ATOM 1575 O O . SER A 1 202 ? -4.528 2.485 24.135 1.00 23.00 202 SER A O 1
ATOM 1577 N N . THR A 1 203 ? -4.395 2.709 26.365 1.00 24.31 203 THR A N 1
ATOM 1578 C CA . THR A 1 203 ? -3.575 1.535 26.688 1.00 24.31 203 THR A CA 1
ATOM 1579 C C . THR A 1 203 ? -4.251 0.212 26.308 1.00 24.31 203 THR A C 1
ATOM 1581 O O . THR A 1 203 ? -5.479 0.161 26.290 1.00 24.31 203 THR A O 1
ATOM 1584 N N . PRO A 1 204 ? -3.486 -0.869 26.049 1.00 28.23 204 PRO A N 1
ATOM 1585 C CA . PRO A 1 204 ? -4.040 -2.116 25.548 1.00 28.23 204 PRO A CA 1
ATOM 1586 C C . PRO A 1 204 ? -4.597 -2.969 26.693 1.00 28.23 204 PRO A C 1
ATOM 1588 O O . PRO A 1 204 ? -3.870 -3.357 27.607 1.00 28.23 204 PRO A O 1
ATOM 1591 N N . SER A 1 205 ? -5.876 -3.307 26.601 1.00 22.41 205 SER A N 1
ATOM 1592 C CA . SER A 1 205 ? -6.470 -4.466 27.264 1.00 22.41 205 SER A CA 1
ATOM 1593 C C . SER A 1 205 ? -7.501 -5.071 26.311 1.00 22.41 205 SER A C 1
ATOM 1595 O O . SER A 1 205 ? -8.336 -4.329 25.806 1.00 22.41 205 SER A O 1
ATOM 1597 N N . SER A 1 206 ? -7.365 -6.382 26.081 1.00 31.73 206 SER A N 1
ATOM 1598 C CA . SER A 1 206 ? -8.148 -7.293 25.222 1.00 31.73 206 SER A CA 1
ATOM 1599 C C . SER A 1 206 ? -8.225 -6.969 23.716 1.00 31.73 206 SER A C 1
ATOM 1601 O O . SER A 1 206 ? -8.762 -5.962 23.270 1.00 31.73 206 SER A O 1
ATOM 1603 N N . SER A 1 207 ? -7.696 -7.896 22.911 1.00 39.03 207 SER A N 1
ATOM 1604 C CA . SER A 1 207 ? -7.588 -7.899 21.441 1.00 39.03 207 SER A CA 1
ATOM 1605 C C . SER A 1 207 ? -8.920 -8.002 20.679 1.00 39.03 207 SER A C 1
ATOM 1607 O O . SER A 1 207 ? -8.931 -8.089 19.459 1.00 39.03 207 SER A O 1
ATOM 1609 N N . SER A 1 208 ? -10.056 -7.975 21.369 1.00 42.84 208 SER A N 1
ATOM 1610 C CA . SER A 1 208 ? -11.375 -8.299 20.821 1.00 42.84 208 SER A CA 1
ATOM 1611 C C . SER A 1 208 ? -12.305 -7.079 20.644 1.00 42.84 208 SER A C 1
ATOM 1613 O O . SER A 1 208 ? -13.348 -7.171 19.994 1.00 42.84 208 SER A O 1
ATOM 1615 N N . THR A 1 209 ? -11.889 -5.896 21.115 1.00 51.34 209 THR A N 1
ATOM 1616 C CA . THR A 1 209 ? -12.735 -4.688 21.207 1.00 51.34 209 THR A CA 1
ATOM 1617 C C . THR A 1 209 ? -12.763 -3.787 19.967 1.00 51.34 209 THR A C 1
ATOM 1619 O O . THR A 1 209 ? -13.651 -2.940 19.862 1.00 51.34 209 THR A O 1
ATOM 1622 N N . ALA A 1 210 ? -11.832 -3.930 19.017 1.00 53.94 210 ALA A N 1
ATOM 1623 C CA . ALA A 1 210 ? -11.724 -3.010 17.876 1.00 53.94 210 ALA A CA 1
ATOM 1624 C C . ALA A 1 210 ? -12.781 -3.286 16.787 1.00 53.94 210 ALA A C 1
ATOM 1626 O O . ALA A 1 210 ? -13.555 -2.406 16.419 1.00 53.94 210 ALA A O 1
ATOM 1627 N N . SER A 1 211 ? -12.905 -4.532 16.317 1.00 54.31 211 SER A N 1
ATOM 1628 C CA . SER A 1 211 ? -13.901 -4.893 15.286 1.00 54.31 211 SER A CA 1
ATOM 1629 C C . SER A 1 211 ? -15.351 -4.659 15.746 1.00 54.31 211 SER A C 1
ATOM 1631 O O . SER A 1 211 ? -16.208 -4.255 14.956 1.00 54.31 211 SER A O 1
ATOM 1633 N N . SER A 1 212 ? -15.619 -4.848 17.042 1.00 60.38 212 SER A N 1
ATOM 1634 C CA . SER A 1 212 ? -16.915 -4.572 17.667 1.00 60.38 212 SER A CA 1
ATOM 1635 C C . SER A 1 212 ? -17.235 -3.075 17.733 1.00 60.38 212 SER A C 1
ATOM 1637 O O . SER A 1 212 ? -18.401 -2.707 17.586 1.00 60.38 212 SER A O 1
ATOM 1639 N N . THR A 1 213 ? -16.237 -2.190 17.862 1.00 67.31 213 THR A N 1
ATOM 1640 C CA . THR A 1 213 ? -16.460 -0.731 17.860 1.00 67.31 213 THR A CA 1
ATOM 1641 C C . THR A 1 213 ? -16.851 -0.197 16.480 1.00 67.31 213 THR A C 1
ATOM 1643 O O . THR A 1 213 ? -17.714 0.674 16.386 1.00 67.31 213 THR A O 1
ATOM 1646 N N . HIS A 1 214 ? -16.285 -0.738 15.398 1.00 69.88 214 HIS A N 1
ATOM 1647 C CA . HIS A 1 214 ? -16.595 -0.284 14.035 1.00 69.88 214 HIS A CA 1
ATOM 1648 C C . HIS A 1 214 ? -18.040 -0.607 13.622 1.00 69.88 214 HIS A C 1
ATOM 1650 O O . HIS A 1 214 ? -18.751 0.260 13.108 1.00 69.88 214 HIS A O 1
ATOM 1656 N N . LEU A 1 215 ? -18.519 -1.821 13.914 1.00 72.69 215 LEU A N 1
ATOM 1657 C CA . LEU A 1 215 ? -19.889 -2.253 13.592 1.00 72.69 215 LEU A CA 1
ATOM 1658 C C . LEU A 1 215 ? -20.963 -1.621 14.489 1.00 72.69 215 LEU A C 1
ATOM 1660 O O . LEU A 1 215 ? -22.100 -1.463 14.050 1.00 72.69 215 LEU A O 1
ATOM 1664 N N . THR A 1 216 ? -20.611 -1.236 15.718 1.00 72.44 216 THR A N 1
ATOM 1665 C CA . THR A 1 216 ? -21.514 -0.534 16.652 1.00 72.44 216 THR A CA 1
ATOM 1666 C C . THR A 1 216 ? -21.477 0.989 16.508 1.00 72.44 216 THR A C 1
ATOM 1668 O O . THR A 1 216 ? -22.228 1.693 17.185 1.00 72.44 216 THR A O 1
ATOM 1671 N N . SER A 1 217 ? -20.629 1.515 15.620 1.00 80.81 217 SER A N 1
ATOM 1672 C CA . SER A 1 217 ? -20.596 2.937 15.287 1.00 80.81 217 SER A CA 1
ATOM 1673 C C . SER A 1 217 ? -21.859 3.373 14.532 1.00 80.81 217 SER A C 1
ATOM 1675 O O . SER A 1 217 ? -22.534 2.568 13.891 1.00 80.81 217 SER A O 1
ATOM 1677 N N . GLU A 1 218 ? -22.151 4.677 14.533 1.00 78.69 218 GLU A N 1
ATOM 1678 C CA . GLU A 1 218 ? -23.289 5.240 13.789 1.00 78.69 218 GLU A CA 1
ATOM 1679 C C . GLU A 1 218 ? -23.235 4.889 12.288 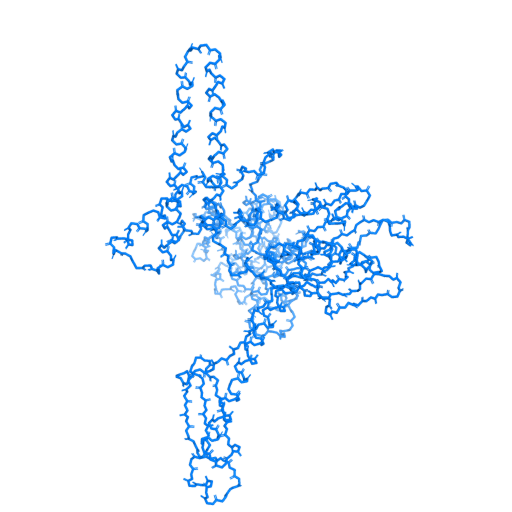1.00 78.69 218 GLU A C 1
ATOM 1681 O O . GLU A 1 218 ? -24.265 4.653 11.655 1.00 78.69 218 GLU A O 1
ATOM 1686 N N . ASN A 1 219 ? -22.029 4.811 11.718 1.00 81.56 219 ASN A N 1
ATOM 1687 C CA . ASN A 1 219 ? -21.825 4.424 10.324 1.00 81.56 219 ASN A CA 1
ATOM 1688 C C . ASN A 1 219 ? -22.067 2.924 10.111 1.00 81.56 219 ASN A C 1
ATOM 1690 O O . ASN A 1 219 ? -22.704 2.552 9.128 1.00 81.56 219 ASN A O 1
ATOM 1694 N N . GLY A 1 220 ? -21.628 2.076 11.045 1.00 81.06 220 GLY A N 1
ATOM 1695 C CA . GLY A 1 220 ? -21.910 0.639 11.025 1.00 81.06 220 GLY A CA 1
ATOM 1696 C C . GLY A 1 220 ? -23.411 0.343 11.089 1.00 81.06 220 GLY A C 1
ATOM 1697 O O . GLY A 1 220 ? -23.929 -0.428 10.282 1.00 81.06 220 GLY A O 1
ATOM 1698 N N . GLU A 1 221 ? -24.147 1.030 11.967 1.00 82.50 221 GLU A N 1
ATOM 1699 C CA . GLU A 1 221 ? -25.604 0.881 12.065 1.00 82.50 221 GLU A CA 1
ATOM 1700 C C . GLU A 1 221 ? -26.333 1.373 10.803 1.00 82.50 221 GLU A C 1
ATOM 1702 O O . GLU A 1 221 ? -27.301 0.745 10.364 1.00 82.50 221 GLU A O 1
ATOM 1707 N N . LYS A 1 222 ? -25.873 2.472 10.187 1.00 84.00 222 LYS A N 1
ATOM 1708 C CA . LYS A 1 222 ? -26.392 2.940 8.889 1.00 84.00 222 LYS A CA 1
ATOM 1709 C C . LYS A 1 222 ? -26.143 1.911 7.791 1.00 84.00 222 LYS A C 1
ATOM 1711 O O . LYS A 1 222 ? -27.076 1.570 7.076 1.00 84.00 222 LYS A O 1
ATOM 1716 N N . PHE A 1 223 ? -24.927 1.376 7.706 1.00 86.12 223 PHE A N 1
ATOM 1717 C CA . PHE A 1 223 ? -24.571 0.338 6.744 1.00 86.12 223 PHE A CA 1
ATOM 1718 C C . PHE A 1 223 ? -25.485 -0.890 6.861 1.00 86.12 223 PHE A C 1
ATOM 1720 O O . PHE A 1 223 ? -26.054 -1.329 5.861 1.00 86.12 223 PHE A O 1
ATOM 1727 N N . LEU A 1 224 ? -25.691 -1.412 8.075 1.00 85.88 224 LEU A N 1
ATOM 1728 C CA . LEU A 1 224 ? -26.560 -2.573 8.294 1.00 85.88 224 LEU A CA 1
ATOM 1729 C C . LEU A 1 224 ? -28.010 -2.298 7.870 1.00 85.88 224 LEU A C 1
ATOM 1731 O O . LEU A 1 224 ? -28.638 -3.161 7.256 1.00 85.88 224 LEU A O 1
ATOM 1735 N N . LYS A 1 225 ? -28.532 -1.092 8.133 1.00 86.19 225 LYS A N 1
ATOM 1736 C CA . LYS A 1 225 ? -29.864 -0.680 7.659 1.00 86.19 225 LYS A CA 1
ATOM 1737 C C . LYS A 1 225 ? -29.939 -0.667 6.134 1.00 86.19 225 LYS A C 1
ATOM 1739 O O . LYS A 1 225 ? -30.849 -1.282 5.585 1.00 86.19 225 LYS A O 1
ATOM 1744 N N . THR A 1 226 ? -28.957 -0.068 5.461 1.00 86.25 226 THR A N 1
ATOM 1745 C CA . THR A 1 226 ? -28.891 -0.029 3.992 1.00 86.25 226 THR A CA 1
ATOM 1746 C C . THR A 1 226 ? -28.848 -1.433 3.384 1.00 86.25 226 THR A C 1
ATOM 1748 O O . THR A 1 226 ? -29.532 -1.704 2.400 1.00 86.25 226 THR A O 1
ATOM 1751 N N . VAL A 1 227 ? -28.083 -2.359 3.974 1.00 85.56 227 VAL A N 1
ATOM 1752 C CA . VAL A 1 227 ? -28.019 -3.758 3.510 1.00 85.56 227 VAL A CA 1
ATOM 1753 C C . VAL A 1 227 ? -29.381 -4.448 3.635 1.00 85.56 227 VAL A C 1
ATOM 1755 O O . VAL A 1 227 ? -29.813 -5.127 2.703 1.00 85.56 227 VAL A O 1
ATOM 1758 N N . ILE A 1 228 ? -30.082 -4.252 4.756 1.00 86.75 228 ILE A N 1
ATOM 1759 C CA . ILE A 1 228 ? -31.418 -4.825 4.982 1.00 86.75 228 ILE A CA 1
ATOM 1760 C C . ILE A 1 228 ? -32.451 -4.225 4.015 1.00 86.75 228 ILE A C 1
ATOM 1762 O O . ILE A 1 228 ? -33.312 -4.950 3.519 1.00 86.75 228 ILE A O 1
ATOM 1766 N N . GLU A 1 229 ? -32.377 -2.924 3.730 1.00 86.25 229 GLU A N 1
ATOM 1767 C CA . GLU A 1 229 ? -33.251 -2.252 2.758 1.00 86.25 229 GLU A CA 1
ATOM 1768 C C . GLU A 1 229 ? -33.027 -2.779 1.335 1.00 86.25 229 GLU A C 1
ATOM 1770 O O . GLU A 1 229 ? -33.983 -3.218 0.698 1.00 86.25 229 GLU A O 1
ATOM 1775 N N . ARG A 1 230 ? -31.771 -2.866 0.875 1.00 84.00 230 ARG A N 1
ATOM 1776 C CA . ARG A 1 230 ? -31.431 -3.423 -0.450 1.00 84.00 230 ARG A CA 1
ATOM 1777 C C . ARG A 1 230 ? -31.890 -4.870 -0.618 1.00 84.00 230 ARG A C 1
ATOM 1779 O O . ARG A 1 230 ? -32.359 -5.260 -1.688 1.00 84.00 230 ARG A O 1
ATOM 1786 N N . LEU A 1 231 ? -31.784 -5.672 0.441 1.00 85.94 231 LEU A N 1
ATOM 1787 C CA . LEU A 1 231 ? -32.275 -7.047 0.440 1.00 85.94 231 LEU A CA 1
ATOM 1788 C C . LEU A 1 231 ? -33.800 -7.105 0.268 1.00 85.94 231 LEU A C 1
ATOM 1790 O O . LEU A 1 231 ? -34.283 -7.913 -0.526 1.00 85.94 231 LEU A O 1
ATOM 1794 N N . LYS A 1 232 ? -34.554 -6.225 0.941 1.00 86.12 232 LYS A N 1
ATOM 1795 C CA . LYS A 1 232 ? -36.014 -6.121 0.763 1.00 86.12 232 LYS A CA 1
ATOM 1796 C C . LYS A 1 232 ? -36.385 -5.691 -0.654 1.00 86.12 232 LYS A C 1
ATOM 1798 O O . LYS A 1 232 ? -37.235 -6.327 -1.267 1.00 86.12 232 LYS A O 1
ATOM 1803 N N . GLU A 1 233 ? -35.705 -4.690 -1.210 1.00 84.44 233 GLU A N 1
ATOM 1804 C CA . GLU A 1 233 ? -35.942 -4.224 -2.586 1.00 84.44 233 GLU A CA 1
ATOM 1805 C C . GLU A 1 233 ? -35.727 -5.333 -3.630 1.00 84.44 233 GLU A C 1
ATOM 1807 O O . GLU A 1 233 ? -36.481 -5.432 -4.602 1.00 84.44 233 GLU A O 1
ATOM 1812 N N . CYS A 1 234 ? -34.731 -6.200 -3.420 1.00 80.62 234 CYS A N 1
ATOM 1813 C CA . CYS A 1 234 ? -34.484 -7.355 -4.285 1.00 80.62 234 CYS A CA 1
ATOM 1814 C C . CYS A 1 234 ? -35.554 -8.446 -4.126 1.00 80.62 234 CYS A C 1
ATOM 1816 O O . CYS A 1 234 ? -35.968 -9.043 -5.119 1.00 80.62 234 CYS A O 1
ATOM 1818 N N . GLN A 1 235 ? -36.033 -8.696 -2.903 1.00 81.56 235 GLN A N 1
ATOM 1819 C CA . GLN A 1 235 ? -37.108 -9.664 -2.639 1.00 81.56 235 GLN A CA 1
ATOM 1820 C C . GLN A 1 235 ? -38.466 -9.204 -3.190 1.00 81.56 235 GLN A C 1
ATOM 1822 O O . GLN A 1 235 ? -39.258 -10.027 -3.646 1.00 81.56 235 GLN A O 1
ATOM 1827 N N . GLU A 1 236 ? -38.721 -7.895 -3.192 1.00 81.19 236 GLU A N 1
ATOM 1828 C CA . GLU A 1 236 ? -39.930 -7.276 -3.751 1.00 81.19 236 GLU A CA 1
ATOM 1829 C C . GLU A 1 236 ? -39.896 -7.154 -5.288 1.00 81.19 236 GLU A C 1
ATOM 1831 O O . GLU A 1 236 ? -40.903 -6.804 -5.903 1.00 81.19 236 GLU A O 1
ATOM 1836 N N . GLY A 1 237 ? -38.760 -7.468 -5.926 1.00 74.12 237 GLY A N 1
ATOM 1837 C CA . GLY A 1 237 ? -38.582 -7.404 -7.380 1.00 74.12 237 GLY A CA 1
ATOM 1838 C C . GLY A 1 237 ? -38.341 -5.994 -7.933 1.00 74.12 237 GLY A C 1
ATOM 1839 O O . GLY A 1 237 ? -38.381 -5.803 -9.149 1.00 74.12 237 GLY A O 1
ATOM 1840 N N . ASN A 1 238 ? -38.073 -5.015 -7.064 1.00 68.12 238 ASN A N 1
ATOM 1841 C CA . ASN A 1 238 ? -37.795 -3.625 -7.438 1.00 68.12 238 ASN A CA 1
ATOM 1842 C C . ASN A 1 238 ? -36.337 -3.414 -7.894 1.00 68.12 238 ASN A C 1
ATOM 1844 O O . ASN A 1 238 ? -36.056 -2.459 -8.619 1.00 68.12 238 ASN A O 1
ATOM 1848 N N . ALA A 1 239 ? -35.422 -4.318 -7.521 1.00 68.12 239 ALA A N 1
ATOM 1849 C CA . ALA A 1 239 ? -34.012 -4.296 -7.912 1.00 68.12 239 ALA A CA 1
ATOM 1850 C C . ALA A 1 239 ? -33.520 -5.681 -8.376 1.00 68.12 239 ALA A C 1
ATOM 1852 O O . ALA A 1 239 ? -33.942 -6.714 -7.860 1.00 68.12 239 ALA A O 1
ATOM 1853 N N . SER A 1 240 ? -32.608 -5.706 -9.356 1.00 70.25 240 SER A N 1
ATOM 1854 C CA . SER A 1 240 ? -31.985 -6.932 -9.878 1.00 70.25 240 SER A CA 1
ATOM 1855 C C . SER A 1 240 ? -30.522 -7.003 -9.441 1.00 70.25 240 SER A C 1
ATOM 1857 O O . SER A 1 240 ? -29.689 -6.273 -9.976 1.00 70.25 240 SER A O 1
ATOM 1859 N N . ALA 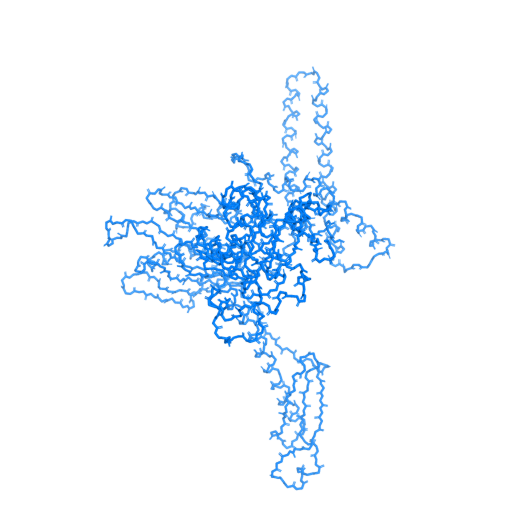A 1 241 ? -30.204 -7.915 -8.521 1.00 74.62 241 ALA A N 1
ATOM 1860 C CA . ALA A 1 241 ? -28.840 -8.226 -8.088 1.00 74.62 241 ALA A CA 1
ATOM 1861 C C . ALA A 1 241 ? -28.432 -9.647 -8.506 1.00 74.62 241 ALA A C 1
ATOM 1863 O O . ALA A 1 241 ? -29.279 -10.501 -8.781 1.00 74.62 241 ALA A O 1
ATOM 1864 N N . ALA A 1 242 ? -27.125 -9.914 -8.566 1.00 78.75 242 ALA A N 1
ATOM 1865 C CA . ALA A 1 242 ? -26.636 -11.264 -8.833 1.00 78.75 242 ALA A CA 1
ATOM 1866 C C . ALA A 1 242 ? -26.998 -12.215 -7.667 1.00 78.75 242 ALA A C 1
ATOM 1868 O O . ALA A 1 242 ? -26.970 -11.782 -6.512 1.00 78.75 242 ALA A O 1
ATOM 1869 N N . PRO A 1 243 ? -27.264 -13.514 -7.915 1.00 80.25 243 PRO A N 1
ATOM 1870 C CA . PRO A 1 243 ? -27.602 -14.475 -6.855 1.00 80.25 243 PRO A CA 1
ATOM 1871 C C . PRO A 1 243 ? -26.572 -14.533 -5.714 1.00 80.25 243 PRO A C 1
ATOM 1873 O O . PRO A 1 243 ? -26.934 -14.665 -4.548 1.00 80.25 243 PRO A O 1
ATOM 1876 N N . GLU A 1 244 ? -25.287 -14.373 -6.043 1.00 78.25 244 GLU A N 1
ATOM 1877 C CA . GLU A 1 244 ? -24.181 -14.340 -5.076 1.00 78.25 244 GLU A CA 1
ATOM 1878 C C . GLU A 1 244 ? -24.261 -13.127 -4.133 1.00 78.25 244 GLU A C 1
ATOM 1880 O O . GLU A 1 244 ? -23.989 -13.246 -2.940 1.00 78.25 244 GLU A O 1
ATOM 1885 N N . GLN A 1 245 ? -24.690 -11.968 -4.642 1.00 79.12 245 GLN A N 1
ATOM 1886 C CA . GLN A 1 245 ? -24.852 -10.747 -3.845 1.00 79.12 245 GLN A CA 1
ATOM 1887 C C . GLN A 1 245 ? -26.056 -10.841 -2.905 1.00 79.12 245 GLN A C 1
ATOM 1889 O O . GLN A 1 245 ? -25.980 -10.393 -1.764 1.00 79.12 245 GLN A O 1
ATOM 1894 N N . ILE A 1 246 ? -27.142 -11.473 -3.358 1.00 81.38 246 ILE A N 1
ATOM 1895 C CA . ILE A 1 246 ? -28.331 -11.711 -2.532 1.00 81.38 246 ILE A CA 1
ATOM 1896 C C . ILE A 1 246 ? -27.973 -12.633 -1.360 1.00 81.38 246 ILE A C 1
ATOM 1898 O O . ILE A 1 246 ? -28.240 -12.290 -0.211 1.00 81.38 246 ILE A O 1
ATOM 1902 N N . SER A 1 247 ? -27.282 -13.747 -1.631 1.00 84.62 247 SER A N 1
ATOM 1903 C CA . SER A 1 247 ? -26.816 -14.668 -0.584 1.00 84.62 247 SER A CA 1
ATOM 1904 C C . SER A 1 247 ? -25.879 -13.988 0.423 1.00 84.62 247 SER A C 1
ATOM 1906 O O . SER A 1 247 ? -25.961 -14.248 1.626 1.00 84.62 247 SER A O 1
ATOM 1908 N N . TYR A 1 248 ? -25.019 -13.085 -0.050 1.00 84.69 248 TYR A N 1
ATOM 1909 C CA . TYR A 1 248 ? -24.138 -12.286 0.796 1.00 84.69 248 TYR A CA 1
ATOM 1910 C C . TYR A 1 248 ? -24.917 -11.351 1.740 1.00 84.69 248 TYR A C 1
ATOM 1912 O O . TYR A 1 248 ? -24.680 -11.358 2.951 1.00 84.69 248 TYR A O 1
ATOM 1920 N N . TRP A 1 249 ? -25.892 -10.593 1.227 1.00 85.06 249 TRP A N 1
ATOM 1921 C CA . TRP A 1 249 ? -26.730 -9.720 2.057 1.00 85.06 249 TRP A CA 1
ATOM 1922 C C . TRP A 1 249 ? -27.608 -10.502 3.038 1.00 85.06 249 TRP A C 1
ATOM 1924 O O . TRP A 1 249 ? -27.757 -10.081 4.184 1.00 85.06 249 TRP A O 1
ATOM 1934 N N . GLU A 1 250 ? -28.133 -11.663 2.636 1.00 86.25 250 GLU A N 1
ATOM 1935 C CA . GLU A 1 250 ? -28.899 -12.554 3.518 1.00 86.25 250 GLU A CA 1
ATOM 1936 C C . GLU A 1 250 ? -28.059 -13.035 4.704 1.00 86.25 250 GLU A C 1
ATOM 1938 O O . GLU A 1 250 ? -28.518 -13.017 5.851 1.00 86.25 250 GLU A O 1
ATOM 1943 N N . ALA A 1 251 ? -26.807 -13.423 4.450 1.00 86.88 251 ALA A N 1
ATOM 1944 C CA . ALA A 1 251 ? -25.892 -13.873 5.490 1.00 86.88 251 ALA A CA 1
ATOM 1945 C C . ALA A 1 251 ? -25.578 -12.764 6.508 1.00 86.88 251 ALA A C 1
ATOM 1947 O O . ALA A 1 251 ? -25.518 -13.048 7.711 1.00 86.88 251 ALA A O 1
ATOM 1948 N N . ILE A 1 252 ? -25.410 -11.519 6.047 1.00 87.75 252 ILE A N 1
ATOM 1949 C CA . ILE A 1 252 ? -25.195 -10.347 6.910 1.00 87.75 252 ILE A CA 1
ATOM 1950 C C . ILE A 1 252 ? -26.459 -10.028 7.704 1.00 87.75 252 ILE A C 1
ATOM 1952 O O . ILE A 1 252 ? -26.385 -9.906 8.923 1.00 87.75 252 ILE A O 1
ATOM 1956 N N . ALA A 1 253 ? -27.620 -9.945 7.050 1.00 88.38 253 ALA A N 1
ATOM 1957 C CA . ALA A 1 253 ? -28.883 -9.595 7.697 1.00 88.38 253 ALA A CA 1
ATOM 1958 C C . ALA A 1 253 ? -29.258 -10.595 8.802 1.00 88.38 253 ALA A C 1
ATOM 1960 O O . ALA A 1 253 ? -29.637 -10.193 9.901 1.00 88.38 253 ALA A O 1
ATOM 1961 N N . LYS A 1 254 ? -29.077 -11.899 8.547 1.00 89.69 254 LYS A N 1
ATOM 1962 C CA . LYS A 1 254 ? -29.307 -12.947 9.549 1.00 89.69 254 LYS A CA 1
ATOM 1963 C C . LYS A 1 254 ? -28.392 -12.790 10.764 1.00 89.69 254 LYS A C 1
ATOM 1965 O O . LYS A 1 254 ? -28.844 -12.956 11.890 1.00 89.69 254 LYS A O 1
ATOM 1970 N N . GLN A 1 255 ? -27.117 -12.480 10.540 1.00 89.69 255 GLN A N 1
ATOM 1971 C CA . GLN A 1 255 ? -26.154 -12.306 11.627 1.00 89.69 255 GLN A CA 1
ATOM 1972 C C . GLN A 1 255 ? -26.397 -11.015 12.413 1.00 89.69 255 GLN A C 1
ATOM 1974 O O . GLN A 1 255 ? -26.302 -11.006 13.635 1.00 89.69 255 GLN A O 1
ATOM 1979 N N . ALA A 1 256 ? -26.761 -9.934 11.723 1.00 89.06 256 ALA A N 1
ATOM 1980 C CA . ALA A 1 256 ? -27.106 -8.663 12.343 1.00 89.06 256 ALA A CA 1
ATOM 1981 C C . ALA A 1 256 ? -28.350 -8.779 13.240 1.00 89.06 256 ALA A C 1
ATOM 1983 O O . ALA A 1 256 ? -28.398 -8.140 14.288 1.00 89.06 256 ALA A O 1
ATOM 1984 N N . ALA A 1 257 ? -29.323 -9.620 12.865 1.00 89.12 257 ALA A N 1
ATOM 1985 C CA . ALA A 1 257 ? -30.477 -9.926 13.709 1.00 89.12 257 ALA A CA 1
ATOM 1986 C C . ALA A 1 257 ? -30.056 -10.605 15.022 1.00 89.12 257 ALA A C 1
ATOM 1988 O O . ALA A 1 257 ? -30.427 -10.123 16.085 1.00 89.12 257 ALA A O 1
ATOM 1989 N N . ILE A 1 258 ? -29.196 -11.631 14.955 1.00 89.75 258 ILE A N 1
ATOM 1990 C CA . ILE A 1 258 ? -28.660 -12.321 16.144 1.00 89.75 258 ILE A CA 1
ATOM 1991 C C . ILE A 1 258 ? -27.950 -11.324 17.069 1.00 89.75 258 ILE A C 1
ATOM 1993 O O . ILE A 1 258 ? -28.264 -11.243 18.250 1.00 89.75 258 ILE A O 1
ATOM 1997 N N . VAL A 1 259 ? -27.056 -10.494 16.520 1.00 88.81 259 VAL A N 1
ATOM 1998 C CA . VAL A 1 259 ? -26.342 -9.460 17.290 1.00 88.81 259 VAL A CA 1
ATOM 1999 C C . VAL A 1 259 ? -27.311 -8.457 17.930 1.00 88.81 259 VAL A C 1
ATOM 2001 O O . VAL A 1 259 ? -27.108 -8.042 19.072 1.00 88.81 259 VAL A O 1
ATOM 2004 N N . SER A 1 260 ? -28.369 -8.058 17.218 1.00 88.06 260 SER A N 1
ATOM 2005 C CA . SER A 1 260 ? -29.403 -7.159 17.744 1.00 88.06 260 SER A CA 1
ATOM 2006 C C . SER A 1 260 ? -30.190 -7.794 18.894 1.00 88.06 260 SER A C 1
ATOM 2008 O O . SER A 1 260 ? -30.455 -7.118 19.890 1.00 88.06 260 SER A O 1
ATOM 2010 N N . ASP A 1 261 ? -30.538 -9.075 18.777 1.00 89.06 261 ASP A N 1
ATOM 2011 C CA . ASP A 1 261 ? -31.268 -9.823 19.802 1.00 89.06 261 ASP A CA 1
ATOM 2012 C C . ASP A 1 261 ? -30.413 -9.974 21.068 1.00 89.06 261 ASP A C 1
ATOM 2014 O O . ASP A 1 261 ? -30.840 -9.556 22.146 1.00 89.06 261 ASP A O 1
ATOM 2018 N N . THR A 1 262 ? -29.155 -10.412 20.938 1.00 87.38 262 THR A N 1
ATOM 2019 C CA . THR A 1 262 ? -28.203 -10.509 22.061 1.00 87.38 262 THR A CA 1
ATOM 2020 C C . THR A 1 262 ? -27.952 -9.146 22.723 1.00 87.38 262 THR A C 1
ATOM 2022 O O . THR A 1 262 ? -27.844 -9.037 23.947 1.00 87.38 262 THR A O 1
ATOM 2025 N N . ARG A 1 263 ? -27.915 -8.055 21.942 1.00 86.88 263 ARG A N 1
ATOM 2026 C CA . ARG A 1 263 ? -27.799 -6.685 22.478 1.00 86.88 263 ARG A CA 1
ATOM 2027 C C . ARG A 1 263 ? -29.049 -6.266 23.259 1.00 86.88 263 ARG A C 1
ATOM 2029 O O . ARG A 1 263 ? -28.924 -5.590 24.282 1.00 86.88 263 ARG A O 1
ATOM 2036 N N . SER A 1 264 ? -30.238 -6.654 22.799 1.00 86.94 264 SER A N 1
ATOM 2037 C CA . SER A 1 264 ? -31.498 -6.422 23.516 1.00 86.94 264 SER A CA 1
ATOM 2038 C C . SER A 1 264 ? -31.546 -7.207 24.827 1.00 86.94 264 SER A C 1
ATOM 2040 O O . SER A 1 264 ? -31.928 -6.643 25.852 1.00 86.94 264 SER A O 1
ATOM 2042 N N . GLU A 1 265 ? -31.115 -8.469 24.825 1.00 86.44 265 GLU A N 1
ATOM 2043 C CA . GLU A 1 265 ? -31.006 -9.295 26.034 1.00 86.44 265 GLU A CA 1
ATOM 2044 C C . GLU A 1 265 ? -30.081 -8.647 27.073 1.00 86.44 265 GLU A C 1
ATOM 2046 O O . GLU A 1 265 ? -30.482 -8.475 28.226 1.00 86.44 265 GLU A O 1
ATOM 2051 N N . LEU A 1 266 ? -28.899 -8.164 26.661 1.00 87.12 266 LEU A N 1
ATOM 2052 C CA . LEU A 1 266 ? -28.011 -7.399 27.547 1.00 87.12 266 LEU A CA 1
ATOM 2053 C C . LEU A 1 266 ? -28.670 -6.140 28.106 1.00 87.12 266 LEU A C 1
ATOM 2055 O O . LEU A 1 266 ? -28.480 -5.815 29.278 1.00 87.12 266 LEU A O 1
ATOM 2059 N N . PHE A 1 267 ? -29.406 -5.392 27.284 1.00 86.81 267 PHE A N 1
ATOM 2060 C CA . PHE A 1 267 ? -30.070 -4.173 27.739 1.00 86.81 267 PHE A CA 1
ATOM 2061 C C . PHE A 1 267 ? -31.157 -4.479 28.777 1.00 86.81 267 PHE A C 1
ATOM 2063 O O . PHE A 1 267 ? -31.220 -3.819 29.815 1.00 86.81 267 PHE A O 1
ATOM 2070 N N . GLN A 1 268 ? -31.976 -5.503 28.528 1.00 85.31 268 GLN A N 1
ATOM 2071 C CA . GLN A 1 268 ? -33.014 -5.952 29.457 1.00 85.31 268 GLN A CA 1
ATOM 2072 C C . GLN A 1 268 ? -32.407 -6.431 30.776 1.00 85.31 268 GLN A C 1
ATOM 2074 O O . GLN A 1 268 ? -32.858 -6.007 31.839 1.00 85.31 268 GLN A O 1
ATOM 2079 N N . LEU A 1 269 ? -31.346 -7.240 30.719 1.00 82.69 269 LEU A N 1
ATOM 2080 C CA . LEU A 1 269 ? -30.674 -7.757 31.908 1.00 82.69 269 LEU A CA 1
ATOM 2081 C C . LEU A 1 269 ? -30.045 -6.630 32.743 1.00 82.69 269 LEU A C 1
ATOM 2083 O O . LEU A 1 269 ? -30.225 -6.587 33.958 1.00 82.69 269 LEU A O 1
ATOM 2087 N N . ASN A 1 270 ? -29.406 -5.650 32.098 1.00 84.62 270 ASN A N 1
ATOM 2088 C CA . ASN A 1 270 ? -28.884 -4.465 32.785 1.00 84.62 270 ASN A CA 1
ATOM 2089 C C . ASN A 1 270 ? -29.993 -3.586 33.390 1.00 84.62 270 ASN A C 1
ATOM 2091 O O . ASN A 1 270 ? -29.803 -3.019 34.465 1.00 84.62 270 ASN A O 1
ATOM 2095 N N . SER A 1 271 ? -31.155 -3.470 32.736 1.00 84.12 271 SER A N 1
ATOM 2096 C CA . SER A 1 271 ? -32.314 -2.770 33.310 1.00 84.12 271 SER A CA 1
ATOM 2097 C C . SER A 1 271 ? -32.813 -3.477 34.568 1.00 84.12 271 SER A C 1
ATOM 2099 O O . SER A 1 271 ? -33.022 -2.828 35.588 1.00 84.12 271 SER A O 1
ATOM 2101 N N . ILE A 1 272 ? -32.929 -4.809 34.523 1.00 81.81 272 ILE A N 1
ATOM 2102 C CA . ILE A 1 272 ? -33.339 -5.628 35.669 1.00 81.81 272 ILE A CA 1
ATOM 2103 C C . ILE A 1 272 ? -32.353 -5.450 36.832 1.00 81.81 272 ILE A C 1
ATOM 2105 O O . ILE A 1 272 ? -32.785 -5.232 37.959 1.00 81.81 272 ILE A O 1
ATOM 2109 N N . ILE A 1 273 ? -31.041 -5.456 36.571 1.00 80.12 273 ILE A N 1
ATOM 2110 C CA . ILE A 1 273 ? -30.007 -5.217 37.595 1.00 80.12 273 ILE A CA 1
ATOM 2111 C C . ILE A 1 273 ? -30.144 -3.833 38.239 1.00 80.12 273 ILE A C 1
ATOM 2113 O O . ILE A 1 273 ? -29.990 -3.707 39.452 1.00 80.12 273 ILE A O 1
ATOM 2117 N N . ASN A 1 274 ? -30.449 -2.798 37.454 1.00 78.56 274 ASN A N 1
ATOM 2118 C CA . ASN A 1 274 ? -30.631 -1.441 37.974 1.00 78.56 274 ASN A CA 1
ATOM 2119 C C . ASN A 1 274 ? -31.924 -1.282 38.793 1.00 78.56 274 ASN A C 1
ATOM 2121 O O . ASN A 1 274 ? -31.957 -0.482 39.732 1.00 78.56 274 ASN A O 1
ATOM 2125 N N . ASP A 1 275 ? -32.969 -2.042 38.459 1.00 76.81 275 ASP A N 1
ATOM 2126 C CA . ASP A 1 275 ? -34.254 -2.035 39.166 1.00 76.81 275 ASP A CA 1
ATOM 2127 C C . ASP A 1 275 ? -34.252 -2.937 40.420 1.00 76.81 275 ASP A C 1
ATOM 2129 O O . ASP A 1 275 ? -35.039 -2.722 41.351 1.00 76.81 275 ASP A O 1
ATOM 2133 N N . LEU A 1 276 ? -33.344 -3.918 40.488 1.00 68.75 276 LEU A N 1
ATOM 2134 C CA . LEU A 1 276 ? -33.158 -4.806 41.636 1.00 68.75 276 LEU A CA 1
ATOM 2135 C C . LEU A 1 276 ? -32.587 -4.039 42.844 1.00 68.75 276 LEU A C 1
ATOM 2137 O O . LEU A 1 276 ? -31.404 -3.717 42.923 1.00 68.75 276 LEU A O 1
ATOM 2141 N N . LYS A 1 277 ? -33.442 -3.800 43.846 1.00 61.12 277 LYS A N 1
ATOM 2142 C CA . LYS A 1 277 ? -33.067 -3.267 45.174 1.00 61.12 277 LYS A CA 1
ATOM 2143 C C . LYS A 1 277 ? -32.732 -4.357 46.210 1.00 61.12 277 LYS A C 1
ATOM 2145 O O . LYS A 1 277 ? -32.582 -4.038 47.388 1.00 61.12 277 LYS A O 1
ATOM 2150 N N . GLU A 1 278 ? -32.654 -5.625 45.805 1.00 60.47 278 GLU A N 1
ATOM 2151 C CA . GLU A 1 278 ? -32.500 -6.781 46.704 1.00 60.47 278 GLU A CA 1
ATOM 2152 C C . GLU A 1 278 ? -31.071 -7.362 46.759 1.00 60.47 278 GLU A C 1
ATOM 2154 O O . GLU A 1 278 ? -30.200 -7.009 45.973 1.00 60.47 278 GLU A O 1
ATOM 2159 N N . THR A 1 279 ? -30.853 -8.225 47.762 1.00 63.53 279 THR A N 1
ATOM 2160 C CA . THR A 1 279 ? -29.592 -8.762 48.317 1.00 63.53 279 THR A CA 1
ATOM 2161 C C . THR A 1 279 ? -28.422 -8.996 47.352 1.00 63.53 279 THR A C 1
ATOM 2163 O O . THR A 1 279 ? -28.581 -9.612 46.301 1.00 63.53 279 THR A O 1
ATOM 2166 N N . GLU A 1 280 ? -27.221 -8.636 47.824 1.00 70.31 280 GLU A N 1
ATOM 2167 C CA . GLU A 1 280 ? -25.893 -8.736 47.183 1.00 70.31 280 GLU A CA 1
ATOM 2168 C C . GLU A 1 280 ? -25.634 -10.019 46.364 1.00 70.31 280 GLU A C 1
ATOM 2170 O O . GLU A 1 280 ? -24.973 -9.980 45.331 1.00 70.31 280 GLU A O 1
ATOM 2175 N N . GLU A 1 281 ? -26.172 -11.163 46.790 1.00 69.69 281 GLU A N 1
ATOM 2176 C CA . GLU A 1 281 ? -25.981 -12.453 46.114 1.00 69.69 281 GLU A CA 1
ATOM 2177 C C . GLU A 1 281 ? -26.757 -12.572 44.787 1.00 69.69 281 GLU A C 1
ATOM 2179 O O . GLU A 1 281 ? -26.235 -13.145 43.834 1.00 69.69 281 GLU A O 1
ATOM 2184 N N . MET A 1 282 ? -27.958 -11.985 44.670 1.00 68.62 282 MET A N 1
ATOM 2185 C CA . MET A 1 282 ? -28.695 -11.967 43.392 1.00 68.62 282 MET A CA 1
ATOM 2186 C C . MET A 1 282 ? -28.045 -11.026 42.377 1.00 68.62 282 MET A C 1
ATOM 2188 O O . MET A 1 282 ? -28.040 -11.309 41.181 1.00 68.62 282 MET A O 1
ATOM 2192 N N . ARG A 1 283 ? -27.448 -9.931 42.858 1.00 73.19 283 ARG A N 1
ATOM 2193 C CA . ARG A 1 283 ? -26.713 -8.988 42.016 1.00 73.19 283 ARG A CA 1
ATOM 2194 C C . ARG A 1 283 ? -25.466 -9.628 41.407 1.00 73.19 283 ARG A C 1
ATOM 2196 O O . ARG A 1 283 ? -25.268 -9.511 40.205 1.00 73.19 283 ARG A O 1
ATOM 2203 N N . LYS A 1 284 ? -24.677 -10.360 42.199 1.00 77.38 284 LYS A N 1
ATOM 2204 C CA . LYS A 1 284 ? -23.492 -11.083 41.700 1.00 77.38 284 LYS A CA 1
ATOM 2205 C C . LYS A 1 284 ? -23.834 -12.134 40.646 1.00 77.38 284 LYS A C 1
ATOM 2207 O O . LYS A 1 284 ? -23.083 -12.303 39.693 1.00 77.38 284 LYS A O 1
ATOM 2212 N N . LEU A 1 285 ? -24.950 -12.845 40.821 1.00 74.38 285 LEU A N 1
ATOM 2213 C CA . LEU A 1 285 ? -25.394 -13.861 39.865 1.00 74.38 285 LEU A CA 1
ATOM 2214 C C . LEU A 1 285 ? -25.786 -13.208 38.528 1.00 74.38 285 LEU A C 1
ATOM 2216 O O . LEU A 1 285 ? -25.304 -13.627 37.481 1.00 74.38 285 LEU A O 1
ATOM 2220 N N . ALA A 1 286 ? -26.538 -12.105 38.577 1.00 75.25 286 ALA A N 1
ATOM 2221 C CA . ALA A 1 286 ? -26.902 -11.335 37.390 1.00 75.25 286 ALA A CA 1
ATOM 2222 C C . ALA A 1 286 ? -25.698 -10.641 36.714 1.00 75.25 286 ALA A C 1
ATOM 2224 O O . ALA A 1 286 ? -25.651 -10.544 35.491 1.00 75.25 286 ALA A O 1
ATOM 2225 N N . GLU A 1 287 ? -24.701 -10.182 37.479 1.00 80.12 287 GLU A N 1
ATOM 2226 C CA . GLU A 1 287 ? -23.442 -9.644 36.938 1.00 80.12 287 GLU A CA 1
ATOM 2227 C C . GLU A 1 287 ? -22.627 -10.723 36.199 1.00 80.12 287 GLU A C 1
ATOM 2229 O O . GLU A 1 287 ? -22.036 -10.432 35.158 1.00 80.12 287 GLU A O 1
ATOM 2234 N N . GLY A 1 288 ? -22.642 -11.971 36.682 1.00 81.31 288 GLY A N 1
ATOM 2235 C CA . GLY A 1 288 ? -22.050 -13.118 35.984 1.00 81.31 288 GLY A CA 1
ATOM 2236 C C . GLY A 1 288 ? -22.759 -13.444 34.665 1.00 81.31 288 GLY A C 1
ATOM 2237 O O . GLY A 1 288 ? -22.098 -13.650 33.647 1.00 81.31 288 GLY A O 1
ATOM 2238 N N . ASP A 1 289 ? -24.094 -13.408 34.658 1.00 81.56 289 ASP A N 1
ATOM 2239 C CA . ASP A 1 289 ? -24.887 -13.593 33.438 1.00 81.56 289 ASP A CA 1
ATOM 2240 C C . ASP A 1 289 ? -24.595 -12.483 32.415 1.00 81.56 289 ASP A C 1
ATOM 2242 O O . ASP A 1 289 ? -24.376 -12.770 31.238 1.00 81.56 289 ASP A O 1
ATOM 2246 N N . VAL A 1 290 ? -24.492 -11.220 32.852 1.00 82.50 290 VAL A N 1
ATOM 2247 C CA . VAL A 1 290 ? -24.100 -10.094 31.985 1.00 82.50 290 VAL A CA 1
ATOM 2248 C C . VAL A 1 290 ? -22.744 -10.335 31.331 1.00 82.50 290 VAL A C 1
ATOM 2250 O O . VAL A 1 290 ? -22.595 -10.061 30.140 1.00 82.50 290 VAL A O 1
ATOM 2253 N N . GLU A 1 291 ? -21.760 -10.835 32.074 1.00 85.50 291 GLU A N 1
ATOM 2254 C CA . GLU A 1 291 ? -20.433 -11.095 31.517 1.00 85.50 291 GLU A CA 1
ATOM 2255 C C . GLU A 1 291 ? -20.475 -12.205 30.458 1.00 85.50 291 GLU A C 1
ATOM 2257 O O . GLU A 1 291 ? -19.940 -12.027 29.365 1.00 85.50 291 GLU A O 1
ATOM 2262 N N . SER A 1 292 ? -21.228 -13.281 30.706 1.00 85.38 292 SER A N 1
ATOM 2263 C CA . SER A 1 292 ? -21.404 -14.363 29.727 1.00 85.38 292 SER A CA 1
ATOM 2264 C C . SER A 1 292 ? -22.071 -13.895 28.423 1.00 85.38 292 SER A C 1
ATOM 2266 O O . SER A 1 292 ? -21.665 -14.282 27.322 1.00 85.38 292 SER A O 1
ATOM 2268 N N . ILE A 1 293 ? -23.069 -13.007 28.515 1.00 84.62 293 ILE A N 1
ATOM 2269 C CA . ILE A 1 293 ? -23.748 -12.476 27.330 1.00 84.62 293 ILE A CA 1
ATOM 2270 C C . ILE A 1 293 ? -22.853 -11.453 26.612 1.00 84.62 293 ILE A C 1
ATOM 2272 O O . ILE A 1 293 ? -22.895 -11.377 25.387 1.00 84.62 293 ILE A O 1
ATOM 2276 N N . LYS A 1 294 ? -21.994 -10.700 27.316 1.00 85.12 294 LYS A N 1
ATOM 2277 C CA . LYS A 1 294 ? -20.990 -9.839 26.661 1.00 85.12 294 LYS A CA 1
ATOM 2278 C C . LYS A 1 294 ? -19.981 -10.648 25.853 1.00 85.12 294 LYS A C 1
ATOM 2280 O O . LYS A 1 294 ? -19.721 -10.276 24.712 1.00 85.12 294 LYS A O 1
ATOM 2285 N N . GLU A 1 295 ? -19.451 -11.738 26.407 1.00 86.38 295 GLU A N 1
ATOM 2286 C CA . GLU A 1 295 ? -18.546 -12.643 25.682 1.00 86.38 295 GLU A CA 1
ATOM 2287 C C . GLU A 1 295 ? -19.238 -13.220 24.438 1.00 86.38 295 GLU A C 1
ATOM 2289 O O . GLU A 1 295 ? -18.676 -13.231 23.340 1.00 86.38 295 GLU A O 1
ATOM 2294 N N . THR A 1 296 ? -20.506 -13.619 24.588 1.00 85.81 296 THR A N 1
ATOM 2295 C CA . THR A 1 296 ? -21.332 -14.093 23.471 1.00 85.81 296 THR A CA 1
ATOM 2296 C C . THR A 1 296 ? -21.504 -13.000 22.414 1.00 85.81 296 THR A C 1
ATOM 2298 O O . THR A 1 296 ? -21.223 -13.234 21.241 1.00 85.81 296 THR A O 1
ATOM 2301 N N . LEU A 1 297 ? -21.882 -11.782 22.812 1.00 86.06 297 LEU A N 1
ATOM 2302 C CA . LEU A 1 297 ? -22.041 -10.643 21.906 1.00 86.06 297 LEU A CA 1
ATOM 2303 C C . LEU A 1 297 ? -20.742 -10.334 21.150 1.00 86.06 297 LEU A C 1
ATOM 2305 O O . LEU A 1 297 ? -20.777 -10.057 19.953 1.00 86.06 297 LEU A O 1
ATOM 2309 N N . GLU A 1 298 ? -19.601 -10.379 21.833 1.00 83.94 298 GLU A N 1
ATOM 2310 C CA . GLU A 1 298 ? -18.296 -10.136 21.227 1.00 83.94 298 GLU A CA 1
ATOM 2311 C C . GLU A 1 298 ? -17.956 -11.198 20.173 1.00 83.94 298 GLU A C 1
ATOM 2313 O O . GLU A 1 298 ? -17.525 -10.854 19.070 1.00 83.94 298 GLU A O 1
ATOM 2318 N N . SER A 1 299 ? -18.251 -12.470 20.456 1.00 85.62 299 SER A N 1
ATOM 2319 C CA . SER A 1 299 ? -18.089 -13.557 19.486 1.00 85.62 299 SER A CA 1
ATOM 2320 C C . SER A 1 299 ? -19.007 -13.396 18.263 1.00 85.62 299 SER A C 1
ATOM 2322 O O . SER A 1 299 ? -18.557 -13.518 17.122 1.00 85.62 299 SER A O 1
ATOM 2324 N N . GLU A 1 300 ? -20.274 -13.021 18.463 1.00 86.25 300 GLU A N 1
ATOM 2325 C CA . GLU A 1 300 ? -21.240 -12.827 17.376 1.00 86.25 300 GLU A CA 1
ATOM 2326 C C . GLU A 1 300 ? -20.898 -11.599 16.513 1.00 86.25 300 GLU A C 1
ATOM 2328 O O . GLU A 1 300 ? -21.118 -11.610 15.295 1.00 86.25 300 GLU A O 1
ATOM 2333 N N . LEU A 1 301 ? -20.309 -10.557 17.113 1.00 85.06 301 LEU A N 1
ATOM 2334 C CA . LEU A 1 301 ? -19.779 -9.388 16.405 1.00 85.06 301 LEU A CA 1
ATOM 2335 C C . LEU A 1 301 ? -18.560 -9.735 15.544 1.00 85.06 301 LEU A C 1
ATOM 2337 O O . LEU A 1 301 ? -18.441 -9.215 14.434 1.00 85.06 301 LEU A O 1
ATOM 2341 N N . GLN A 1 302 ? -17.685 -10.635 16.000 1.00 82.56 302 GLN A N 1
ATOM 2342 C CA . GLN A 1 302 ? -16.583 -11.139 15.173 1.00 82.56 302 GLN A CA 1
ATOM 2343 C C . GLN A 1 302 ? -17.110 -11.920 13.967 1.00 82.56 302 GLN A C 1
ATOM 2345 O O . GLN A 1 302 ? -16.688 -11.668 12.837 1.00 82.56 302 GLN A O 1
ATOM 2350 N N . VAL A 1 303 ? -18.097 -12.799 14.173 1.00 85.69 303 VAL A N 1
ATOM 2351 C CA . VAL A 1 303 ? -18.751 -13.529 13.075 1.00 85.69 303 VAL A CA 1
ATOM 2352 C C . VAL A 1 303 ? -19.410 -12.559 12.091 1.00 85.69 303 VAL A C 1
ATOM 2354 O O . VAL A 1 303 ? -19.299 -12.743 10.876 1.00 85.69 303 VAL A O 1
ATOM 2357 N N . LEU A 1 304 ? -20.064 -11.502 12.588 1.00 86.56 304 LEU A N 1
ATOM 2358 C CA . LEU A 1 304 ? -20.629 -10.446 11.746 1.00 86.56 304 LEU A CA 1
ATOM 2359 C C . LEU A 1 304 ? -19.541 -9.750 10.920 1.00 86.56 304 LEU A C 1
ATOM 2361 O O . LEU A 1 304 ? -19.706 -9.617 9.709 1.00 86.56 304 LEU A O 1
ATOM 2365 N N . ALA A 1 305 ? -18.416 -9.376 11.531 1.00 85.00 305 ALA A N 1
ATOM 2366 C CA . ALA A 1 305 ? -17.295 -8.751 10.832 1.00 85.00 305 ALA A CA 1
ATOM 2367 C C . ALA A 1 305 ? -16.740 -9.647 9.712 1.00 85.00 305 ALA A C 1
ATOM 2369 O O . ALA A 1 305 ? -16.519 -9.172 8.598 1.00 85.00 305 ALA A O 1
ATOM 2370 N N . THR A 1 306 ? -16.588 -10.954 9.955 1.00 82.50 306 THR A N 1
ATOM 2371 C CA . THR A 1 306 ? -16.152 -11.916 8.926 1.00 82.50 306 THR A CA 1
ATOM 2372 C C . THR A 1 306 ? -17.158 -12.048 7.785 1.00 82.50 306 THR A C 1
ATOM 2374 O O . THR A 1 306 ? -16.762 -12.227 6.637 1.00 82.50 306 THR A O 1
ATOM 2377 N N . ARG A 1 307 ? -18.463 -11.930 8.059 1.00 83.94 307 ARG A N 1
ATOM 2378 C CA . ARG A 1 307 ? -19.487 -11.944 7.000 1.00 83.94 307 ARG A CA 1
ATOM 2379 C C . ARG A 1 307 ? -19.515 -10.657 6.186 1.00 83.94 307 ARG A C 1
ATOM 2381 O O . ARG A 1 307 ? -19.764 -10.730 4.990 1.00 83.94 307 ARG A O 1
ATOM 2388 N N . VAL A 1 308 ? -19.254 -9.505 6.807 1.00 84.50 308 VAL A N 1
ATOM 2389 C CA . VAL A 1 308 ? -19.168 -8.206 6.115 1.00 84.50 308 VAL A CA 1
ATOM 2390 C C . VAL A 1 308 ? -17.887 -8.089 5.287 1.00 84.50 308 VAL A C 1
ATOM 2392 O O . VAL A 1 308 ? -17.866 -7.401 4.272 1.00 84.50 308 VAL A O 1
ATOM 2395 N N . VAL A 1 309 ? -16.809 -8.765 5.682 1.00 82.81 309 VAL A N 1
ATOM 2396 C CA . VAL A 1 309 ? -15.551 -8.784 4.929 1.00 82.81 309 VAL A CA 1
ATOM 2397 C C . VAL A 1 309 ? -15.359 -10.168 4.302 1.00 82.81 309 VAL A C 1
ATOM 2399 O O . VAL A 1 309 ? -14.668 -11.006 4.883 1.00 82.81 309 VAL A O 1
ATOM 2402 N N . PRO A 1 310 ? -15.927 -10.436 3.109 1.00 72.44 310 PRO A N 1
ATOM 2403 C CA . PRO A 1 310 ? -15.776 -11.739 2.482 1.00 72.44 310 PRO A CA 1
ATOM 2404 C C . PRO A 1 310 ? -14.303 -12.009 2.155 1.00 72.44 310 PRO A C 1
ATOM 2406 O O . PRO A 1 310 ? -13.542 -11.103 1.781 1.00 72.44 310 PRO A O 1
ATOM 2409 N N . LEU A 1 311 ? -13.901 -13.273 2.287 1.00 71.12 311 LEU A N 1
ATOM 2410 C CA . LEU A 1 311 ? -12.572 -13.719 1.882 1.00 71.12 311 LEU A CA 1
ATOM 2411 C C . LEU A 1 311 ? -12.405 -13.495 0.380 1.00 71.12 311 LEU A C 1
ATOM 2413 O O . LEU A 1 311 ? -13.239 -13.907 -0.425 1.00 71.12 311 LEU A O 1
ATOM 2417 N N . ASN A 1 312 ? -11.316 -12.835 -0.001 1.00 69.94 312 ASN A N 1
ATOM 2418 C CA . ASN A 1 312 ? -11.005 -12.626 -1.406 1.00 69.94 312 ASN A CA 1
ATOM 2419 C C . ASN A 1 312 ? -10.290 -13.855 -1.974 1.00 69.94 312 ASN A C 1
ATOM 2421 O O . ASN A 1 312 ? -9.606 -14.575 -1.250 1.00 69.94 312 ASN A O 1
ATOM 2425 N N . ASN A 1 313 ? -10.306 -14.010 -3.302 1.00 70.31 313 ASN A N 1
ATOM 2426 C CA . ASN A 1 313 ? -9.540 -15.053 -4.004 1.00 70.31 313 ASN A CA 1
ATOM 2427 C C . ASN A 1 313 ? -8.041 -15.053 -3.656 1.00 70.31 313 ASN A C 1
ATOM 2429 O O . ASN A 1 313 ? -7.379 -16.062 -3.845 1.00 70.31 313 ASN A O 1
ATOM 2433 N N . LEU A 1 314 ? -7.501 -13.928 -3.166 1.00 73.31 314 LEU A N 1
ATOM 2434 C CA . LEU A 1 314 ? -6.123 -13.824 -2.681 1.00 73.31 314 LEU A CA 1
ATOM 2435 C C . LEU A 1 314 ? -5.933 -14.395 -1.270 1.00 73.31 314 LEU A C 1
ATOM 2437 O O . LEU A 1 314 ? -4.861 -14.913 -0.977 1.00 73.31 314 LEU A O 1
ATOM 2441 N N . ASP A 1 315 ? -6.937 -14.283 -0.401 1.00 76.00 315 ASP A N 1
ATOM 2442 C CA . ASP A 1 315 ? -6.843 -14.708 1.000 1.00 76.00 315 ASP A CA 1
ATOM 2443 C C . ASP A 1 315 ? -6.804 -16.245 1.114 1.00 76.00 315 ASP A C 1
ATOM 2445 O O . ASP A 1 315 ? -6.169 -16.780 2.016 1.00 76.00 315 ASP A O 1
ATOM 2449 N N . VAL A 1 316 ? -7.403 -16.943 0.144 1.00 77.69 316 VAL A N 1
ATOM 2450 C CA . VAL A 1 316 ? -7.465 -18.417 0.070 1.00 77.69 316 VAL A CA 1
ATOM 2451 C C . VAL A 1 316 ? -6.299 -19.010 -0.745 1.00 77.69 316 VAL A C 1
ATOM 2453 O O . VAL A 1 316 ? -6.193 -20.224 -0.928 1.00 77.69 316 VAL A O 1
ATOM 2456 N N . LEU A 1 317 ? -5.387 -18.173 -1.262 1.00 79.62 317 LEU A N 1
ATOM 2457 C CA . LEU A 1 317 ? -4.278 -18.670 -2.076 1.00 79.62 317 LEU A CA 1
ATOM 2458 C C . LEU A 1 317 ? -3.364 -19.585 -1.271 1.00 79.62 317 LEU A C 1
ATOM 2460 O O . LEU A 1 317 ? -2.734 -19.186 -0.287 1.00 79.62 317 LEU A O 1
ATOM 2464 N N . SER A 1 318 ? -3.232 -20.803 -1.788 1.00 84.75 318 SER A N 1
ATOM 2465 C CA . SER A 1 318 ? -2.434 -21.855 -1.168 1.00 84.75 318 SER A CA 1
ATOM 2466 C C . SER A 1 318 ? -0.965 -21.849 -1.603 1.00 84.75 318 SER A C 1
ATOM 2468 O O . SER A 1 318 ? -0.177 -22.677 -1.151 1.00 84.75 318 SER A O 1
ATOM 2470 N N . LYS A 1 319 ? -0.577 -20.949 -2.514 1.00 86.75 319 LYS A N 1
ATOM 2471 C CA . LYS A 1 319 ? 0.785 -20.863 -3.051 1.00 86.75 319 LYS A CA 1
ATOM 2472 C C . LYS A 1 319 ? 1.269 -19.422 -3.113 1.00 86.75 319 LYS A C 1
ATOM 2474 O O . LYS A 1 319 ? 0.558 -18.523 -3.570 1.00 86.75 319 LYS A O 1
ATOM 2479 N N . CYS A 1 320 ? 2.509 -19.208 -2.692 1.00 90.19 320 CYS A N 1
ATOM 2480 C CA . CYS A 1 320 ? 3.195 -17.939 -2.883 1.00 90.19 320 CYS A CA 1
ATOM 2481 C C . CYS A 1 320 ? 4.700 -18.134 -3.051 1.00 90.19 320 CYS A C 1
ATOM 2483 O O . CYS A 1 320 ? 5.272 -19.122 -2.592 1.00 90.19 320 CYS A O 1
ATOM 2485 N N . GLN A 1 321 ? 5.344 -17.139 -3.649 1.00 90.12 321 GLN A N 1
ATOM 2486 C CA . GLN A 1 321 ? 6.790 -17.050 -3.758 1.00 90.12 321 GLN A CA 1
ATOM 2487 C C . GLN A 1 321 ? 7.307 -15.957 -2.837 1.00 90.12 321 GLN A C 1
ATOM 2489 O O . GLN A 1 321 ? 6.817 -14.824 -2.858 1.00 90.12 321 GLN A O 1
ATOM 2494 N N . ILE A 1 322 ? 8.309 -16.307 -2.041 1.00 93.94 322 ILE A N 1
ATOM 2495 C CA . ILE A 1 322 ? 8.990 -15.402 -1.128 1.00 93.94 322 ILE A CA 1
ATOM 2496 C C . ILE A 1 322 ? 10.384 -15.161 -1.678 1.00 93.94 322 ILE A C 1
ATOM 2498 O O . ILE A 1 322 ? 11.160 -16.093 -1.888 1.00 93.94 322 ILE A O 1
ATOM 2502 N N . GLU A 1 323 ? 10.704 -13.894 -1.891 1.00 93.31 323 GLU A N 1
ATOM 2503 C CA . GLU A 1 323 ? 12.035 -13.472 -2.282 1.00 93.31 323 GLU A CA 1
ATOM 2504 C C . GLU A 1 323 ? 12.659 -12.633 -1.175 1.00 93.31 323 GLU A C 1
ATOM 2506 O O . GLU A 1 323 ? 12.102 -11.610 -0.778 1.00 93.31 323 GLU A O 1
ATOM 2511 N N . LEU A 1 324 ? 13.839 -13.035 -0.713 1.00 94.94 324 LEU A N 1
ATOM 2512 C CA . LEU A 1 324 ? 14.648 -12.276 0.226 1.00 94.94 324 LEU A CA 1
ATOM 2513 C C . LEU A 1 324 ? 15.878 -11.736 -0.493 1.00 94.94 324 LEU A C 1
ATOM 2515 O O . LEU A 1 324 ? 16.525 -12.424 -1.279 1.00 94.94 324 LEU A O 1
ATOM 2519 N N . SER A 1 325 ? 16.222 -10.487 -0.218 1.00 94.06 325 SER A N 1
ATOM 2520 C CA . SER A 1 325 ? 17.348 -9.802 -0.836 1.00 94.06 325 SER A CA 1
ATOM 2521 C C . SER A 1 325 ? 18.065 -8.923 0.175 1.00 94.06 325 SER A C 1
ATOM 2523 O O . SER A 1 325 ? 17.467 -8.019 0.762 1.00 94.06 325 SER A O 1
ATOM 2525 N N . SER A 1 326 ? 19.379 -9.089 0.281 1.00 94.31 326 SER A N 1
ATOM 2526 C CA . SER A 1 326 ? 20.225 -8.187 1.064 1.00 94.31 326 SER A CA 1
ATOM 2527 C C . SER A 1 326 ? 20.133 -6.732 0.565 1.00 94.31 326 SER A C 1
ATOM 2529 O O . SER A 1 326 ? 20.066 -6.453 -0.639 1.00 94.31 326 SER A O 1
ATOM 2531 N N . GLY A 1 327 ? 20.062 -5.794 1.513 1.00 90.06 327 GLY A N 1
ATOM 2532 C CA . GLY A 1 327 ? 19.970 -4.353 1.274 1.00 90.06 327 GLY A CA 1
ATOM 2533 C C . GLY A 1 327 ? 21.251 -3.608 1.657 1.00 90.06 327 GLY A C 1
ATOM 2534 O O . GLY A 1 327 ? 22.368 -4.108 1.524 1.00 90.06 327 GLY A O 1
ATOM 2535 N N . ALA A 1 328 ? 21.104 -2.381 2.157 1.00 89.69 328 ALA A N 1
ATOM 2536 C CA . ALA A 1 328 ? 22.224 -1.611 2.691 1.00 89.69 328 ALA A CA 1
ATOM 2537 C C . ALA A 1 328 ? 22.793 -2.281 3.954 1.00 89.69 328 ALA A C 1
ATOM 2539 O O . ALA A 1 328 ? 22.034 -2.601 4.866 1.00 89.69 328 ALA A O 1
ATOM 2540 N N . GLY A 1 329 ? 24.118 -2.446 4.034 1.00 87.19 329 GLY A N 1
ATOM 2541 C CA . GLY A 1 329 ? 24.796 -3.086 5.175 1.00 87.19 329 GLY A CA 1
ATOM 2542 C C . GLY A 1 329 ? 25.907 -4.072 4.800 1.00 87.19 329 GLY A C 1
ATOM 2543 O O . GLY A 1 329 ? 26.615 -4.546 5.681 1.00 87.19 329 GLY A O 1
ATOM 2544 N N . GLY A 1 330 ? 26.094 -4.363 3.507 1.00 89.69 330 GLY A N 1
ATOM 2545 C CA . GLY A 1 330 ? 27.186 -5.217 3.032 1.00 89.69 330 GLY A CA 1
ATOM 2546 C C . GLY A 1 330 ? 27.084 -6.636 3.593 1.00 89.69 330 GLY A C 1
ATOM 2547 O O . GLY A 1 330 ? 26.022 -7.250 3.524 1.00 89.69 330 GLY A O 1
ATOM 2548 N N . GLN A 1 331 ? 28.175 -7.148 4.165 1.00 90.75 331 GLN A N 1
ATOM 2549 C CA . GLN A 1 331 ? 28.220 -8.496 4.745 1.00 90.75 331 GLN A CA 1
ATOM 2550 C C . GLN A 1 331 ? 27.179 -8.708 5.849 1.00 90.75 331 GLN A C 1
ATOM 2552 O O . GLN A 1 331 ? 26.518 -9.740 5.873 1.00 90.75 331 GLN A O 1
ATOM 2557 N N . GLU A 1 332 ? 26.957 -7.705 6.696 1.00 92.31 332 GLU A N 1
ATOM 2558 C CA . 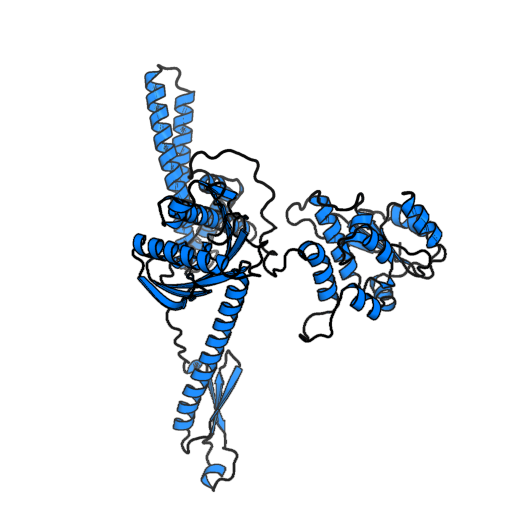GLU A 1 332 ? 25.981 -7.794 7.783 1.00 92.31 332 GLU A CA 1
ATOM 2559 C C . GLU A 1 332 ? 24.542 -7.923 7.262 1.00 92.31 332 GLU A C 1
ATOM 2561 O O . GLU A 1 332 ? 23.738 -8.671 7.809 1.00 92.31 332 GLU A O 1
ATOM 2566 N N . ALA A 1 333 ? 24.216 -7.239 6.160 1.00 93.38 333 ALA A N 1
ATOM 2567 C CA . ALA A 1 333 ? 22.914 -7.393 5.514 1.00 93.38 333 ALA A CA 1
ATOM 2568 C C . ALA A 1 333 ? 22.714 -8.811 4.955 1.00 93.38 333 ALA A C 1
ATOM 2570 O O . ALA A 1 333 ? 21.595 -9.319 4.972 1.00 93.38 333 ALA A O 1
ATOM 2571 N N . MET A 1 334 ? 23.783 -9.454 4.471 1.00 94.69 334 MET A N 1
ATOM 2572 C CA . MET A 1 334 ? 23.731 -10.826 3.956 1.00 94.69 334 MET A CA 1
ATOM 2573 C C . MET A 1 334 ? 23.562 -11.846 5.091 1.00 94.69 334 MET A C 1
ATOM 2575 O O . MET A 1 334 ? 22.755 -12.764 4.963 1.00 94.69 334 MET A O 1
ATOM 2579 N N . LEU A 1 335 ? 24.236 -11.653 6.229 1.00 94.00 335 LEU A N 1
ATOM 2580 C CA . LEU A 1 335 ? 24.028 -12.473 7.432 1.00 94.00 335 LEU A CA 1
ATOM 2581 C C . LEU A 1 335 ? 22.586 -12.369 7.935 1.00 94.00 335 LEU A C 1
ATOM 2583 O O . LEU A 1 335 ? 21.907 -13.383 8.062 1.00 94.00 335 LEU A O 1
ATOM 2587 N N . PHE A 1 336 ? 22.083 -11.144 8.100 1.00 94.88 336 PHE A N 1
ATOM 2588 C CA . PHE A 1 336 ? 20.709 -10.909 8.539 1.00 94.88 336 PHE A CA 1
ATOM 2589 C C . PHE A 1 336 ? 19.662 -11.476 7.566 1.00 94.88 336 PHE A C 1
ATOM 2591 O O . PHE A 1 336 ? 18.634 -11.997 7.982 1.00 94.88 336 PHE A O 1
ATOM 2598 N N . THR A 1 337 ? 19.928 -11.433 6.257 1.00 96.00 337 THR A N 1
ATOM 2599 C CA . THR A 1 337 ? 19.046 -12.064 5.257 1.00 96.00 337 THR A CA 1
ATOM 2600 C C . THR A 1 337 ? 18.992 -13.585 5.434 1.00 96.00 337 THR A C 1
ATOM 2602 O O . THR A 1 337 ? 17.928 -14.173 5.263 1.00 96.00 337 THR A O 1
ATOM 2605 N N . GLY A 1 338 ? 20.106 -14.218 5.814 1.00 95.12 338 GLY A N 1
ATOM 2606 C CA . GLY A 1 338 ? 20.141 -15.642 6.154 1.00 95.12 338 GLY A CA 1
ATOM 2607 C C . GLY A 1 338 ? 19.367 -15.975 7.433 1.00 95.12 338 GLY A C 1
ATOM 2608 O O . GLY A 1 338 ? 18.646 -16.965 7.461 1.00 95.12 338 GLY A O 1
ATOM 2609 N N . GLU A 1 339 ? 19.449 -15.127 8.460 1.00 94.88 339 GLU A N 1
ATOM 2610 C CA . GLU A 1 339 ? 18.673 -15.290 9.703 1.00 94.88 339 GLU A CA 1
ATOM 2611 C C . GLU A 1 339 ? 17.164 -15.190 9.453 1.00 94.88 339 GLU A C 1
ATOM 2613 O O . GLU A 1 339 ? 16.394 -16.001 9.959 1.00 94.88 339 GLU A O 1
ATOM 2618 N N . LEU A 1 340 ? 16.736 -14.234 8.622 1.00 96.00 340 LEU A N 1
ATOM 2619 C CA . LEU A 1 340 ? 15.334 -14.124 8.216 1.00 96.00 340 LEU A CA 1
ATOM 2620 C C . LEU A 1 340 ? 14.877 -15.345 7.411 1.00 96.00 340 LEU A C 1
ATOM 2622 O O . LEU A 1 340 ? 13.758 -15.812 7.603 1.00 96.00 340 LEU A O 1
ATOM 2626 N N . LEU A 1 341 ? 15.728 -15.871 6.525 1.00 95.75 341 LEU A N 1
ATOM 2627 C CA . LEU A 1 341 ? 15.424 -17.082 5.762 1.00 95.75 341 LEU A CA 1
ATOM 2628 C C . LEU A 1 341 ? 15.168 -18.278 6.694 1.00 95.75 341 LEU A C 1
ATOM 2630 O O . LEU A 1 341 ? 14.162 -18.965 6.528 1.00 95.75 341 LEU A O 1
ATOM 2634 N N . ASP A 1 342 ? 16.036 -18.487 7.688 1.00 95.25 342 ASP A N 1
ATOM 2635 C CA . ASP A 1 342 ? 15.894 -19.550 8.693 1.00 95.25 342 ASP A CA 1
ATOM 2636 C C . ASP A 1 342 ? 14.631 -19.358 9.553 1.00 95.25 342 ASP A C 1
ATOM 2638 O O . ASP A 1 342 ? 13.863 -20.297 9.766 1.00 95.25 342 ASP A O 1
ATOM 2642 N N . MET A 1 343 ? 14.347 -18.119 9.971 1.00 95.75 343 MET A N 1
ATOM 2643 C CA . MET A 1 343 ? 13.122 -17.774 10.700 1.00 95.75 343 MET A CA 1
ATOM 2644 C C . MET A 1 343 ? 11.862 -18.171 9.912 1.00 95.75 343 MET A C 1
ATOM 2646 O O . MET A 1 343 ? 10.990 -18.857 10.446 1.00 95.75 343 MET A O 1
ATOM 2650 N N . TYR A 1 344 ? 11.750 -17.802 8.631 1.00 95.69 344 TYR A N 1
ATOM 2651 C CA . TYR A 1 344 ? 10.560 -18.156 7.844 1.00 95.69 344 TYR A CA 1
ATOM 2652 C C . TYR A 1 344 ? 10.498 -19.633 7.462 1.00 95.69 344 TYR A C 1
ATOM 2654 O O . TYR A 1 344 ? 9.401 -20.169 7.324 1.00 95.69 344 TYR A O 1
ATOM 2662 N N . GLN A 1 345 ? 11.636 -20.318 7.347 1.00 94.88 345 GLN A N 1
ATOM 2663 C CA . GLN A 1 345 ? 11.651 -21.768 7.179 1.00 94.88 345 GLN A CA 1
ATOM 2664 C C . GLN A 1 345 ? 11.053 -22.478 8.407 1.00 94.88 345 GLN A C 1
ATOM 2666 O O . GLN A 1 345 ? 10.246 -23.404 8.265 1.00 94.88 345 GLN A O 1
ATOM 2671 N N . LYS A 1 346 ? 11.385 -22.019 9.621 1.00 94.88 346 LYS A N 1
ATOM 2672 C CA . LYS A 1 346 ? 10.776 -22.514 10.869 1.00 94.88 346 LYS A CA 1
ATOM 2673 C C . LYS A 1 346 ? 9.290 -22.163 10.954 1.00 94.88 346 LYS A C 1
ATOM 2675 O O . LYS A 1 346 ? 8.480 -23.017 11.320 1.00 94.88 346 LYS A O 1
ATOM 2680 N N . LEU A 1 347 ? 8.906 -20.955 10.536 1.00 93.75 347 LEU A N 1
ATOM 2681 C CA . LEU A 1 347 ? 7.499 -20.553 10.453 1.00 93.75 347 LEU A CA 1
ATOM 2682 C C . LEU A 1 347 ? 6.704 -21.446 9.486 1.00 93.75 347 LEU A C 1
ATOM 2684 O O . LEU A 1 347 ? 5.597 -21.872 9.807 1.00 93.75 347 LEU A O 1
ATOM 2688 N N . ALA A 1 348 ? 7.267 -21.768 8.321 1.00 93.62 348 ALA A N 1
ATOM 2689 C CA . ALA A 1 348 ? 6.636 -22.675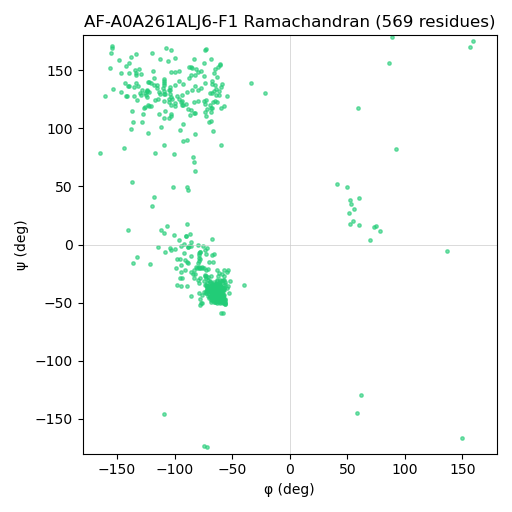 7.368 1.00 93.62 348 ALA A CA 1
ATOM 2690 C C . ALA A 1 348 ? 6.475 -24.082 7.957 1.00 93.62 348 ALA A C 1
ATOM 2692 O O . ALA A 1 348 ? 5.407 -24.675 7.847 1.00 93.62 348 ALA A O 1
ATOM 2693 N N . THR A 1 349 ? 7.496 -24.577 8.660 1.00 92.12 349 THR A N 1
ATOM 2694 C CA . THR A 1 349 ? 7.458 -25.894 9.313 1.00 92.12 349 THR A CA 1
ATOM 2695 C C . THR A 1 349 ? 6.382 -25.961 10.403 1.00 92.12 349 THR A C 1
ATOM 2697 O O . THR A 1 349 ? 5.620 -26.923 10.442 1.00 92.12 349 THR A O 1
ATOM 2700 N N . SER A 1 350 ? 6.266 -24.933 11.253 1.00 91.00 350 SER A N 1
ATOM 2701 C CA . SER A 1 350 ? 5.235 -24.883 12.308 1.00 91.00 350 SER A CA 1
ATOM 2702 C C . SER A 1 350 ? 3.809 -24.792 11.756 1.00 91.00 350 SER A C 1
ATOM 2704 O O . SER A 1 350 ? 2.898 -25.380 12.331 1.00 91.00 350 SER A O 1
ATOM 2706 N N . ASN A 1 351 ? 3.614 -24.139 10.606 1.00 89.50 351 ASN A N 1
ATOM 2707 C CA . ASN A 1 351 ? 2.324 -24.084 9.912 1.00 89.50 351 ASN A CA 1
ATOM 2708 C C . ASN A 1 351 ? 2.076 -25.280 8.963 1.00 89.50 351 ASN A C 1
ATOM 2710 O O . ASN A 1 351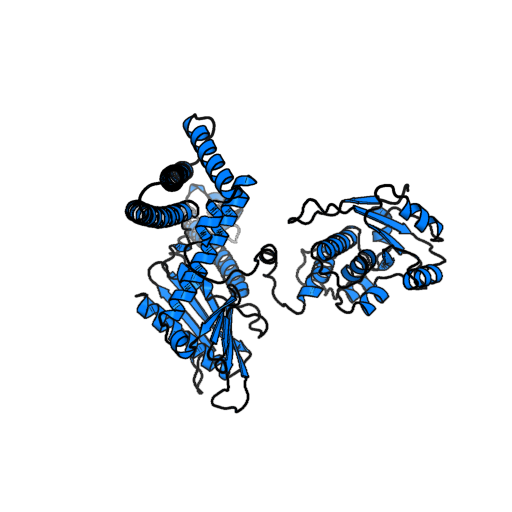 ? 1.113 -25.259 8.200 1.00 89.50 351 ASN A O 1
ATOM 2714 N N . SER A 1 352 ? 2.918 -26.323 8.981 1.00 92.94 352 SER A N 1
ATOM 2715 C CA . SER A 1 352 ? 2.820 -27.481 8.068 1.00 92.94 352 SER A CA 1
ATOM 2716 C C . SER A 1 352 ? 2.832 -27.112 6.575 1.00 92.94 352 SER A C 1
ATOM 2718 O O . SER A 1 352 ? 2.243 -27.798 5.738 1.00 92.94 352 SER A O 1
ATOM 2720 N N . TRP A 1 353 ? 3.510 -26.023 6.219 1.00 94.81 353 TRP A N 1
ATOM 2721 C CA . TRP A 1 353 ? 3.678 -25.592 4.838 1.00 94.81 353 TRP A CA 1
ATOM 2722 C C . TRP A 1 353 ? 4.896 -26.251 4.195 1.00 94.81 353 TRP A C 1
ATOM 2724 O O . TRP A 1 353 ? 5.952 -26.415 4.807 1.00 94.81 353 TRP A O 1
ATOM 2734 N N . LYS A 1 354 ? 4.773 -26.578 2.909 1.00 94.12 354 LYS A N 1
ATOM 2735 C CA . LYS A 1 354 ? 5.890 -27.038 2.090 1.00 94.12 354 LYS A CA 1
ATOM 2736 C C . LYS A 1 354 ? 6.798 -25.851 1.770 1.00 94.12 354 LYS A C 1
ATOM 2738 O O . LYS A 1 354 ? 6.359 -24.894 1.136 1.00 94.12 354 LYS A O 1
ATOM 2743 N N . TRP A 1 355 ? 8.062 -25.953 2.167 1.00 95.06 355 TRP A N 1
ATOM 2744 C CA . TRP A 1 355 ? 9.124 -24.989 1.878 1.00 95.06 355 TRP A CA 1
ATOM 2745 C C . TRP A 1 355 ? 10.033 -25.531 0.769 1.00 95.06 355 TRP A C 1
ATOM 2747 O O . TRP A 1 355 ? 10.717 -26.533 0.977 1.00 95.06 355 TRP A O 1
ATOM 2757 N N . ASP A 1 356 ? 10.021 -24.902 -0.407 1.00 93.44 356 ASP A N 1
ATOM 2758 C CA . ASP A 1 356 ? 10.726 -25.375 -1.605 1.00 93.44 356 ASP A CA 1
ATOM 2759 C C . ASP A 1 356 ? 11.706 -24.300 -2.124 1.00 93.44 356 ASP A C 1
ATOM 2761 O O . ASP A 1 356 ? 11.298 -23.349 -2.803 1.00 93.44 356 ASP A O 1
ATOM 2765 N N . PRO A 1 357 ? 13.000 -24.371 -1.756 1.00 92.31 357 PRO A N 1
ATOM 2766 C CA . PRO A 1 357 ? 13.998 -23.411 -2.213 1.00 92.31 357 PRO A CA 1
ATOM 2767 C C . PRO A 1 357 ? 14.268 -23.546 -3.715 1.00 92.31 357 PRO A C 1
ATOM 2769 O O . PRO A 1 357 ? 14.842 -24.536 -4.162 1.00 92.31 357 PRO A O 1
ATOM 2772 N N . LEU A 1 358 ? 13.912 -22.522 -4.494 1.00 88.31 358 LEU A N 1
ATOM 2773 C CA . LEU A 1 358 ? 14.133 -22.502 -5.944 1.00 88.31 358 LEU A CA 1
ATOM 2774 C C . LEU A 1 358 ? 15.535 -21.994 -6.295 1.00 88.31 358 LEU A C 1
ATOM 2776 O O . LEU A 1 358 ? 16.217 -22.557 -7.149 1.00 88.31 358 LEU A O 1
ATOM 2780 N N . GLN A 1 359 ? 15.968 -20.919 -5.635 1.00 90.88 359 GLN A N 1
ATOM 2781 C CA . GLN A 1 359 ? 17.293 -20.332 -5.819 1.00 90.88 359 GLN A CA 1
ATOM 2782 C C . GLN A 1 359 ? 17.785 -19.747 -4.497 1.00 90.88 359 GLN A C 1
ATOM 2784 O O . GLN A 1 359 ? 17.066 -18.991 -3.854 1.00 90.88 359 GLN A O 1
ATOM 2789 N N . VAL A 1 360 ? 19.019 -20.055 -4.094 1.00 94.19 360 VAL A N 1
ATOM 2790 C CA . VAL A 1 360 ? 19.642 -19.475 -2.895 1.00 94.19 360 VAL A CA 1
ATOM 2791 C C . VAL A 1 360 ? 21.089 -19.112 -3.204 1.00 94.19 360 VAL A C 1
ATOM 2793 O O . VAL A 1 360 ? 21.929 -19.981 -3.437 1.00 94.19 360 VAL A O 1
ATOM 2796 N N . ASP A 1 361 ? 21.389 -17.817 -3.176 1.00 93.38 361 ASP A N 1
ATOM 2797 C CA . ASP A 1 361 ? 22.723 -17.284 -3.424 1.00 93.38 361 ASP A CA 1
ATOM 2798 C C . ASP A 1 361 ? 23.477 -17.122 -2.096 1.00 93.38 361 ASP A C 1
ATOM 2800 O O . ASP A 1 361 ? 23.446 -16.065 -1.453 1.00 93.38 361 ASP A O 1
ATOM 2804 N N . ASN A 1 362 ? 24.177 -18.179 -1.688 1.00 92.75 362 ASN A N 1
ATOM 2805 C CA . ASN A 1 362 ? 25.011 -18.176 -0.487 1.00 92.75 362 ASN A CA 1
ATOM 2806 C C . ASN A 1 362 ? 26.342 -17.446 -0.707 1.00 92.75 362 ASN A C 1
ATOM 2808 O O . ASN A 1 362 ? 26.911 -17.442 -1.802 1.00 92.75 362 ASN A O 1
ATOM 2812 N N . VAL A 1 363 ? 26.865 -16.840 0.358 1.00 90.69 363 VAL A N 1
ATOM 2813 C CA . VAL A 1 363 ? 28.119 -16.075 0.329 1.00 90.69 363 VAL A CA 1
ATOM 2814 C C . VAL A 1 363 ? 29.216 -16.846 1.075 1.00 90.69 363 VAL A C 1
ATOM 2816 O O . VAL A 1 363 ? 28.935 -17.404 2.134 1.00 90.69 363 VAL A O 1
ATOM 2819 N N . PRO A 1 364 ? 30.479 -16.863 0.596 1.00 81.94 364 PRO A N 1
ATOM 2820 C CA . PRO A 1 364 ? 31.551 -17.660 1.209 1.00 81.94 364 PRO A CA 1
ATOM 2821 C C . PRO A 1 364 ? 31.836 -17.347 2.684 1.00 81.94 364 PRO A C 1
ATOM 2823 O O . PRO A 1 364 ? 32.246 -18.229 3.428 1.00 81.94 364 PRO A O 1
ATOM 2826 N N . LEU A 1 365 ? 31.619 -16.099 3.114 1.00 79.31 365 LEU A N 1
ATOM 2827 C CA . LEU A 1 365 ? 31.805 -15.661 4.504 1.00 79.31 365 LEU A CA 1
ATOM 2828 C C . LEU A 1 365 ? 30.540 -15.825 5.373 1.00 79.31 365 LEU A C 1
ATOM 2830 O O . LEU A 1 365 ? 30.430 -15.195 6.425 1.00 79.31 365 LEU A O 1
ATOM 2834 N N . GLY A 1 366 ? 29.583 -16.638 4.925 1.00 84.44 366 GLY A N 1
ATOM 2835 C CA . GLY A 1 366 ? 28.294 -16.831 5.580 1.00 84.44 366 GLY A CA 1
ATOM 2836 C C . GLY A 1 366 ? 27.242 -15.803 5.161 1.00 84.44 366 GLY A C 1
ATOM 2837 O O . GLY A 1 366 ? 27.547 -14.694 4.710 1.00 84.44 366 GLY A O 1
ATOM 2838 N N . GLY A 1 367 ? 25.978 -16.195 5.318 1.00 89.25 367 GLY A N 1
ATOM 2839 C CA . GLY A 1 367 ? 24.815 -15.397 4.942 1.00 89.25 367 GLY A CA 1
ATOM 2840 C C . GLY A 1 367 ? 24.355 -15.605 3.498 1.00 89.25 367 GLY A C 1
ATOM 2841 O O . GLY A 1 367 ? 24.947 -16.351 2.714 1.00 89.25 367 GLY A O 1
ATOM 2842 N N . VAL A 1 368 ? 23.274 -14.908 3.160 1.00 94.25 368 VAL A N 1
ATOM 2843 C CA . VAL A 1 368 ? 22.530 -15.054 1.909 1.00 94.25 368 VAL A CA 1
ATOM 2844 C C . VAL A 1 368 ? 22.456 -13.703 1.210 1.00 94.25 368 VAL A C 1
ATOM 2846 O O . VAL A 1 368 ? 22.033 -12.703 1.792 1.00 94.25 368 VAL A O 1
ATOM 2849 N N . ARG A 1 369 ? 22.868 -13.647 -0.060 1.00 93.38 369 ARG A N 1
ATOM 2850 C CA . ARG A 1 369 ? 22.733 -12.431 -0.872 1.00 93.38 369 ARG A CA 1
ATOM 2851 C C . ARG A 1 369 ? 21.302 -12.260 -1.356 1.00 93.38 369 ARG A C 1
ATOM 2853 O O . ARG A 1 369 ? 20.748 -11.164 -1.223 1.00 93.38 369 ARG A O 1
ATOM 2860 N N . SER A 1 370 ? 20.757 -13.320 -1.942 1.00 93.50 370 SER A N 1
ATOM 2861 C CA . SER A 1 370 ? 19.388 -13.401 -2.433 1.00 93.50 370 SER A CA 1
ATOM 2862 C C . SER A 1 370 ? 18.861 -14.828 -2.268 1.00 93.50 370 SER A C 1
ATOM 2864 O O . SER A 1 370 ? 19.639 -15.780 -2.324 1.00 93.50 370 SER A O 1
ATOM 2866 N N . ALA A 1 371 ? 17.566 -14.980 -2.021 1.00 93.25 371 ALA A N 1
ATOM 2867 C CA . ALA A 1 371 ? 16.894 -16.271 -1.991 1.00 93.25 371 ALA A CA 1
ATOM 2868 C C . ALA A 1 371 ? 15.495 -16.140 -2.588 1.00 93.25 371 ALA A C 1
ATOM 2870 O O . ALA A 1 371 ? 14.798 -15.169 -2.309 1.00 93.25 371 ALA A O 1
ATOM 2871 N N . LEU A 1 372 ? 15.094 -17.128 -3.378 1.00 91.50 372 LEU A N 1
ATOM 2872 C CA . LEU A 1 372 ? 13.765 -17.300 -3.939 1.00 91.50 372 LEU A CA 1
ATOM 2873 C C . LEU A 1 372 ? 13.232 -18.660 -3.497 1.00 91.50 372 LEU A C 1
ATOM 2875 O O . LEU A 1 372 ? 13.814 -19.698 -3.819 1.00 91.50 372 LEU A O 1
ATOM 2879 N N . ILE A 1 373 ? 12.118 -18.639 -2.779 1.00 94.69 373 ILE A N 1
ATOM 2880 C CA . ILE A 1 373 ? 11.503 -19.811 -2.169 1.00 94.69 373 ILE A CA 1
ATOM 2881 C C . ILE A 1 373 ? 10.048 -19.891 -2.619 1.00 94.69 373 ILE A C 1
ATOM 2883 O O . ILE A 1 373 ? 9.310 -18.913 -2.501 1.00 94.69 373 ILE A O 1
ATOM 2887 N N . ALA A 1 374 ? 9.620 -21.055 -3.097 1.00 91.06 374 ALA A N 1
ATOM 2888 C CA . ALA A 1 374 ? 8.208 -21.360 -3.271 1.00 91.06 374 ALA A CA 1
ATOM 2889 C C . ALA A 1 374 ? 7.658 -21.974 -1.979 1.00 91.06 374 ALA A C 1
ATOM 2891 O O . ALA A 1 374 ? 8.244 -22.896 -1.411 1.00 91.06 374 ALA A O 1
ATOM 2892 N N . VAL A 1 375 ? 6.523 -21.458 -1.512 1.00 93.44 375 VAL A N 1
ATOM 2893 C CA . VAL A 1 375 ? 5.842 -21.952 -0.314 1.00 93.44 375 VAL A CA 1
ATOM 2894 C C . VAL A 1 375 ? 4.430 -22.374 -0.685 1.00 93.44 375 VAL A C 1
ATOM 2896 O O . VAL A 1 375 ? 3.716 -21.647 -1.378 1.00 93.44 375 VAL A O 1
ATOM 2899 N N . SER A 1 376 ? 4.036 -23.572 -0.259 1.00 92.25 376 SER A N 1
ATOM 2900 C CA . SER A 1 376 ? 2.712 -24.135 -0.538 1.00 92.25 376 SER A CA 1
ATOM 2901 C C . SER A 1 376 ? 2.063 -24.688 0.726 1.00 92.25 376 SER A C 1
ATOM 2903 O O . SER A 1 376 ? 2.715 -25.377 1.505 1.00 92.25 376 SER A O 1
ATOM 2905 N N . GLY A 1 377 ? 0.778 -24.420 0.914 1.00 90.19 377 GLY A N 1
ATOM 2906 C CA . GLY A 1 377 ? 0.028 -24.786 2.111 1.00 90.19 377 GLY A CA 1
ATOM 2907 C C . GLY A 1 377 ? -1.224 -23.930 2.267 1.00 90.19 377 GLY A C 1
ATOM 2908 O O . GLY A 1 377 ? -1.451 -23.004 1.496 1.00 90.19 377 GLY A O 1
ATOM 2909 N N . GLU A 1 378 ? -2.047 -24.225 3.263 1.00 88.00 378 GLU A N 1
ATOM 2910 C CA . GLU A 1 378 ? -3.304 -23.505 3.465 1.00 88.00 378 GLU A CA 1
ATOM 2911 C C . GLU A 1 378 ? -3.066 -22.039 3.872 1.00 88.00 378 GLU A C 1
ATOM 2913 O O . GLU A 1 378 ? -2.279 -21.759 4.780 1.00 88.00 378 GLU A O 1
ATOM 2918 N N . ASN A 1 379 ? -3.739 -21.105 3.186 1.00 85.50 379 ASN A N 1
ATOM 2919 C CA . ASN A 1 379 ? -3.750 -19.660 3.464 1.00 85.50 379 ASN A CA 1
ATOM 2920 C C . ASN A 1 379 ? -2.357 -19.006 3.605 1.00 85.50 379 ASN A C 1
ATOM 2922 O O . ASN A 1 379 ? -2.201 -17.977 4.273 1.00 85.50 379 ASN A O 1
ATOM 2926 N N . VAL A 1 380 ? -1.330 -19.574 2.959 1.00 89.81 380 VAL A N 1
ATOM 2927 C CA . VAL A 1 380 ? 0.067 -19.118 3.082 1.00 89.81 380 VAL A CA 1
ATOM 2928 C C . VAL A 1 380 ? 0.194 -17.645 2.711 1.00 89.81 380 VAL A C 1
ATOM 2930 O O . VAL A 1 380 ? 0.807 -16.865 3.444 1.00 89.81 380 VAL A O 1
ATOM 2933 N N . TYR A 1 381 ? -0.399 -17.236 1.585 1.00 88.88 381 TYR A N 1
ATOM 2934 C CA . TYR A 1 381 ? -0.276 -15.858 1.115 1.00 88.88 381 TYR A CA 1
ATOM 2935 C C . TYR A 1 381 ? -0.916 -14.862 2.092 1.00 88.88 381 TYR A C 1
ATOM 2937 O O . TYR A 1 381 ? -0.350 -13.797 2.339 1.00 88.88 381 TYR A O 1
ATOM 2945 N N . ALA A 1 382 ? -2.057 -15.211 2.695 1.00 87.19 382 ALA A N 1
ATOM 2946 C CA . ALA A 1 382 ? -2.757 -14.346 3.641 1.00 87.19 382 ALA A CA 1
ATOM 2947 C C . ALA A 1 382 ? -1.936 -14.054 4.904 1.00 87.19 382 ALA A C 1
ATOM 2949 O O . ALA A 1 382 ? -2.004 -12.936 5.419 1.00 87.19 382 ALA A O 1
ATOM 2950 N N . LYS A 1 383 ? -1.149 -15.023 5.390 1.00 89.69 383 LYS A N 1
ATOM 2951 C CA . LYS A 1 383 ? -0.219 -14.825 6.514 1.00 89.69 383 LYS A CA 1
ATOM 2952 C C . LYS A 1 383 ? 1.057 -14.104 6.072 1.00 89.69 383 LYS A C 1
ATOM 2954 O O . LYS A 1 383 ? 1.453 -13.113 6.676 1.00 89.69 383 LYS A O 1
ATOM 2959 N N . MET A 1 384 ? 1.668 -14.537 4.969 1.00 90.81 384 MET A N 1
ATOM 2960 C CA . MET A 1 384 ? 2.991 -14.055 4.556 1.00 90.81 384 MET A CA 1
ATOM 2961 C C . MET A 1 384 ? 2.984 -12.684 3.869 1.00 90.81 384 MET A C 1
ATOM 2963 O O . MET A 1 384 ? 4.012 -12.015 3.833 1.00 90.81 384 MET A O 1
ATOM 2967 N N . ARG A 1 385 ? 1.856 -12.202 3.331 1.00 88.31 385 ARG A N 1
ATOM 2968 C CA . ARG A 1 385 ? 1.808 -10.916 2.600 1.00 88.31 385 ARG A CA 1
ATOM 2969 C C . ARG A 1 385 ? 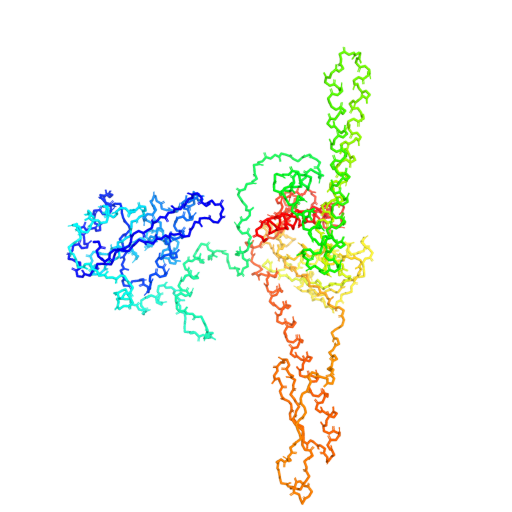2.297 -9.714 3.411 1.00 88.31 385 ARG A C 1
ATOM 2971 O O . ARG A 1 385 ? 2.767 -8.740 2.825 1.00 88.31 385 ARG A O 1
ATOM 2978 N N . PHE A 1 386 ? 2.195 -9.766 4.740 1.00 90.75 386 PHE A N 1
ATOM 2979 C CA . PHE A 1 386 ? 2.637 -8.683 5.619 1.00 90.75 386 PHE A CA 1
ATOM 2980 C C . PHE A 1 386 ? 4.149 -8.672 5.840 1.00 90.75 386 PHE A C 1
ATOM 2982 O O . PHE A 1 386 ? 4.674 -7.691 6.362 1.00 90.75 386 PHE A O 1
ATOM 2989 N N . GLU A 1 387 ? 4.854 -9.704 5.396 1.00 93.12 387 GLU A N 1
ATOM 2990 C CA . GLU A 1 387 ? 6.313 -9.763 5.410 1.00 93.12 387 GLU A CA 1
ATOM 2991 C C . GLU A 1 387 ? 6.925 -8.959 4.260 1.00 93.12 387 GLU A C 1
ATOM 2993 O O . GLU A 1 387 ? 8.108 -8.652 4.279 1.00 93.12 387 GLU A O 1
ATOM 2998 N N . ALA A 1 388 ? 6.132 -8.568 3.259 1.00 91.19 388 ALA A N 1
ATOM 2999 C CA . ALA A 1 388 ? 6.620 -7.787 2.135 1.00 91.19 388 ALA A CA 1
ATOM 3000 C C . ALA A 1 388 ? 7.039 -6.367 2.562 1.00 91.19 388 ALA A C 1
ATOM 3002 O O . ALA A 1 388 ? 6.212 -5.560 2.999 1.00 91.19 388 ALA A O 1
ATOM 3003 N N . GLY A 1 389 ? 8.321 -6.044 2.392 1.00 90.88 389 GLY A N 1
ATOM 3004 C CA . GLY A 1 389 ? 8.893 -4.744 2.724 1.00 90.88 389 GLY A CA 1
ATOM 3005 C C . GLY A 1 389 ? 10.358 -4.812 3.153 1.00 90.88 389 GLY A C 1
ATOM 3006 O O . GLY A 1 389 ? 11.055 -5.810 2.967 1.00 90.88 389 GLY A O 1
ATOM 3007 N N . VAL A 1 390 ? 10.850 -3.714 3.731 1.00 94.06 390 VAL A N 1
ATOM 3008 C CA . VAL A 1 390 ? 12.225 -3.609 4.238 1.00 94.06 390 VAL A CA 1
ATOM 3009 C C . VAL A 1 390 ? 12.280 -3.889 5.744 1.00 94.06 390 VAL A C 1
ATOM 3011 O O . VAL A 1 390 ? 11.627 -3.223 6.553 1.00 94.06 390 VAL A O 1
ATOM 3014 N N . HIS A 1 391 ? 13.121 -4.844 6.123 1.00 95.69 391 HIS A N 1
ATOM 3015 C CA . HIS A 1 391 ? 13.435 -5.247 7.489 1.00 95.69 391 HIS A CA 1
ATOM 3016 C C . HIS A 1 391 ? 14.789 -4.661 7.873 1.00 95.69 391 HIS A C 1
ATOM 3018 O O . HIS A 1 391 ? 15.787 -4.854 7.178 1.00 95.69 391 HIS A O 1
ATOM 3024 N N . ARG A 1 392 ? 14.840 -3.924 8.980 1.00 95.38 392 ARG A N 1
ATOM 3025 C CA . ARG A 1 392 ? 16.046 -3.230 9.436 1.00 95.38 392 ARG A CA 1
ATOM 3026 C C . ARG A 1 392 ? 16.611 -3.894 10.680 1.00 95.38 392 ARG A C 1
ATOM 3028 O O . ARG A 1 392 ? 15.892 -4.020 11.660 1.00 95.38 392 ARG A O 1
ATOM 3035 N N . VAL A 1 393 ? 17.900 -4.203 10.691 1.00 95.62 393 VAL A N 1
ATOM 3036 C CA . VAL A 1 393 ? 18.603 -4.715 11.873 1.00 95.62 393 VAL A CA 1
ATOM 3037 C C . VAL A 1 393 ? 19.564 -3.670 12.429 1.00 95.62 393 VAL A C 1
ATOM 3039 O O . VAL A 1 393 ? 20.226 -2.948 11.677 1.00 95.62 393 VAL A O 1
ATOM 3042 N N . GLN A 1 394 ? 19.609 -3.564 13.755 1.00 94.50 394 GLN A N 1
ATOM 3043 C CA . GLN A 1 394 ? 20.530 -2.716 14.502 1.00 94.50 394 GLN A CA 1
ATOM 3044 C C . GLN A 1 394 ? 21.226 -3.564 15.564 1.00 94.50 394 GLN A C 1
ATOM 3046 O O . GLN A 1 394 ? 20.613 -3.929 16.569 1.00 94.50 394 GLN A O 1
ATOM 3051 N N . ARG A 1 395 ? 22.498 -3.895 15.325 1.00 93.31 395 ARG A N 1
ATOM 3052 C CA . ARG A 1 395 ? 23.334 -4.670 16.251 1.00 93.31 395 ARG A CA 1
ATOM 3053 C C . ARG A 1 395 ? 24.812 -4.376 16.049 1.00 93.31 395 ARG A C 1
ATOM 3055 O O . ARG A 1 395 ? 25.184 -3.715 15.079 1.00 93.31 395 ARG A O 1
ATOM 3062 N N . VAL A 1 396 ? 25.637 -4.842 16.979 1.00 91.06 396 VAL A N 1
ATOM 3063 C CA . VAL A 1 396 ? 27.094 -4.869 16.822 1.00 91.06 396 VAL A CA 1
ATOM 3064 C C . VAL A 1 396 ? 27.431 -6.138 16.027 1.00 91.06 396 VAL A C 1
ATOM 3066 O O . VAL A 1 396 ? 27.146 -7.228 16.521 1.00 91.06 396 VAL A O 1
ATOM 3069 N N . PRO A 1 397 ? 27.932 -6.031 14.782 1.00 87.00 397 PRO A N 1
ATOM 3070 C CA . PRO A 1 397 ? 28.334 -7.194 13.995 1.00 87.00 397 PRO A CA 1
ATOM 3071 C C . PRO A 1 397 ? 29.437 -7.982 14.692 1.00 87.00 397 PRO A C 1
ATOM 3073 O O . PRO A 1 397 ? 30.255 -7.405 15.397 1.00 87.00 397 PRO A O 1
ATOM 3076 N N . VAL A 1 398 ? 29.554 -9.273 14.386 1.00 80.25 398 VAL A N 1
ATOM 3077 C CA . VAL A 1 398 ? 30.637 -10.121 14.923 1.00 80.25 398 VAL A CA 1
ATOM 3078 C C . VAL A 1 398 ? 32.032 -9.567 14.581 1.00 80.25 398 VAL A C 1
ATOM 3080 O O . VAL A 1 398 ? 32.971 -9.714 15.357 1.00 80.25 398 VAL A O 1
ATOM 3083 N N . ASN A 1 399 ? 32.158 -8.888 13.437 1.00 79.94 399 ASN A N 1
ATOM 3084 C CA . ASN A 1 399 ? 33.428 -8.374 12.918 1.00 79.94 399 ASN A CA 1
ATOM 3085 C C . ASN A 1 399 ? 33.704 -6.898 13.271 1.00 79.94 399 ASN A C 1
ATOM 3087 O O . ASN A 1 399 ? 34.685 -6.343 12.778 1.00 79.94 399 ASN A O 1
ATOM 3091 N N . ASP A 1 400 ? 32.851 -6.236 14.062 1.00 83.19 400 ASP A N 1
ATOM 3092 C CA . ASP A 1 400 ? 33.018 -4.823 14.431 1.00 83.19 400 ASP A CA 1
ATOM 3093 C C . ASP A 1 400 ? 32.690 -4.595 15.918 1.00 83.19 400 ASP A C 1
ATOM 3095 O O . ASP A 1 400 ? 32.029 -5.393 16.566 1.00 83.19 400 ASP A O 1
ATOM 3099 N N . SER A 1 401 ? 33.160 -3.483 16.474 1.00 84.62 401 SER A N 1
ATOM 3100 C CA . SER A 1 401 ? 32.840 -3.020 17.831 1.00 84.62 401 SER A CA 1
ATOM 3101 C C . SER A 1 401 ? 31.727 -1.967 17.852 1.00 84.62 401 SER A C 1
ATOM 3103 O O . SER A 1 401 ? 31.199 -1.639 18.915 1.00 84.62 401 SER A O 1
ATOM 3105 N N . ARG A 1 402 ? 31.366 -1.405 16.689 1.00 88.06 402 ARG A N 1
ATOM 3106 C CA . ARG A 1 402 ? 30.361 -0.342 16.565 1.00 88.06 402 ARG A CA 1
ATOM 3107 C C . ARG A 1 402 ? 29.008 -0.893 16.130 1.00 88.06 402 ARG A C 1
ATOM 3109 O O . ARG A 1 402 ? 28.911 -1.838 15.355 1.00 88.06 402 ARG A O 1
ATOM 3116 N N . MET A 1 403 ? 27.938 -0.243 16.587 1.00 88.81 403 MET A N 1
ATOM 3117 C CA . MET A 1 403 ? 26.588 -0.576 16.140 1.00 88.81 403 MET A CA 1
ATOM 3118 C C . MET A 1 403 ? 26.415 -0.239 14.661 1.00 88.81 403 MET A C 1
ATOM 3120 O O . MET A 1 403 ? 26.539 0.919 14.252 1.00 88.81 403 MET A O 1
ATOM 3124 N N . HIS A 1 404 ? 26.048 -1.241 13.871 1.00 90.75 404 HIS A N 1
ATOM 3125 C CA . HIS A 1 404 ? 25.713 -1.077 12.467 1.00 90.75 404 HIS A CA 1
ATOM 3126 C C . HIS A 1 404 ? 24.201 -1.123 12.265 1.00 90.75 404 HIS A C 1
ATOM 3128 O O . HIS A 1 404 ? 23.461 -1.779 12.994 1.00 90.75 404 HIS A O 1
ATOM 3134 N N . THR A 1 405 ? 23.733 -0.379 11.262 1.00 92.94 405 THR A N 1
ATOM 3135 C CA . THR A 1 405 ? 22.347 -0.444 10.793 1.00 92.94 405 THR A CA 1
ATOM 3136 C C . THR A 1 405 ? 22.339 -1.016 9.384 1.00 92.94 405 THR A C 1
ATOM 3138 O O . THR A 1 405 ? 22.799 -0.360 8.436 1.00 92.94 405 THR A O 1
ATOM 3141 N N . SER A 1 406 ? 21.788 -2.218 9.271 1.00 94.00 406 SER A N 1
ATOM 3142 C CA . SER A 1 406 ? 21.690 -2.982 8.031 1.00 94.00 406 SER A CA 1
ATOM 3143 C C . SER A 1 406 ? 20.229 -3.257 7.684 1.00 94.00 406 SER A C 1
ATOM 3145 O O . SER A 1 406 ? 19.330 -3.057 8.502 1.00 94.00 406 SER A O 1
ATOM 3147 N N . THR A 1 407 ? 19.972 -3.658 6.445 1.00 94.88 407 THR A N 1
ATOM 3148 C CA . THR A 1 407 ? 18.620 -3.883 5.923 1.00 94.88 407 THR A CA 1
ATOM 3149 C C . THR A 1 407 ? 18.571 -5.127 5.049 1.00 94.88 407 THR A C 1
ATOM 3151 O O . THR A 1 407 ? 19.532 -5.430 4.344 1.00 94.88 407 THR A O 1
ATOM 3154 N N . SER A 1 408 ? 17.434 -5.809 5.072 1.00 95.38 408 SER A N 1
ATOM 3155 C CA . SER A 1 408 ? 17.055 -6.869 4.143 1.00 95.38 408 SER A CA 1
ATOM 3156 C C . SER A 1 408 ? 15.666 -6.551 3.597 1.00 95.38 408 SER A C 1
ATOM 3158 O O . SER A 1 408 ? 14.861 -5.920 4.278 1.00 95.38 408 SER A O 1
ATOM 3160 N N . SER A 1 409 ? 15.400 -6.908 2.351 1.00 93.94 409 SER A N 1
ATOM 3161 C CA . SER A 1 409 ? 14.122 -6.676 1.688 1.00 93.94 409 SER A CA 1
ATOM 3162 C C . SER A 1 409 ? 13.472 -8.011 1.378 1.00 93.94 409 SER A C 1
ATOM 3164 O O . SER A 1 409 ? 14.141 -8.916 0.881 1.00 93.94 409 SER A O 1
ATOM 3166 N N . ILE A 1 410 ? 12.180 -8.104 1.664 1.00 94.81 410 ILE A N 1
ATOM 3167 C CA . ILE A 1 410 ? 11.357 -9.276 1.406 1.00 94.81 410 ILE A CA 1
ATOM 3168 C C . ILE A 1 410 ? 10.256 -8.884 0.428 1.00 94.81 410 ILE A C 1
ATOM 3170 O O . ILE A 1 410 ? 9.653 -7.816 0.540 1.00 94.81 410 ILE A O 1
ATOM 3174 N N . SER A 1 411 ? 9.996 -9.740 -0.550 1.00 91.19 411 SER A N 1
ATOM 3175 C CA . SER A 1 411 ? 8.835 -9.658 -1.433 1.00 91.19 411 SER A CA 1
ATOM 3176 C C . SER A 1 411 ? 8.041 -10.946 -1.347 1.00 91.19 411 SER A C 1
ATOM 3178 O O . SER A 1 411 ? 8.621 -12.027 -1.299 1.00 91.19 411 SER A O 1
ATOM 3180 N N . VAL A 1 412 ? 6.718 -10.822 -1.340 1.00 90.69 412 VAL A N 1
ATOM 3181 C CA . VAL A 1 412 ? 5.790 -11.949 -1.279 1.00 90.69 412 VAL A CA 1
ATOM 3182 C C . VAL A 1 412 ? 4.804 -11.814 -2.425 1.00 90.69 412 VAL A C 1
ATOM 3184 O O . VAL A 1 412 ? 3.991 -10.882 -2.485 1.00 90.69 412 VAL A O 1
ATOM 3187 N N . LEU A 1 413 ? 4.912 -12.744 -3.366 1.00 86.31 413 LEU A N 1
ATOM 3188 C CA . LEU A 1 413 ? 4.155 -12.749 -4.606 1.00 86.31 413 LEU A CA 1
ATOM 3189 C C . LEU A 1 413 ? 3.175 -13.925 -4.602 1.00 86.31 413 LEU A C 1
ATOM 3191 O O . LEU A 1 413 ? 3.588 -15.052 -4.335 1.00 86.31 413 LEU A O 1
ATOM 3195 N N . PRO A 1 414 ? 1.886 -13.691 -4.891 1.00 84.38 414 PRO A N 1
ATOM 3196 C CA . PRO A 1 414 ? 0.934 -14.780 -5.049 1.00 84.38 414 PRO A CA 1
ATOM 3197 C C . PRO A 1 414 ? 1.279 -15.587 -6.304 1.00 84.38 414 PRO A C 1
ATOM 3199 O O . PRO A 1 414 ? 1.592 -14.999 -7.343 1.00 84.38 414 PRO A O 1
ATOM 3202 N N . GLU A 1 415 ? 1.195 -16.912 -6.221 1.00 76.00 415 GLU A N 1
ATOM 3203 C CA . GLU A 1 415 ? 1.392 -17.790 -7.376 1.00 76.00 415 GLU A CA 1
ATOM 3204 C C . GLU A 1 415 ? 0.023 -18.215 -7.934 1.00 76.00 415 GLU A C 1
ATOM 3206 O O . GLU A 1 415 ? -0.769 -18.801 -7.194 1.00 76.00 415 GLU A O 1
ATOM 3211 N N . PRO A 1 416 ? -0.305 -17.891 -9.201 1.00 65.69 416 PRO A N 1
ATOM 3212 C CA . PRO A 1 416 ? -1.565 -18.309 -9.805 1.00 65.69 416 PRO A CA 1
ATOM 3213 C C . PRO A 1 416 ? -1.542 -19.801 -10.158 1.00 65.69 416 PRO A C 1
ATOM 3215 O O . PRO A 1 416 ? -0.526 -20.328 -10.611 1.00 65.69 416 PRO A O 1
ATOM 3218 N N . GLU A 1 417 ? -2.686 -20.469 -10.019 1.00 60.75 417 GLU A N 1
ATOM 3219 C CA . GLU A 1 417 ? -2.907 -21.788 -10.613 1.00 60.75 417 GLU A CA 1
ATOM 3220 C C . GLU A 1 417 ? -2.985 -21.629 -12.145 1.00 60.75 417 GLU A C 1
ATOM 3222 O O . GLU A 1 417 ? -3.626 -20.708 -12.644 1.00 60.75 417 GLU A O 1
ATOM 3227 N N . GLU A 1 418 ? -2.220 -22.449 -12.865 1.00 55.84 418 GLU A N 1
ATOM 3228 C CA . GLU A 1 418 ? -1.840 -22.361 -14.286 1.00 55.84 418 GLU A CA 1
ATOM 3229 C C . GLU A 1 418 ? -2.726 -21.527 -15.239 1.00 55.84 418 GLU A C 1
ATOM 3231 O O . GLU A 1 418 ? -3.930 -21.728 -15.391 1.00 55.84 418 GLU A O 1
ATOM 3236 N N . VAL A 1 419 ? -2.080 -20.646 -16.012 1.00 53.56 419 VAL A N 1
ATOM 3237 C CA . VAL A 1 419 ? -2.734 -19.875 -17.078 1.00 53.56 419 VAL A CA 1
ATOM 3238 C C . VAL A 1 419 ? -2.838 -20.728 -18.345 1.00 53.56 419 VAL A C 1
ATOM 3240 O O . VAL A 1 419 ? -1.908 -20.768 -19.151 1.00 53.56 419 VAL A O 1
ATOM 3243 N N . SER A 1 420 ? -3.974 -21.394 -18.555 1.00 54.81 420 SER A N 1
ATOM 3244 C CA . SER A 1 420 ? -4.292 -22.007 -19.851 1.00 54.81 420 SER A CA 1
ATOM 3245 C C . SER A 1 420 ? -5.115 -21.041 -20.712 1.00 54.81 420 SER A C 1
ATOM 3247 O O . SER A 1 420 ? -6.194 -20.593 -20.330 1.00 54.81 420 SER A O 1
ATOM 3249 N N . VAL A 1 421 ? -4.589 -20.675 -21.886 1.00 63.19 421 VAL A N 1
ATOM 3250 C CA . VAL A 1 421 ? -5.288 -19.802 -22.844 1.00 63.19 421 VAL A CA 1
ATOM 3251 C C . VAL A 1 421 ? -5.999 -20.667 -23.872 1.00 63.19 421 VAL A C 1
ATOM 3253 O O . VAL A 1 421 ? -5.393 -21.135 -24.837 1.00 63.19 421 VAL A O 1
ATOM 3256 N N . VAL A 1 422 ? -7.297 -20.886 -23.669 1.00 73.12 422 VAL A N 1
ATOM 3257 C CA . VAL A 1 422 ? -8.162 -21.525 -24.667 1.00 73.12 422 VAL A CA 1
ATOM 3258 C C . VAL A 1 422 ? -8.746 -20.434 -25.561 1.00 73.12 422 VAL A C 1
ATOM 3260 O O . VAL A 1 422 ? -9.410 -19.526 -25.073 1.00 73.12 422 VAL A O 1
ATOM 3263 N N . VAL A 1 423 ? -8.498 -20.509 -26.874 1.00 77.19 423 VAL A N 1
ATOM 3264 C CA . VAL A 1 423 ? -9.098 -19.592 -27.859 1.00 77.19 423 VAL A CA 1
ATOM 3265 C C . VAL A 1 423 ? -10.380 -20.231 -28.402 1.00 77.19 423 VAL A C 1
ATOM 3267 O O . VAL A 1 423 ? -10.280 -21.156 -29.215 1.00 77.19 423 VAL A O 1
ATOM 3270 N N . PRO A 1 424 ? -11.578 -19.790 -27.976 1.00 83.69 424 PRO A N 1
ATOM 3271 C CA . PRO A 1 424 ? -12.827 -20.309 -28.522 1.00 83.69 424 PRO A CA 1
ATOM 3272 C C . PRO A 1 424 ? -12.973 -19.940 -30.006 1.00 83.69 424 PRO A C 1
ATOM 3274 O O . PRO A 1 424 ? -12.477 -18.912 -30.466 1.00 83.69 424 PRO A O 1
ATOM 3277 N N . SER A 1 425 ? -13.674 -20.772 -30.780 1.00 79.62 425 SER A N 1
ATOM 3278 C CA . SER A 1 425 ? -13.898 -20.534 -32.216 1.00 79.62 425 SER A CA 1
ATOM 3279 C C . SER A 1 425 ? -14.618 -19.213 -32.495 1.00 79.62 425 SER A C 1
ATOM 3281 O O . SER A 1 425 ? -14.353 -18.562 -33.506 1.00 79.62 425 SER A O 1
ATOM 3283 N N . ASP A 1 426 ? -15.486 -18.796 -31.577 1.00 87.50 426 ASP A N 1
ATOM 3284 C CA . ASP A 1 426 ? -16.426 -17.692 -31.778 1.00 87.50 426 ASP A CA 1
ATOM 3285 C C . ASP A 1 426 ? -15.783 -16.315 -31.566 1.00 87.50 426 ASP A C 1
ATOM 3287 O O . ASP A 1 426 ? -16.271 -15.304 -32.089 1.00 87.50 426 ASP A O 1
ATOM 3291 N N . SER A 1 427 ? -14.644 -16.263 -30.864 1.00 85.56 427 SER A N 1
ATOM 3292 C CA . SER A 1 427 ? -13.894 -15.027 -30.602 1.00 85.56 427 SER A CA 1
ATOM 3293 C C . SER A 1 427 ? -13.031 -14.584 -31.785 1.00 85.56 427 SER A C 1
ATOM 3295 O O . SER A 1 427 ? -12.382 -13.536 -31.737 1.00 85.56 427 SER A O 1
ATOM 3297 N N . VAL A 1 428 ? -13.039 -15.341 -32.884 1.00 89.38 428 VAL A N 1
ATOM 3298 C CA . VAL A 1 428 ? -12.118 -15.158 -34.002 1.00 89.38 428 VAL A CA 1
ATOM 3299 C C . VAL A 1 428 ? -12.867 -14.878 -35.306 1.00 89.38 428 VAL A C 1
ATOM 3301 O O . VAL A 1 428 ? -13.893 -15.477 -35.616 1.00 89.38 428 VAL A O 1
ATOM 3304 N N . LYS A 1 429 ? -12.348 -13.941 -36.101 1.00 92.81 429 LYS A N 1
ATOM 3305 C CA . LYS A 1 429 ? -12.771 -13.675 -37.478 1.00 92.81 429 LYS A CA 1
ATOM 3306 C C . LYS A 1 429 ? -11.740 -14.262 -38.440 1.00 92.81 429 LYS A C 1
ATOM 3308 O O . LYS A 1 429 ? -10.578 -13.866 -38.406 1.00 92.81 429 LYS A O 1
ATOM 3313 N N . ILE A 1 430 ? -12.165 -15.185 -39.299 1.00 92.25 430 ILE A N 1
ATOM 3314 C CA . ILE A 1 430 ? -11.301 -15.850 -40.283 1.00 92.25 430 ILE A CA 1
ATOM 3315 C C . ILE A 1 430 ? -11.594 -15.274 -41.670 1.00 92.25 430 ILE A C 1
ATOM 3317 O O . ILE A 1 430 ? -12.725 -15.326 -42.147 1.00 92.25 430 ILE A O 1
ATOM 3321 N N . GLU A 1 431 ? -10.573 -14.740 -42.330 1.00 93.00 431 GLU A N 1
ATOM 3322 C CA . GLU A 1 431 ? -10.639 -14.177 -43.678 1.00 93.00 431 GLU A CA 1
ATOM 3323 C C . GLU A 1 431 ? -9.677 -14.944 -44.596 1.00 93.00 431 GLU A C 1
ATOM 3325 O O . GLU A 1 431 ? -8.466 -14.975 -44.369 1.00 93.00 431 GLU A O 1
ATOM 3330 N N . ALA A 1 432 ? -10.209 -15.574 -45.645 1.00 90.56 432 ALA A N 1
ATOM 3331 C CA . ALA A 1 432 ? -9.403 -16.261 -46.651 1.00 90.56 432 ALA A CA 1
ATOM 3332 C C . ALA A 1 432 ? -8.926 -15.272 -47.724 1.00 90.56 432 ALA A C 1
ATOM 3334 O O . ALA A 1 432 ? -9.711 -14.498 -48.269 1.00 90.56 432 ALA A O 1
ATOM 3335 N N . MET A 1 433 ? -7.641 -15.321 -48.055 1.00 89.06 433 MET A N 1
ATOM 3336 C CA . MET A 1 433 ? -6.991 -14.442 -49.023 1.00 89.06 433 MET A CA 1
ATOM 3337 C C . MET A 1 433 ? -6.109 -15.232 -49.992 1.00 89.06 433 MET A C 1
ATOM 3339 O O . MET A 1 433 ? -5.784 -16.402 -49.776 1.00 89.06 433 MET A O 1
ATOM 3343 N N . ARG A 1 434 ? -5.739 -14.601 -51.109 1.00 85.94 434 ARG A N 1
ATOM 3344 C CA . ARG A 1 434 ? -4.738 -15.154 -52.029 1.00 85.94 434 ARG A CA 1
ATOM 3345 C C . ARG A 1 434 ? -3.351 -14.871 -51.459 1.00 85.94 434 ARG A C 1
ATOM 3347 O O . ARG A 1 434 ? -3.096 -13.755 -51.014 1.00 85.94 434 ARG A O 1
ATOM 3354 N N . ALA A 1 435 ? -2.487 -15.881 -51.441 1.00 79.12 435 ALA A N 1
ATOM 3355 C CA . ALA A 1 435 ? -1.121 -15.722 -50.953 1.00 79.12 435 ALA A CA 1
ATOM 3356 C C . ALA A 1 435 ? -0.326 -14.801 -51.896 1.00 79.12 435 ALA A C 1
ATOM 3358 O O . ALA A 1 435 ? -0.480 -14.884 -53.116 1.00 79.12 435 ALA A O 1
ATOM 3359 N N . SER A 1 436 ? 0.517 -13.930 -51.342 1.00 75.12 436 SER A N 1
ATOM 3360 C CA . SER A 1 436 ? 1.433 -13.087 -52.113 1.00 75.12 436 SER A CA 1
ATOM 3361 C C . SER A 1 436 ? 2.830 -13.716 -52.135 1.00 75.12 436 SER A C 1
ATOM 3363 O O . SER A 1 436 ? 3.378 -14.075 -51.097 1.00 75.12 436 SER A O 1
ATOM 3365 N N . GLY A 1 437 ? 3.410 -13.889 -53.326 1.00 73.94 437 GLY A N 1
ATOM 3366 C CA . GLY A 1 437 ? 4.761 -14.436 -53.485 1.00 73.94 437 GLY A CA 1
ATOM 3367 C C . GLY A 1 437 ? 5.014 -15.069 -54.859 1.00 73.94 437 GLY A C 1
ATOM 3368 O O . GLY A 1 437 ? 4.070 -15.249 -55.633 1.00 73.94 437 GLY A O 1
ATOM 3369 N N . PRO A 1 438 ? 6.278 -15.408 -55.184 1.00 67.44 438 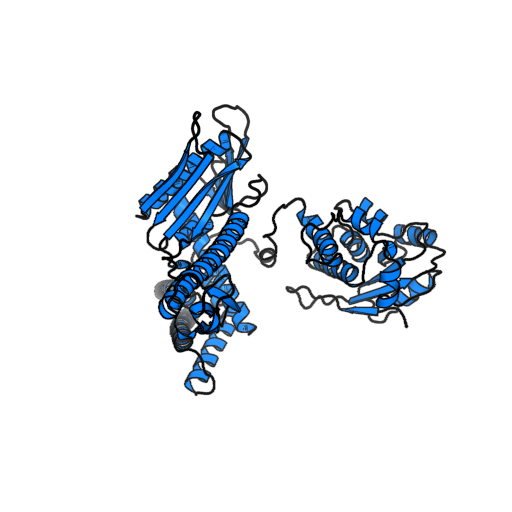PRO A N 1
ATOM 3370 C CA . PRO A 1 438 ? 6.627 -16.104 -56.420 1.00 67.44 438 PRO A CA 1
ATOM 3371 C C . PRO A 1 438 ? 6.049 -17.527 -56.389 1.00 67.44 438 PRO A C 1
ATOM 3373 O O . PRO A 1 438 ? 6.603 -18.433 -55.771 1.00 67.44 438 PRO A O 1
ATOM 3376 N N . GLY A 1 439 ? 4.894 -17.717 -57.028 1.00 67.62 439 GLY A N 1
ATOM 3377 C CA . GLY A 1 439 ? 4.146 -18.972 -57.017 1.00 67.62 439 GLY A CA 1
ATOM 3378 C C . GLY A 1 439 ? 3.540 -19.324 -58.376 1.00 67.62 439 GLY A C 1
ATOM 3379 O O . GLY A 1 439 ? 3.314 -18.461 -59.221 1.00 67.62 439 GLY A O 1
ATOM 3380 N N . GLY A 1 440 ? 3.277 -20.616 -58.601 1.00 76.19 440 GLY A N 1
ATOM 3381 C CA . GLY A 1 440 ? 2.645 -21.116 -59.830 1.00 76.19 440 GLY A CA 1
ATOM 3382 C C . GLY A 1 440 ? 1.136 -20.832 -59.912 1.00 76.19 440 GLY A C 1
ATOM 3383 O O . GLY A 1 440 ? 0.552 -20.202 -59.033 1.00 76.19 440 GLY A O 1
ATOM 3384 N N . GLN A 1 441 ? 0.455 -21.369 -60.936 1.00 74.12 441 GLN A N 1
ATOM 3385 C CA . GLN A 1 441 ? -0.989 -21.139 -61.158 1.00 74.12 441 GLN A CA 1
ATOM 3386 C C . GLN A 1 441 ? -1.879 -21.424 -59.931 1.00 74.12 441 GLN A C 1
ATOM 3388 O O . GLN A 1 441 ? -2.907 -20.768 -59.760 1.00 74.12 441 GLN A O 1
ATOM 3393 N N . ASN A 1 442 ? -1.496 -22.379 -59.075 1.00 70.19 442 ASN A N 1
ATOM 3394 C CA . ASN A 1 442 ? -2.238 -22.707 -57.853 1.00 70.19 442 ASN A CA 1
ATOM 3395 C C . ASN A 1 442 ? -2.258 -21.554 -56.835 1.00 70.19 442 ASN A C 1
ATOM 3397 O O . ASN A 1 442 ? -3.281 -21.359 -56.186 1.00 70.19 442 ASN A O 1
ATOM 3401 N N . VAL A 1 443 ? -1.178 -20.773 -56.741 1.00 73.12 443 VAL A N 1
ATOM 3402 C CA . VAL A 1 443 ? -1.067 -19.612 -55.839 1.00 73.12 443 VAL A CA 1
ATOM 3403 C C . VAL A 1 443 ? -1.937 -18.453 -56.340 1.00 73.12 443 VAL A C 1
ATOM 3405 O O . VAL A 1 443 ? -2.595 -17.781 -55.553 1.00 73.12 443 VAL A O 1
ATOM 3408 N N . ASN A 1 444 ? -2.034 -18.289 -57.663 1.00 74.38 444 ASN A N 1
ATOM 3409 C CA . ASN A 1 444 ? -2.810 -17.208 -58.280 1.00 74.38 444 ASN A CA 1
ATOM 3410 C C . ASN A 1 444 ? -4.328 -17.465 -58.285 1.00 74.38 444 ASN A C 1
ATOM 3412 O O . ASN A 1 444 ? -5.113 -16.515 -58.284 1.00 74.38 444 ASN A O 1
ATOM 3416 N N . LYS A 1 445 ? -4.757 -18.737 -58.313 1.00 77.31 445 LYS A N 1
ATOM 3417 C CA . LYS A 1 445 ? -6.179 -19.113 -58.427 1.00 77.31 445 LYS A CA 1
ATOM 3418 C C . LYS A 1 445 ? -6.850 -19.452 -57.091 1.00 77.31 445 LYS A C 1
ATOM 3420 O O . LYS A 1 445 ? -8.034 -19.157 -56.948 1.00 77.31 445 LYS A O 1
ATOM 3425 N N . ARG A 1 446 ? -6.149 -20.063 -56.124 1.00 82.19 446 ARG A N 1
ATOM 3426 C CA . ARG A 1 446 ? -6.752 -20.522 -54.855 1.00 82.19 446 ARG A CA 1
ATOM 3427 C C . ARG A 1 446 ? -6.496 -19.545 -53.703 1.00 82.19 446 ARG A C 1
ATOM 3429 O O . ARG A 1 446 ? -5.384 -19.066 -53.520 1.00 82.19 446 ARG A O 1
ATOM 3436 N N . SER A 1 447 ? -7.518 -19.293 -52.887 1.00 84.12 447 SER A N 1
ATOM 3437 C CA . SER A 1 447 ? -7.417 -18.521 -51.641 1.00 84.12 447 SER A CA 1
ATOM 3438 C C . SER A 1 447 ? -6.958 -19.416 -50.484 1.00 84.12 447 SER A C 1
ATOM 3440 O O . SER A 1 447 ? -7.768 -19.866 -49.675 1.00 84.12 447 SER A O 1
ATOM 3442 N N . THR A 1 448 ? -5.668 -19.754 -50.458 1.00 86.56 448 THR A N 1
ATOM 3443 C CA . THR A 1 448 ? -5.085 -20.657 -49.449 1.00 86.56 448 THR A CA 1
ATOM 3444 C C . THR A 1 448 ? -4.553 -19.936 -48.212 1.00 86.56 448 THR A C 1
ATOM 3446 O O . THR A 1 448 ? -4.429 -20.573 -47.167 1.00 86.56 448 THR A O 1
ATOM 3449 N N . ALA A 1 449 ? -4.247 -18.639 -48.307 1.00 88.81 449 ALA A N 1
ATOM 3450 C CA . ALA A 1 449 ? -3.751 -17.837 -47.193 1.00 88.81 449 ALA A CA 1
ATOM 3451 C C . ALA A 1 449 ? -4.900 -17.400 -46.277 1.00 88.81 449 ALA A C 1
ATOM 3453 O O . ALA A 1 449 ? -6.027 -17.184 -46.727 1.00 88.81 449 ALA A O 1
ATOM 3454 N N . VAL A 1 450 ? -4.615 -17.268 -44.986 1.00 92.31 450 VAL A N 1
ATOM 3455 C CA . VAL A 1 450 ? -5.617 -16.955 -43.964 1.00 92.31 450 VAL A CA 1
ATOM 3456 C C . VAL A 1 450 ? -5.138 -15.779 -43.128 1.00 92.31 450 VAL A C 1
ATOM 3458 O O . VAL A 1 450 ? -4.024 -15.796 -42.603 1.00 92.31 450 VAL A O 1
ATOM 3461 N N . ARG A 1 451 ? -5.996 -14.769 -42.979 1.00 92.88 451 ARG A N 1
ATOM 3462 C CA . ARG A 1 451 ? -5.891 -13.771 -41.917 1.00 92.88 451 ARG A CA 1
ATOM 3463 C C . ARG A 1 451 ? -6.911 -14.099 -40.852 1.00 92.88 451 ARG A C 1
ATOM 3465 O O . ARG A 1 451 ? -8.092 -14.257 -41.135 1.00 92.88 451 ARG A O 1
ATOM 3472 N N . MET A 1 452 ? -6.438 -14.196 -39.628 1.00 92.94 452 MET A N 1
ATOM 3473 C CA . MET A 1 452 ? -7.248 -14.561 -38.491 1.00 92.94 452 MET A CA 1
ATOM 3474 C C . MET A 1 452 ? -7.153 -13.457 -37.446 1.00 92.94 452 MET A C 1
ATOM 3476 O O . MET A 1 452 ? -6.058 -13.147 -36.988 1.00 92.94 452 MET A O 1
ATOM 3480 N N . THR A 1 453 ? -8.278 -12.843 -37.096 1.00 92.69 453 THR A N 1
ATOM 3481 C CA . THR A 1 453 ? -8.334 -11.681 -36.201 1.00 92.69 453 THR A CA 1
ATOM 3482 C C . THR A 1 453 ? -9.116 -12.019 -34.943 1.00 92.69 453 THR A C 1
ATOM 3484 O O . THR A 1 453 ? -10.274 -12.418 -35.030 1.00 92.69 453 THR A O 1
ATOM 3487 N N . HIS A 1 454 ? -8.506 -11.837 -33.775 1.00 93.44 454 HIS A N 1
ATOM 3488 C CA . HIS A 1 454 ? -9.212 -11.939 -32.503 1.00 93.44 454 HIS A CA 1
ATOM 3489 C C . HIS A 1 454 ? -10.090 -10.699 -32.306 1.00 93.44 454 HIS A C 1
ATOM 3491 O O . HIS A 1 454 ? -9.592 -9.574 -32.370 1.00 93.44 454 HIS A O 1
ATOM 3497 N N . LYS A 1 455 ? -11.397 -10.893 -32.108 1.00 90.25 455 LYS A N 1
ATOM 3498 C CA . LYS A 1 455 ? -12.389 -9.807 -32.086 1.00 90.25 455 LYS A CA 1
ATOM 3499 C C . LYS A 1 455 ? -12.162 -8.841 -30.925 1.00 90.25 455 LYS A C 1
ATOM 3501 O O . LYS A 1 455 ? -12.239 -7.637 -31.128 1.00 90.25 455 LYS A O 1
ATOM 3506 N N . GLU A 1 456 ? -11.851 -9.364 -29.742 1.00 87.88 456 GLU A N 1
ATOM 3507 C CA . GLU A 1 456 ? -11.732 -8.557 -28.521 1.00 87.88 456 GLU A CA 1
ATOM 3508 C C . GLU A 1 456 ? -10.422 -7.766 -28.468 1.00 87.88 456 GLU A C 1
ATOM 3510 O O . GLU A 1 456 ? -10.413 -6.591 -28.122 1.00 87.88 456 GLU A O 1
ATOM 3515 N N . THR A 1 457 ? -9.301 -8.399 -28.831 1.00 86.94 457 THR A N 1
ATOM 3516 C CA . THR A 1 457 ? -7.972 -7.762 -28.741 1.00 86.94 457 THR A CA 1
ATOM 3517 C C . THR A 1 457 ? -7.565 -7.042 -30.024 1.00 86.94 457 THR A C 1
ATOM 3519 O O . THR A 1 457 ? -6.577 -6.311 -30.020 1.00 86.94 457 THR A O 1
ATOM 3522 N N . GLY A 1 458 ? -8.271 -7.273 -31.135 1.00 90.25 458 GLY A N 1
ATOM 3523 C CA . GLY A 1 458 ? -7.947 -6.722 -32.454 1.00 90.25 458 GLY A CA 1
ATOM 3524 C C . GLY A 1 458 ? -6.681 -7.303 -33.097 1.00 90.25 458 GLY A C 1
ATOM 3525 O O . GLY A 1 458 ? -6.282 -6.861 -34.174 1.00 90.25 458 GLY A O 1
ATOM 3526 N N . ILE A 1 459 ? -6.035 -8.293 -32.470 1.00 90.44 459 ILE A N 1
ATOM 3527 C CA . ILE A 1 459 ? -4.784 -8.882 -32.961 1.00 90.44 459 ILE A CA 1
ATOM 3528 C C . ILE A 1 459 ? -5.080 -9.748 -34.184 1.00 90.44 459 ILE A C 1
ATOM 3530 O O . ILE A 1 459 ? -5.888 -10.676 -34.119 1.00 90.44 459 ILE A O 1
ATOM 3534 N N . ALA A 1 460 ? -4.399 -9.458 -35.292 1.00 92.25 460 ALA A N 1
ATOM 3535 C CA . ALA A 1 460 ? -4.502 -10.216 -36.530 1.00 92.25 460 ALA A CA 1
ATOM 3536 C C . ALA A 1 460 ? -3.227 -11.026 -36.794 1.00 92.25 460 ALA A C 1
ATOM 3538 O O . ALA A 1 460 ? -2.118 -10.499 -36.745 1.00 92.25 460 ALA A O 1
ATOM 3539 N N . VAL A 1 461 ? -3.400 -12.304 -37.120 1.00 91.62 461 VAL A N 1
ATOM 3540 C CA . VAL A 1 461 ? -2.335 -13.226 -37.512 1.00 91.62 461 VAL A CA 1
ATOM 3541 C C . VAL A 1 461 ? -2.528 -13.610 -38.968 1.00 91.62 461 VAL A C 1
ATOM 3543 O O . VAL A 1 461 ? -3.620 -13.999 -39.381 1.00 91.62 461 VAL A O 1
ATOM 3546 N N . HIS A 1 462 ? -1.453 -13.522 -39.741 1.00 92.38 462 HIS A N 1
ATOM 3547 C CA . HIS A 1 462 ? -1.416 -13.956 -41.130 1.00 92.38 462 HIS A CA 1
ATOM 3548 C C . HIS A 1 462 ? -0.671 -15.290 -41.237 1.00 92.38 462 HIS A C 1
ATOM 3550 O O . HIS A 1 462 ? 0.408 -15.456 -40.665 1.00 92.38 462 HIS A O 1
ATOM 3556 N N . CYS A 1 463 ? -1.242 -16.250 -41.961 1.00 89.44 463 CYS A N 1
ATOM 3557 C CA . CYS A 1 463 ? -0.644 -17.564 -42.177 1.00 89.44 463 CYS A CA 1
ATOM 3558 C C . CYS A 1 463 ? -0.764 -17.976 -43.649 1.00 89.44 463 CYS A C 1
ATOM 3560 O O . CYS A 1 463 ? -1.845 -17.920 -44.243 1.00 89.44 463 CYS A O 1
ATOM 3562 N N . MET A 1 464 ? 0.374 -18.350 -44.235 1.00 89.12 464 MET A N 1
ATOM 3563 C CA . MET A 1 464 ? 0.518 -18.720 -45.649 1.00 89.12 464 MET A CA 1
ATOM 3564 C C . MET A 1 464 ? 1.474 -19.909 -45.838 1.00 89.12 464 MET A C 1
ATOM 3566 O O . MET A 1 464 ? 1.935 -20.143 -46.951 1.00 89.12 464 MET A O 1
ATOM 3570 N N . ASP A 1 465 ? 1.833 -20.597 -44.754 1.00 85.25 465 ASP A N 1
ATOM 3571 C CA . ASP A 1 465 ? 2.955 -21.540 -44.728 1.00 85.25 465 ASP A CA 1
ATOM 3572 C C . ASP A 1 465 ? 2.654 -22.817 -45.526 1.00 85.25 465 ASP A C 1
ATOM 3574 O O . ASP A 1 465 ? 3.527 -23.356 -46.202 1.00 85.25 465 ASP A O 1
ATOM 3578 N N . GLU A 1 466 ? 1.400 -23.269 -45.498 1.00 88.06 466 GLU A N 1
ATOM 3579 C CA . GLU A 1 466 ? 0.964 -24.516 -46.116 1.00 88.06 466 GLU A CA 1
ATOM 3580 C C . GLU A 1 466 ? 0.155 -24.317 -47.401 1.00 88.06 466 GLU A C 1
ATOM 3582 O O . GLU A 1 466 ? -0.485 -23.290 -47.651 1.00 88.06 466 GLU A O 1
ATOM 3587 N N . ARG A 1 467 ? 0.127 -25.370 -48.228 1.00 83.50 467 ARG A N 1
ATOM 3588 C CA . ARG A 1 467 ? -0.624 -25.388 -49.499 1.00 83.50 467 ARG A CA 1
ATOM 3589 C C . ARG A 1 467 ? -2.138 -25.482 -49.307 1.00 83.50 467 ARG A C 1
ATOM 3591 O O . ARG A 1 467 ? -2.887 -25.134 -50.220 1.00 83.50 467 ARG A O 1
ATOM 3598 N N . PHE A 1 468 ? -2.592 -25.979 -48.157 1.00 86.88 468 PHE A N 1
ATOM 3599 C CA . PHE A 1 468 ? -4.005 -26.211 -47.867 1.00 86.88 468 PHE A CA 1
ATOM 3600 C C . PHE A 1 468 ? -4.533 -25.234 -46.814 1.00 86.88 468 PHE A C 1
ATOM 3602 O O . PHE A 1 468 ? -3.925 -25.038 -45.765 1.00 86.88 468 PHE A O 1
ATOM 3609 N N . GLN A 1 469 ? -5.717 -24.673 -47.072 1.00 87.56 469 GLN A N 1
ATOM 3610 C CA . GLN A 1 469 ? -6.337 -23.657 -46.217 1.00 87.56 469 GLN A CA 1
ATOM 3611 C C . GLN A 1 469 ? -6.576 -24.146 -44.780 1.00 87.56 469 GLN A C 1
ATOM 3613 O O . GLN A 1 469 ? -6.276 -23.424 -43.839 1.00 87.56 469 GLN A O 1
ATOM 3618 N N . HIS A 1 470 ? -7.088 -25.365 -44.591 1.00 87.69 470 HIS A N 1
ATOM 3619 C CA . HIS A 1 470 ? -7.392 -25.897 -43.256 1.00 87.69 470 HIS A CA 1
ATOM 3620 C C . HIS A 1 470 ? -6.135 -26.058 -42.382 1.00 87.69 470 HIS A C 1
ATOM 3622 O O . HIS A 1 470 ? -6.197 -25.798 -41.183 1.00 87.69 470 HIS A O 1
ATOM 3628 N N . LEU A 1 471 ? -4.986 -26.405 -42.978 1.00 87.88 471 LEU A N 1
ATOM 3629 C CA . LEU A 1 471 ? -3.701 -26.451 -42.273 1.00 87.88 471 LEU A CA 1
ATOM 3630 C C . LEU A 1 471 ? -3.249 -25.043 -41.871 1.00 87.88 471 LEU A C 1
ATOM 3632 O O . LEU A 1 471 ? -2.859 -24.832 -40.725 1.00 87.88 471 LEU A O 1
ATOM 3636 N N . ASN A 1 472 ? -3.400 -24.058 -42.764 1.00 89.75 472 ASN A N 1
ATOM 3637 C CA . ASN A 1 472 ? -3.129 -22.654 -42.438 1.00 89.75 472 ASN A CA 1
ATOM 3638 C C . ASN A 1 472 ? -4.052 -22.121 -41.330 1.00 89.75 472 ASN A C 1
ATOM 3640 O O . ASN A 1 472 ? -3.601 -21.343 -40.497 1.00 89.75 472 ASN A O 1
ATOM 3644 N N . ILE A 1 473 ? -5.315 -22.564 -41.258 1.00 89.12 473 ILE A N 1
ATOM 3645 C CA . ILE A 1 473 ? -6.224 -22.234 -40.146 1.00 89.12 473 ILE A CA 1
ATOM 3646 C C . ILE A 1 473 ? -5.697 -22.825 -38.831 1.00 89.12 473 ILE A C 1
ATOM 3648 O O . ILE A 1 473 ? -5.598 -22.104 -37.843 1.00 89.12 473 ILE A O 1
ATOM 3652 N N . GLN A 1 474 ? -5.301 -24.102 -38.802 1.00 87.44 474 GLN A N 1
ATOM 3653 C CA . GLN A 1 474 ? -4.751 -24.731 -37.591 1.00 87.44 474 GLN A CA 1
ATOM 3654 C C . GLN A 1 474 ? -3.463 -24.048 -37.109 1.00 87.44 474 GLN A C 1
ATOM 3656 O O . GLN A 1 474 ? -3.295 -23.810 -35.912 1.00 87.44 474 GLN A O 1
ATOM 3661 N N . ILE A 1 475 ? -2.559 -23.703 -38.030 1.00 86.25 475 ILE A N 1
ATOM 3662 C CA . ILE A 1 475 ? -1.328 -22.965 -37.714 1.00 86.25 475 ILE A CA 1
ATOM 3663 C C . ILE A 1 475 ? -1.665 -21.552 -37.229 1.00 86.25 475 ILE A C 1
ATOM 3665 O O . ILE A 1 475 ? -1.069 -21.090 -36.256 1.00 86.25 475 ILE A O 1
ATOM 3669 N N . ALA A 1 476 ? -2.643 -20.882 -37.845 1.00 89.25 476 ALA A N 1
ATOM 3670 C CA . ALA A 1 476 ? -3.118 -19.581 -37.392 1.00 89.25 476 ALA A CA 1
ATOM 3671 C C . ALA A 1 476 ? -3.667 -19.658 -35.959 1.00 89.25 476 ALA A C 1
ATOM 3673 O O . ALA A 1 476 ? -3.262 -18.836 -35.142 1.00 89.25 476 ALA A O 1
ATOM 3674 N N . TYR A 1 477 ? -4.494 -20.657 -35.617 1.00 88.31 477 TYR A N 1
ATOM 3675 C CA . TYR A 1 477 ? -4.970 -20.893 -34.243 1.00 88.31 477 TYR A CA 1
ATOM 3676 C C . TYR A 1 477 ? -3.820 -21.072 -33.257 1.00 88.31 477 TYR A C 1
ATOM 3678 O O . TYR A 1 477 ? -3.797 -20.397 -32.231 1.00 88.31 477 TYR A O 1
ATOM 3686 N N . LYS A 1 478 ? -2.824 -21.902 -33.589 1.00 84.62 478 LYS A N 1
ATOM 3687 C CA . LYS A 1 478 ? -1.635 -22.088 -32.743 1.00 84.62 478 LYS A CA 1
ATOM 3688 C C . LYS A 1 478 ? -0.851 -20.787 -32.554 1.00 84.62 478 LYS A C 1
ATOM 3690 O O . LYS A 1 478 ? -0.462 -20.469 -31.436 1.00 84.62 478 LYS A O 1
ATOM 3695 N N . ARG A 1 479 ? -0.641 -20.016 -33.625 1.00 88.62 479 ARG A N 1
ATOM 3696 C CA . ARG A 1 479 ? 0.070 -18.727 -33.574 1.00 88.62 479 ARG A CA 1
ATOM 3697 C C . ARG A 1 479 ? -0.704 -17.675 -32.789 1.00 88.62 479 ARG A C 1
ATOM 3699 O O . ARG A 1 479 ? -0.105 -16.971 -31.987 1.00 88.62 479 ARG A O 1
ATOM 3706 N N . LEU A 1 480 ? -2.016 -17.572 -32.992 1.00 88.31 480 LEU A N 1
ATOM 3707 C CA . LEU A 1 480 ? -2.855 -16.639 -32.247 1.00 88.31 480 LEU A CA 1
ATOM 3708 C C . LEU A 1 480 ? -2.894 -17.010 -30.766 1.00 88.31 480 LEU A C 1
ATOM 3710 O O . LEU A 1 480 ? -2.704 -16.129 -29.939 1.00 88.31 480 LEU A O 1
ATOM 3714 N N . ALA A 1 481 ? -3.067 -18.292 -30.434 1.00 85.00 481 ALA A N 1
ATOM 3715 C CA . ALA A 1 481 ? -3.005 -18.767 -29.056 1.00 85.00 481 ALA A CA 1
ATOM 3716 C C . ALA A 1 481 ? -1.648 -18.441 -28.415 1.00 85.00 481 ALA A C 1
ATOM 3718 O O . ALA A 1 481 ? -1.618 -17.887 -27.323 1.00 85.00 481 ALA A O 1
ATOM 3719 N N . ALA A 1 482 ? -0.536 -18.679 -29.121 1.00 81.44 482 ALA A N 1
ATOM 3720 C CA . ALA A 1 482 ? 0.799 -18.329 -28.638 1.00 81.44 482 ALA A CA 1
ATOM 3721 C C . ALA A 1 482 ? 0.974 -16.814 -28.417 1.00 81.44 482 ALA A C 1
ATOM 3723 O O . ALA A 1 482 ? 1.519 -16.412 -27.397 1.00 81.44 482 ALA A O 1
ATOM 3724 N N . ILE A 1 483 ? 0.483 -15.964 -29.328 1.00 85.69 483 ILE A N 1
ATOM 3725 C CA . ILE A 1 483 ? 0.567 -14.497 -29.196 1.00 85.69 483 ILE A CA 1
ATOM 3726 C C . ILE A 1 483 ? -0.320 -13.984 -28.055 1.00 85.69 483 ILE A C 1
ATOM 3728 O O . ILE A 1 483 ? 0.094 -13.102 -27.304 1.00 85.69 483 ILE A O 1
ATOM 3732 N N . LEU A 1 484 ? -1.534 -14.521 -27.909 1.00 84.69 484 LEU A N 1
ATOM 3733 C CA . LEU A 1 484 ? -2.442 -14.164 -26.817 1.00 84.69 484 LEU A CA 1
ATOM 3734 C C . LEU A 1 484 ? -1.877 -14.607 -25.467 1.00 84.69 484 LEU A C 1
ATOM 3736 O O . LEU A 1 484 ? -1.874 -13.816 -24.527 1.00 84.69 484 LEU A O 1
ATOM 3740 N N . MET A 1 485 ? -1.330 -15.822 -25.400 1.00 80.19 485 MET A N 1
ATOM 3741 C CA . MET A 1 485 ? -0.634 -16.330 -24.223 1.00 80.19 485 MET A CA 1
ATOM 3742 C C . MET A 1 485 ? 0.575 -15.462 -23.886 1.00 80.19 485 MET A C 1
ATOM 3744 O O . MET A 1 485 ? 0.684 -15.022 -22.749 1.00 80.19 485 MET A O 1
ATOM 3748 N N . GLN A 1 486 ? 1.425 -15.133 -24.863 1.00 78.81 486 GLN A N 1
ATOM 3749 C CA . GLN A 1 486 ? 2.567 -14.245 -24.649 1.00 78.81 486 GLN A CA 1
ATOM 3750 C C . GLN A 1 486 ? 2.119 -12.889 -24.102 1.00 78.81 486 GLN A C 1
ATOM 3752 O O . GLN A 1 486 ? 2.656 -12.432 -23.105 1.00 78.81 486 GLN A O 1
ATOM 3757 N N . ARG A 1 487 ? 1.083 -12.274 -24.683 1.00 82.06 487 ARG A N 1
ATOM 3758 C CA . ARG A 1 487 ? 0.555 -10.988 -24.209 1.00 82.06 487 ARG A CA 1
ATOM 3759 C C . ARG A 1 487 ? -0.007 -11.075 -22.789 1.00 82.06 487 ARG A C 1
ATOM 3761 O O . ARG A 1 487 ? 0.152 -10.137 -22.012 1.00 82.06 487 ARG A O 1
ATOM 3768 N N . GLN A 1 488 ? -0.681 -12.171 -22.450 1.00 76.88 488 GLN A N 1
ATOM 3769 C CA . GLN A 1 488 ? -1.196 -12.398 -21.101 1.00 76.88 488 GLN A CA 1
ATOM 3770 C C . GLN A 1 488 ? -0.061 -12.619 -20.099 1.00 76.88 488 GLN A C 1
ATOM 3772 O O . GLN A 1 488 ? -0.109 -12.062 -19.003 1.00 76.88 488 GLN A O 1
ATOM 3777 N N . VAL A 1 489 ? 0.969 -13.372 -20.491 1.00 72.25 489 VAL A N 1
ATOM 3778 C CA . VAL A 1 489 ? 2.199 -13.562 -19.718 1.00 72.25 489 VAL A CA 1
ATOM 3779 C C . VAL A 1 489 ? 2.906 -12.224 -19.524 1.00 72.25 489 VAL A C 1
ATOM 3781 O O . VAL A 1 489 ? 3.198 -11.881 -18.389 1.00 72.25 489 VAL A O 1
ATOM 3784 N N . ASP A 1 490 ? 3.097 -11.422 -20.570 1.00 72.56 490 ASP A N 1
ATOM 3785 C CA . ASP A 1 490 ? 3.742 -10.107 -20.489 1.00 72.56 490 ASP A CA 1
ATOM 3786 C C . ASP A 1 490 ? 2.964 -9.157 -19.569 1.00 72.56 490 ASP A C 1
ATOM 3788 O O . ASP A 1 490 ? 3.550 -8.529 -18.690 1.00 72.56 490 ASP A O 1
ATOM 3792 N N . ALA A 1 491 ? 1.634 -9.104 -19.697 1.00 76.31 491 ALA A N 1
ATOM 3793 C CA . ALA A 1 491 ? 0.782 -8.295 -18.826 1.00 76.31 491 ALA A CA 1
ATOM 3794 C C . ALA A 1 491 ? 0.811 -8.780 -17.366 1.00 76.31 491 ALA A C 1
ATOM 3796 O O . ALA A 1 491 ? 0.778 -7.978 -16.429 1.00 76.31 491 ALA A O 1
ATOM 3797 N N . MET A 1 492 ? 0.871 -10.096 -17.147 1.00 69.56 492 MET A N 1
ATOM 3798 C CA . MET A 1 492 ? 1.027 -10.677 -15.816 1.00 69.56 492 MET A CA 1
ATOM 3799 C C . MET A 1 492 ? 2.413 -10.361 -15.242 1.00 69.56 492 MET A C 1
ATOM 3801 O O . MET A 1 492 ? 2.506 -9.926 -14.096 1.00 69.56 492 MET A O 1
ATOM 3805 N N . LEU A 1 493 ? 3.474 -10.504 -16.035 1.00 69.12 493 LEU A N 1
ATOM 3806 C CA . LEU A 1 493 ? 4.844 -10.177 -15.657 1.00 69.12 493 LEU A CA 1
ATOM 3807 C C . LEU A 1 493 ? 4.983 -8.695 -15.330 1.00 69.12 493 LEU A C 1
ATOM 3809 O O . LEU A 1 493 ? 5.592 -8.365 -14.323 1.00 69.12 493 LEU A O 1
ATOM 3813 N N . GLU A 1 494 ? 4.380 -7.795 -16.102 1.00 73.81 494 GLU A N 1
ATOM 3814 C CA . GLU A 1 494 ? 4.383 -6.363 -15.806 1.00 73.81 494 GLU A CA 1
ATOM 3815 C C . GLU A 1 494 ? 3.687 -6.062 -14.471 1.00 73.81 494 GLU A C 1
ATOM 3817 O O . GLU A 1 494 ? 4.216 -5.313 -13.643 1.00 73.81 494 GLU A O 1
ATOM 3822 N N . LYS A 1 495 ? 2.543 -6.705 -14.196 1.00 73.69 495 LYS A N 1
ATOM 3823 C CA . LYS A 1 495 ? 1.857 -6.618 -12.894 1.00 73.69 495 LYS A CA 1
ATOM 3824 C C . LYS A 1 495 ? 2.711 -7.175 -11.754 1.00 73.69 495 LYS A C 1
ATOM 3826 O O . LYS A 1 495 ? 2.749 -6.584 -10.679 1.00 73.69 495 LYS A O 1
ATOM 3831 N N . ILE A 1 496 ? 3.409 -8.286 -11.970 1.00 69.62 496 ILE A N 1
ATOM 3832 C CA . ILE A 1 496 ? 4.297 -8.886 -10.968 1.00 69.62 496 ILE A CA 1
ATOM 3833 C C . ILE A 1 496 ? 5.517 -7.993 -10.734 1.00 69.62 496 ILE A C 1
ATOM 3835 O O . ILE A 1 496 ? 5.841 -7.696 -9.591 1.00 69.62 496 ILE A O 1
ATOM 3839 N N . VAL A 1 497 ? 6.174 -7.517 -11.792 1.00 71.12 497 VAL A N 1
ATOM 3840 C CA . VAL A 1 497 ? 7.364 -6.658 -11.727 1.00 71.12 497 VAL A CA 1
ATOM 3841 C C . VAL A 1 497 ? 7.027 -5.325 -11.082 1.00 71.12 497 VAL A C 1
ATOM 3843 O O . VAL A 1 497 ? 7.793 -4.857 -10.241 1.00 71.12 497 VAL A O 1
ATOM 3846 N N . SER A 1 498 ? 5.899 -4.712 -11.446 1.00 76.56 498 SER A N 1
ATOM 3847 C CA . SER A 1 498 ? 5.423 -3.498 -10.786 1.00 76.56 498 SER A CA 1
ATOM 3848 C C . SER A 1 498 ? 5.186 -3.776 -9.305 1.00 76.56 498 SER A C 1
ATOM 3850 O O . SER A 1 498 ? 5.907 -3.196 -8.501 1.00 76.56 498 SER A O 1
ATOM 3852 N N . ARG A 1 499 ? 4.317 -4.731 -8.932 1.00 73.69 499 ARG A N 1
ATOM 3853 C CA . ARG A 1 499 ? 4.060 -5.110 -7.523 1.00 73.69 499 ARG A CA 1
ATOM 3854 C C . ARG A 1 499 ? 5.332 -5.443 -6.744 1.00 73.69 499 ARG A C 1
ATOM 3856 O O . ARG A 1 499 ? 5.485 -5.001 -5.612 1.00 73.69 499 ARG A O 1
ATOM 3863 N N . ARG A 1 500 ? 6.273 -6.165 -7.344 1.00 73.94 500 ARG A N 1
ATOM 3864 C CA . ARG A 1 500 ? 7.571 -6.473 -6.737 1.00 73.94 500 ARG A CA 1
ATOM 3865 C C . ARG A 1 500 ? 8.383 -5.205 -6.499 1.00 73.94 500 ARG A C 1
ATOM 3867 O O . ARG A 1 500 ? 8.870 -5.009 -5.395 1.00 73.94 500 ARG A O 1
ATOM 3874 N N . LYS A 1 501 ? 8.496 -4.301 -7.481 1.00 76.81 501 LYS A N 1
ATOM 3875 C CA . LYS A 1 501 ? 9.181 -3.002 -7.300 1.00 76.81 501 LYS A CA 1
ATOM 3876 C C . LYS A 1 501 ? 8.575 -2.190 -6.154 1.00 76.81 501 LYS A C 1
ATOM 3878 O O . LYS A 1 501 ? 9.312 -1.498 -5.459 1.00 76.81 501 LYS A O 1
ATOM 3883 N N . LEU A 1 502 ? 7.261 -2.291 -5.959 1.00 75.25 502 LEU A N 1
ATOM 3884 C CA . LEU A 1 502 ? 6.550 -1.640 -4.861 1.00 75.25 502 LEU A CA 1
ATOM 3885 C C . LEU A 1 502 ? 6.927 -2.216 -3.492 1.00 75.25 502 LEU A C 1
ATOM 3887 O O . LEU A 1 502 ? 7.205 -1.455 -2.572 1.00 75.25 502 LEU A O 1
ATOM 3891 N N . GLN A 1 503 ? 6.971 -3.545 -3.378 1.00 76.50 503 GLN A N 1
ATOM 3892 C CA . GLN A 1 503 ? 7.307 -4.247 -2.136 1.00 76.50 503 GLN A CA 1
ATOM 3893 C C . GLN A 1 503 ? 8.797 -4.153 -1.779 1.00 76.50 503 GLN A C 1
ATOM 3895 O O . GLN A 1 503 ? 9.147 -3.940 -0.621 1.00 76.50 503 GLN A O 1
ATOM 3900 N N . VAL A 1 504 ? 9.683 -4.291 -2.771 1.00 75.00 504 VAL A N 1
ATOM 3901 C CA . VAL A 1 504 ? 11.138 -4.171 -2.582 1.00 75.00 504 VAL A CA 1
ATOM 3902 C C . VAL A 1 504 ? 11.523 -2.749 -2.177 1.00 75.00 504 VAL A C 1
ATOM 3904 O O . VAL A 1 504 ? 12.449 -2.539 -1.386 1.00 75.00 504 VAL A O 1
ATOM 3907 N N . GLY A 1 505 ? 10.839 -1.773 -2.775 1.00 76.69 505 GLY A N 1
ATOM 3908 C CA . GLY A 1 505 ? 11.113 -0.368 -2.569 1.00 76.69 505 GLY A CA 1
ATOM 3909 C C . GLY A 1 505 ? 12.543 0.028 -2.927 1.00 76.69 505 GLY A C 1
ATOM 3910 O O . GLY A 1 505 ? 13.148 -0.470 -3.878 1.00 76.69 505 GLY A O 1
ATOM 3911 N N . SER A 1 506 ? 13.099 0.968 -2.166 1.00 74.06 506 SER A N 1
ATOM 3912 C CA . SER A 1 506 ? 14.439 1.524 -2.385 1.00 74.06 506 SER A CA 1
ATOM 3913 C C . SER A 1 506 ? 15.564 0.716 -1.728 1.00 74.06 506 SER A C 1
ATOM 3915 O O . SER A 1 506 ? 16.738 1.018 -1.958 1.00 74.06 506 SER A O 1
ATOM 3917 N N . LYS A 1 507 ? 15.224 -0.266 -0.875 1.00 75.00 507 LYS A N 1
ATOM 3918 C CA . LYS A 1 507 ? 16.147 -0.963 0.047 1.00 75.00 507 LYS A CA 1
ATOM 3919 C C . LYS A 1 507 ? 16.975 -0.014 0.939 1.00 75.00 507 LYS A C 1
ATOM 3921 O O . LYS A 1 507 ? 18.017 -0.401 1.473 1.00 75.00 507 LYS A O 1
ATOM 3926 N N . ALA A 1 508 ? 16.556 1.247 1.079 1.00 72.81 508 ALA A N 1
ATOM 3927 C CA . ALA A 1 508 ? 17.260 2.252 1.863 1.00 72.81 508 ALA A CA 1
ATOM 3928 C C . ALA A 1 508 ? 16.877 2.167 3.347 1.00 72.81 508 ALA A C 1
ATOM 3930 O O . ALA A 1 508 ? 15.752 1.837 3.697 1.00 72.81 508 ALA A O 1
ATOM 3931 N N . ARG A 1 509 ? 17.790 2.574 4.238 1.00 76.56 509 ARG A N 1
ATOM 3932 C CA . ARG A 1 509 ? 17.608 2.518 5.707 1.00 76.56 509 ARG A CA 1
ATOM 3933 C C . ARG A 1 509 ? 16.384 3.274 6.251 1.00 76.56 509 ARG A C 1
ATOM 3935 O O . ARG A 1 509 ? 15.987 3.024 7.391 1.00 76.56 509 ARG A O 1
ATOM 3942 N N . ALA A 1 510 ? 15.873 4.251 5.501 1.00 75.94 510 ALA A N 1
ATOM 3943 C CA . ALA A 1 510 ? 14.738 5.086 5.897 1.00 75.94 510 ALA A CA 1
ATOM 3944 C C . ALA A 1 510 ? 13.392 4.379 5.687 1.00 75.94 510 ALA A C 1
ATOM 3946 O O . ALA A 1 510 ? 12.448 4.615 6.435 1.00 75.94 510 ALA A O 1
ATOM 3947 N N . GLU A 1 511 ? 13.330 3.500 4.693 1.00 77.00 511 GLU A N 1
ATOM 3948 C CA . GLU A 1 511 ? 12.155 2.716 4.365 1.00 77.00 511 GLU A CA 1
ATOM 3949 C C . GLU A 1 511 ? 12.200 1.433 5.196 1.00 77.00 511 GLU A C 1
ATOM 3951 O O . GLU A 1 511 ? 13.163 0.674 5.107 1.00 77.00 511 GLU A O 1
ATOM 3956 N N . LYS A 1 512 ? 11.231 1.232 6.093 1.00 87.62 512 LYS A N 1
ATOM 3957 C CA . LYS A 1 512 ? 11.214 0.075 6.996 1.00 87.62 512 LYS A CA 1
ATOM 3958 C C . LYS A 1 512 ? 9.789 -0.263 7.412 1.00 87.62 512 LYS A C 1
ATOM 3960 O O . LYS A 1 512 ? 9.046 0.619 7.833 1.00 87.62 512 LYS A O 1
ATOM 3965 N N . ILE A 1 513 ? 9.449 -1.543 7.349 1.00 92.06 513 ILE A N 1
ATOM 3966 C CA . ILE A 1 513 ? 8.228 -2.076 7.961 1.00 92.06 513 ILE A CA 1
ATOM 3967 C C . ILE A 1 513 ? 8.524 -2.616 9.358 1.00 92.06 513 ILE A C 1
ATOM 3969 O O . ILE A 1 513 ? 7.748 -2.379 10.276 1.00 92.06 513 ILE A O 1
ATOM 3973 N N . ARG A 1 514 ? 9.706 -3.214 9.564 1.00 94.50 514 ARG A N 1
ATOM 3974 C CA . ARG A 1 514 ? 10.149 -3.743 10.859 1.00 94.50 514 ARG A CA 1
ATOM 3975 C C . ARG A 1 514 ? 11.569 -3.348 11.216 1.00 94.50 514 ARG A C 1
ATOM 3977 O O . ARG A 1 514 ? 12.427 -3.167 10.353 1.00 94.50 514 ARG A O 1
ATOM 3984 N N . THR A 1 515 ? 11.824 -3.171 12.509 1.00 95.81 515 THR A N 1
ATOM 3985 C CA . THR A 1 515 ? 13.168 -2.975 13.065 1.00 95.81 515 THR A CA 1
ATOM 3986 C C . THR A 1 515 ? 13.454 -3.996 14.154 1.00 95.81 515 THR A C 1
ATOM 3988 O O . THR A 1 515 ? 12.691 -4.087 15.105 1.00 95.81 515 THR A O 1
ATOM 3991 N N . TYR A 1 516 ? 14.591 -4.672 14.034 1.00 96.31 516 TYR A N 1
ATOM 3992 C CA . TYR A 1 516 ? 15.157 -5.618 14.987 1.00 96.31 516 TYR A CA 1
ATOM 3993 C C . TYR A 1 516 ? 16.314 -4.911 15.689 1.00 96.31 516 TYR A C 1
ATOM 3995 O O . TYR A 1 516 ? 17.326 -4.590 15.060 1.00 96.31 516 TYR A O 1
ATOM 4003 N N . ASN A 1 517 ? 16.140 -4.574 16.962 1.00 95.31 517 ASN A N 1
ATOM 4004 C CA . ASN A 1 517 ? 17.127 -3.850 17.750 1.00 95.31 517 ASN A CA 1
ATOM 4005 C C . ASN A 1 517 ? 17.681 -4.773 18.831 1.00 95.31 517 ASN A C 1
ATOM 4007 O O . ASN A 1 517 ? 17.042 -4.967 19.860 1.00 95.31 517 ASN A O 1
ATOM 4011 N N . PHE A 1 518 ? 18.877 -5.308 18.598 1.00 93.69 518 PHE A N 1
ATOM 4012 C CA . PHE A 1 518 ? 19.513 -6.256 19.513 1.00 93.69 518 PHE A CA 1
ATOM 4013 C C . PHE A 1 518 ? 20.041 -5.583 20.786 1.00 93.69 518 PHE A C 1
ATOM 4015 O O . PHE A 1 518 ? 20.104 -6.220 21.825 1.00 93.69 518 PHE A O 1
ATOM 4022 N N . GLN A 1 519 ? 20.387 -4.287 20.753 1.00 91.25 519 GLN A N 1
ATOM 4023 C CA . GLN A 1 519 ? 20.848 -3.591 21.965 1.00 91.25 519 GLN A CA 1
ATOM 4024 C C . GLN A 1 519 ? 19.720 -3.426 22.990 1.00 91.25 519 GLN A C 1
ATOM 4026 O O . GLN A 1 519 ? 19.963 -3.474 24.190 1.00 91.25 519 GLN A O 1
ATOM 4031 N N . HIS A 1 520 ? 18.499 -3.196 22.507 1.00 91.38 520 HIS A N 1
ATOM 4032 C CA . HIS A 1 520 ? 17.314 -3.021 23.350 1.00 91.38 520 HIS A CA 1
ATOM 4033 C C . HIS A 1 520 ? 16.464 -4.293 23.425 1.00 91.38 520 HIS A C 1
ATOM 4035 O O . HIS A 1 520 ? 15.339 -4.214 23.906 1.00 91.38 520 HIS A O 1
ATOM 4041 N N . ASP A 1 521 ? 16.972 -5.403 22.880 1.00 94.38 521 ASP A N 1
ATOM 4042 C CA . ASP A 1 521 ? 16.293 -6.691 22.746 1.00 94.38 521 ASP A CA 1
ATOM 4043 C C . ASP A 1 521 ? 14.812 -6.570 22.336 1.00 94.38 521 ASP A C 1
ATOM 4045 O O . ASP A 1 521 ? 13.895 -7.055 22.999 1.00 94.38 521 ASP A O 1
ATOM 4049 N N . LYS A 1 522 ? 14.566 -5.829 21.247 1.00 94.75 522 LYS A N 1
ATOM 4050 C CA . LYS A 1 522 ? 13.213 -5.464 20.817 1.00 94.75 522 LYS A CA 1
ATOM 4051 C C . LYS A 1 522 ? 13.022 -5.541 19.310 1.00 94.75 522 LYS A C 1
ATOM 4053 O O . LYS A 1 522 ? 13.817 -4.990 18.542 1.00 94.75 522 LYS A O 1
ATOM 4058 N N . VAL A 1 523 ? 11.897 -6.109 18.888 1.00 95.38 523 VAL A N 1
ATOM 4059 C CA . VAL A 1 523 ? 11.384 -6.050 17.515 1.00 95.38 523 VAL A CA 1
ATOM 4060 C C . VAL A 1 523 ? 10.223 -5.063 17.462 1.00 95.38 523 VAL A C 1
ATOM 4062 O O . VAL A 1 523 ? 9.381 -5.027 18.350 1.00 95.38 523 VAL A O 1
ATOM 4065 N N . THR A 1 524 ? 10.181 -4.193 16.457 1.00 94.94 524 THR A N 1
ATOM 4066 C CA . THR A 1 524 ? 9.110 -3.195 16.299 1.00 94.94 524 THR A CA 1
ATOM 4067 C C . THR A 1 524 ? 8.596 -3.190 14.875 1.00 94.94 524 THR A C 1
ATOM 4069 O O . THR A 1 524 ? 9.383 -2.962 13.952 1.00 94.94 524 THR A O 1
ATOM 4072 N N . ASP A 1 525 ? 7.290 -3.385 14.707 1.00 94.06 525 ASP A N 1
ATOM 4073 C CA . ASP A 1 525 ? 6.595 -3.174 13.439 1.00 94.06 525 ASP A CA 1
ATOM 4074 C C . ASP A 1 525 ? 6.046 -1.743 13.393 1.00 94.06 525 ASP A C 1
ATOM 4076 O O . ASP A 1 525 ? 5.282 -1.310 14.254 1.00 94.06 525 ASP A O 1
ATOM 4080 N N . HIS A 1 526 ? 6.491 -0.968 12.404 1.00 90.75 526 HIS A N 1
ATOM 4081 C CA . HIS A 1 526 ? 6.193 0.465 12.297 1.00 90.75 526 HIS A CA 1
ATOM 4082 C C . HIS A 1 526 ? 4.789 0.738 11.756 1.00 90.75 526 HIS A C 1
ATOM 4084 O O . HIS A 1 526 ? 4.333 1.875 11.832 1.00 90.75 526 HIS A O 1
ATOM 4090 N N . ARG A 1 527 ? 4.106 -0.275 11.207 1.00 87.12 527 ARG A N 1
ATOM 4091 C CA . ARG A 1 527 ? 2.752 -0.127 10.654 1.00 87.12 527 ARG A CA 1
ATOM 4092 C C . ARG A 1 527 ? 1.707 -0.111 11.758 1.00 87.12 527 ARG A C 1
ATOM 4094 O O . ARG A 1 527 ? 0.796 0.704 11.713 1.00 87.12 527 ARG A O 1
ATOM 4101 N N . ILE A 1 528 ? 1.891 -0.989 12.740 1.00 88.50 528 ILE A N 1
ATOM 4102 C CA . ILE A 1 528 ? 0.983 -1.169 13.880 1.00 88.50 528 ILE A CA 1
ATOM 4103 C C . ILE A 1 528 ? 1.531 -0.528 15.166 1.00 88.50 528 ILE A C 1
ATOM 4105 O O . ILE A 1 528 ? 0.873 -0.536 16.197 1.00 88.50 528 ILE A O 1
ATOM 4109 N N . GLN A 1 529 ? 2.761 0.006 15.118 1.00 88.31 529 GLN A N 1
ATOM 4110 C CA . GLN A 1 529 ? 3.500 0.583 16.253 1.00 88.31 529 GLN A CA 1
ATOM 4111 C C . GLN A 1 529 ? 3.659 -0.364 17.458 1.00 88.31 529 GLN A C 1
ATOM 4113 O O . GLN A 1 529 ? 3.972 0.067 18.566 1.00 88.31 529 GLN A O 1
ATOM 4118 N N . MET A 1 530 ? 3.507 -1.668 17.230 1.00 89.69 530 MET A N 1
ATOM 4119 C CA . MET A 1 530 ? 3.675 -2.713 18.230 1.00 89.69 530 MET A CA 1
ATOM 4120 C C . MET A 1 530 ? 5.154 -3.046 18.382 1.00 89.69 530 MET A C 1
ATOM 4122 O O . MET A 1 530 ? 5.889 -3.188 17.395 1.00 89.69 530 MET A O 1
ATOM 4126 N N . ALA A 1 531 ? 5.584 -3.193 19.630 1.00 92.19 531 ALA A N 1
ATOM 4127 C CA . ALA A 1 531 ? 6.927 -3.622 19.955 1.00 92.19 531 ALA A CA 1
ATOM 4128 C C . ALA A 1 531 ? 6.893 -4.860 20.851 1.00 92.19 531 ALA A C 1
ATOM 4130 O O . ALA A 1 531 ? 6.176 -4.883 21.845 1.00 92.19 531 ALA A O 1
ATOM 4131 N N . ILE A 1 532 ? 7.689 -5.859 20.487 1.00 92.75 532 ILE A N 1
ATOM 4132 C CA . ILE A 1 532 ? 7.829 -7.131 21.191 1.00 92.75 532 ILE A CA 1
ATOM 4133 C C . ILE A 1 532 ? 9.256 -7.230 21.726 1.00 92.75 532 ILE A C 1
ATOM 4135 O O . ILE A 1 532 ? 10.205 -6.860 21.030 1.00 92.75 532 ILE A O 1
ATOM 4139 N N . THR A 1 533 ? 9.401 -7.693 22.963 1.00 92.69 533 THR A N 1
ATOM 4140 C CA . THR A 1 533 ? 10.689 -7.981 23.609 1.00 92.69 533 THR A CA 1
ATOM 4141 C C . THR A 1 533 ? 11.164 -9.393 23.270 1.00 92.69 533 THR A C 1
ATOM 4143 O O . THR A 1 533 ? 10.329 -10.284 23.154 1.00 92.69 533 THR A O 1
ATOM 4146 N N . GLY A 1 534 ? 12.475 -9.605 23.147 1.00 91.00 534 GLY A N 1
ATOM 4147 C CA . GLY A 1 534 ? 13.060 -10.911 22.824 1.00 91.00 534 GLY A CA 1
ATOM 4148 C C . GLY A 1 534 ? 13.273 -11.103 21.322 1.00 91.00 534 GLY A C 1
ATOM 4149 O O . GLY A 1 534 ? 12.463 -11.719 20.630 1.00 91.00 534 GLY A O 1
ATOM 4150 N N . VAL A 1 535 ? 14.381 -10.577 20.794 1.00 92.44 535 VAL A N 1
ATOM 4151 C CA . VAL A 1 535 ? 14.722 -10.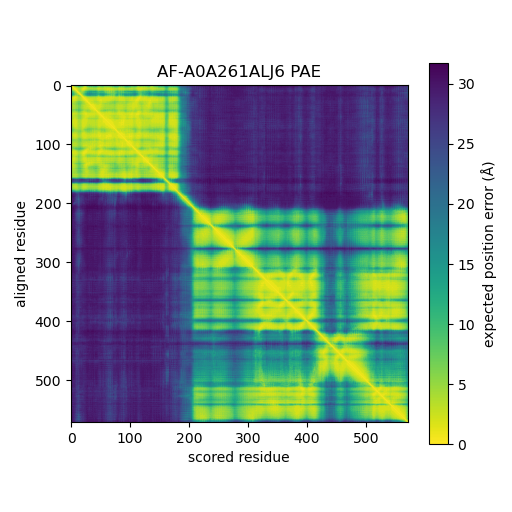691 19.364 1.00 92.44 535 VAL A CA 1
ATOM 4152 C C . VAL A 1 535 ? 15.046 -12.133 18.987 1.00 92.44 535 VAL A C 1
ATOM 4154 O O . VAL A 1 535 ? 14.613 -12.592 17.932 1.00 92.44 535 VAL A O 1
ATOM 4157 N N . ASP A 1 536 ? 15.776 -12.850 19.841 1.00 90.94 536 ASP A N 1
ATOM 4158 C CA . ASP A 1 536 ? 16.195 -14.227 19.558 1.00 90.94 536 ASP A CA 1
ATOM 4159 C C . ASP A 1 536 ? 14.996 -15.188 19.518 1.00 90.94 536 ASP A C 1
ATOM 4161 O O . ASP A 1 536 ? 14.891 -16.018 18.613 1.00 90.94 536 ASP A O 1
ATOM 4165 N N . GLU A 1 537 ? 14.039 -15.023 20.438 1.00 91.94 537 GLU A N 1
ATOM 4166 C CA . GLU A 1 537 ? 12.778 -15.771 20.434 1.00 91.94 537 GLU A CA 1
ATOM 4167 C C . GLU A 1 537 ? 11.961 -15.471 19.173 1.00 91.94 537 GLU A C 1
ATOM 4169 O O . GLU A 1 537 ? 11.500 -16.390 18.490 1.00 91.94 537 GLU A O 1
ATOM 4174 N N . PHE A 1 538 ? 11.856 -14.196 18.799 1.00 92.81 538 PHE A N 1
ATOM 4175 C CA . PHE A 1 538 ? 11.170 -13.791 17.578 1.00 92.81 538 PHE A CA 1
ATOM 4176 C C . PHE A 1 538 ? 11.807 -14.416 16.319 1.00 92.81 538 PHE A C 1
ATOM 4178 O O . PHE A 1 538 ? 11.102 -14.934 15.453 1.00 92.81 538 PHE A O 1
ATOM 4185 N N . LEU A 1 539 ? 13.143 -14.424 16.224 1.00 92.50 539 LEU A N 1
ATOM 4186 C CA . LEU A 1 539 ? 13.886 -15.026 15.105 1.00 92.50 539 LEU A CA 1
ATOM 4187 C C . LEU A 1 539 ? 13.832 -16.561 15.089 1.00 92.50 539 LEU A C 1
ATOM 4189 O O . LEU A 1 539 ? 14.013 -17.179 14.039 1.00 92.50 539 LEU A O 1
ATOM 4193 N N . SER A 1 540 ? 13.546 -17.196 16.224 1.00 90.62 540 SER A N 1
ATOM 4194 C CA . SER A 1 540 ? 13.301 -18.641 16.299 1.00 90.62 540 SER A CA 1
ATOM 4195 C C . SER A 1 540 ? 11.929 -19.073 15.761 1.00 90.62 540 SER A C 1
ATOM 4197 O O . SER A 1 540 ? 11.658 -20.271 15.710 1.00 90.62 540 SER A O 1
ATOM 4199 N N . ALA A 1 541 ? 11.106 -18.117 15.308 1.00 84.69 541 ALA A N 1
ATOM 4200 C CA . ALA A 1 541 ? 9.714 -18.310 14.903 1.00 84.69 541 ALA A CA 1
ATOM 4201 C C . ALA A 1 541 ? 8.812 -18.841 16.035 1.00 84.69 541 ALA A C 1
ATOM 4203 O O . ALA A 1 541 ? 7.954 -19.695 15.806 1.00 84.69 541 ALA A O 1
ATOM 4204 N N . GLY A 1 542 ? 9.018 -18.328 17.254 1.00 80.88 542 GLY A N 1
ATOM 4205 C CA . GLY A 1 542 ? 8.181 -18.618 18.421 1.00 80.88 542 GLY A CA 1
ATOM 4206 C C . GLY A 1 542 ? 6.797 -17.956 18.371 1.00 80.88 542 GLY A C 1
ATOM 4207 O O . GLY A 1 542 ? 6.423 -17.308 17.390 1.00 80.88 542 GLY A O 1
ATOM 4208 N N . GLU A 1 543 ? 6.035 -18.091 19.459 1.00 84.12 543 GLU A N 1
ATOM 4209 C CA . GLU A 1 543 ? 4.664 -17.562 19.593 1.00 84.12 543 GLU A CA 1
ATOM 4210 C C . GLU A 1 543 ? 4.581 -16.051 19.340 1.00 84.12 543 GLU A C 1
ATOM 4212 O O . GLU A 1 543 ? 3.612 -15.555 18.770 1.00 84.12 543 GLU A O 1
ATOM 4217 N N . THR A 1 544 ? 5.641 -15.319 19.682 1.00 89.44 544 THR A N 1
ATOM 4218 C CA . THR A 1 544 ? 5.745 -13.871 19.478 1.00 89.44 544 THR A CA 1
ATOM 4219 C C . THR A 1 544 ? 5.648 -13.436 18.012 1.00 89.44 544 THR A C 1
ATOM 4221 O O . THR A 1 544 ? 5.063 -12.389 17.722 1.00 89.44 544 THR A O 1
ATOM 4224 N N . LEU A 1 545 ? 6.190 -14.223 17.073 1.00 90.75 545 LEU A N 1
ATOM 4225 C CA . LEU A 1 545 ? 6.070 -13.946 15.639 1.00 90.75 545 LEU A CA 1
ATOM 4226 C C . LEU A 1 545 ? 4.637 -14.194 15.155 1.00 90.75 545 LEU A C 1
ATOM 4228 O O . LEU A 1 545 ? 4.094 -13.357 14.435 1.00 90.75 545 LEU A O 1
ATOM 4232 N N . HIS A 1 546 ? 4.023 -15.305 15.577 1.00 89.81 546 HIS A N 1
ATOM 4233 C CA . HIS A 1 546 ? 2.631 -15.627 15.239 1.00 89.81 546 HIS A CA 1
ATOM 4234 C C . HIS A 1 546 ? 1.679 -14.545 15.746 1.00 89.81 546 HIS A C 1
ATOM 4236 O O . HIS A 1 546 ? 0.946 -13.975 14.947 1.00 89.81 546 HIS A O 1
ATOM 4242 N N . ALA A 1 547 ? 1.803 -14.142 17.012 1.00 90.25 547 ALA A N 1
ATOM 4243 C CA . ALA A 1 547 ? 0.988 -13.078 17.594 1.00 90.25 547 ALA A CA 1
ATOM 4244 C C . ALA A 1 547 ? 1.103 -11.745 16.827 1.00 90.25 547 ALA A C 1
ATOM 4246 O O . ALA A 1 547 ? 0.117 -11.026 16.661 1.00 90.25 547 ALA A O 1
ATOM 4247 N N . MET A 1 548 ? 2.297 -11.402 16.324 1.00 91.75 548 MET A N 1
ATOM 4248 C CA . MET A 1 548 ? 2.472 -10.206 15.492 1.00 91.75 548 MET A CA 1
ATOM 4249 C C . MET A 1 548 ? 1.787 -10.344 14.125 1.00 91.75 548 MET A C 1
ATOM 4251 O O . MET A 1 548 ? 1.201 -9.372 13.642 1.00 91.75 548 MET A O 1
ATOM 4255 N N . ILE A 1 549 ? 1.879 -11.514 13.487 1.00 91.69 549 ILE A N 1
ATOM 4256 C CA . ILE A 1 549 ? 1.225 -11.791 12.199 1.00 91.69 549 ILE A CA 1
ATOM 4257 C C . ILE A 1 549 ? -0.298 -11.754 12.359 1.00 91.69 549 ILE A C 1
ATOM 4259 O O . ILE A 1 549 ? -0.968 -11.119 11.545 1.00 91.69 549 ILE A O 1
ATOM 4263 N N . ASP A 1 550 ? -0.827 -12.353 13.423 1.00 89.94 550 ASP A N 1
ATOM 4264 C CA . ASP A 1 550 ? -2.259 -12.372 13.719 1.00 89.94 550 ASP A CA 1
ATOM 4265 C C . ASP A 1 550 ? -2.777 -10.947 13.961 1.00 89.94 550 ASP A C 1
ATOM 4267 O O . ASP A 1 550 ? -3.744 -10.521 13.329 1.00 89.94 550 ASP A O 1
ATOM 4271 N N . ARG A 1 551 ? -2.054 -10.124 14.736 1.00 90.25 551 ARG A N 1
ATOM 4272 C CA . ARG A 1 551 ? -2.427 -8.710 14.921 1.00 90.25 551 ARG A CA 1
ATOM 4273 C C . ARG A 1 551 ? -2.401 -7.909 13.613 1.00 90.25 551 ARG A C 1
ATOM 4275 O O . ARG A 1 551 ? -3.236 -7.030 13.400 1.00 90.25 551 ARG A O 1
ATOM 4282 N N . LEU A 1 552 ? -1.447 -8.188 12.721 1.00 90.25 552 LEU A N 1
ATOM 4283 C CA . LEU A 1 552 ? -1.398 -7.577 11.385 1.00 90.25 552 LEU A CA 1
ATOM 4284 C C . LEU A 1 552 ? -2.588 -8.011 10.513 1.00 90.25 552 LEU A C 1
ATOM 4286 O O . LEU A 1 552 ? -3.085 -7.207 9.720 1.00 90.25 552 LEU A O 1
ATOM 4290 N N . GLN A 1 553 ? -3.039 -9.260 10.651 1.00 87.19 553 GLN A N 1
ATOM 4291 C CA . GLN A 1 553 ? -4.226 -9.779 9.974 1.00 87.19 553 GLN A CA 1
ATOM 4292 C C . GLN A 1 553 ? -5.505 -9.118 10.472 1.00 87.19 553 GLN A C 1
ATOM 4294 O O . GLN A 1 553 ? -6.292 -8.656 9.645 1.00 87.19 553 GLN A O 1
ATOM 4299 N N . GLU A 1 554 ? -5.676 -9.014 11.788 1.00 86.19 554 GLU A N 1
ATOM 4300 C CA . GLU A 1 554 ? -6.797 -8.309 12.414 1.00 86.19 554 GLU A CA 1
ATOM 4301 C C . GLU A 1 554 ? -6.872 -6.860 11.935 1.00 86.19 554 GLU A C 1
ATOM 4303 O O . GLU A 1 554 ? -7.896 -6.440 11.406 1.00 86.19 554 GLU A O 1
ATOM 4308 N N . GLN A 1 555 ? -5.764 -6.113 12.002 1.00 85.94 555 GLN A N 1
ATOM 4309 C CA . GLN A 1 555 ? -5.755 -4.721 11.550 1.00 85.94 555 GLN A CA 1
ATOM 4310 C C . GLN A 1 555 ? -6.073 -4.594 10.052 1.00 85.94 555 GLN A C 1
ATOM 4312 O O . GLN A 1 555 ? -6.724 -3.645 9.620 1.00 85.94 555 GLN A O 1
ATOM 4317 N N . HIS A 1 556 ? -5.632 -5.545 9.228 1.00 85.19 556 HIS A N 1
ATOM 4318 C CA . HIS A 1 556 ? -6.004 -5.555 7.815 1.00 85.19 556 HIS A CA 1
ATOM 4319 C C . HIS A 1 556 ? -7.499 -5.822 7.603 1.00 85.19 556 HIS A C 1
ATOM 4321 O O . HIS A 1 556 ? -8.098 -5.268 6.680 1.00 85.19 556 HIS A O 1
ATOM 4327 N N . MET A 1 557 ? -8.092 -6.682 8.428 1.00 83.62 557 MET A N 1
ATOM 4328 C CA . MET A 1 557 ? -9.524 -6.947 8.414 1.00 83.62 557 MET A CA 1
ATOM 4329 C C . MET A 1 557 ? -10.318 -5.712 8.856 1.00 83.62 557 MET A C 1
ATOM 4331 O O . MET A 1 557 ? -11.267 -5.350 8.167 1.00 83.62 557 MET A O 1
ATOM 4335 N N . GLU A 1 558 ? -9.882 -5.027 9.917 1.00 83.62 558 GLU A N 1
ATOM 4336 C CA . GLU A 1 558 ? -10.429 -3.743 10.388 1.00 83.62 558 GLU A CA 1
ATOM 4337 C C . GLU A 1 558 ? -10.388 -2.687 9.266 1.00 83.62 558 GLU A C 1
ATOM 4339 O O . GLU A 1 558 ? -11.418 -2.130 8.888 1.00 83.62 558 GLU A O 1
ATOM 4344 N N . ASP A 1 559 ? -9.225 -2.499 8.629 1.00 82.88 559 ASP A N 1
ATOM 4345 C CA . ASP A 1 559 ? -9.049 -1.550 7.521 1.00 82.88 559 ASP A CA 1
ATOM 4346 C C . ASP A 1 559 ? -10.019 -1.821 6.353 1.00 82.88 559 ASP A C 1
ATOM 4348 O O . ASP A 1 559 ? -10.515 -0.879 5.716 1.00 82.88 559 ASP A O 1
ATOM 4352 N N . ARG A 1 560 ? -10.265 -3.106 6.045 1.00 81.50 560 ARG A N 1
ATOM 4353 C CA . ARG A 1 560 ? -11.204 -3.546 4.999 1.00 81.50 560 ARG A CA 1
ATOM 4354 C C . ARG A 1 560 ? -12.656 -3.346 5.410 1.00 81.50 560 ARG A C 1
ATOM 4356 O O . ARG A 1 560 ? -13.448 -2.929 4.569 1.00 81.50 560 ARG A O 1
ATOM 4363 N N . LEU A 1 561 ? -12.990 -3.651 6.659 1.00 84.25 561 LEU A N 1
ATOM 4364 C CA . LEU A 1 561 ? -14.320 -3.455 7.220 1.00 84.25 561 LEU A CA 1
ATOM 4365 C C . LEU A 1 561 ? -14.720 -1.981 7.118 1.00 84.25 561 LEU A C 1
ATOM 4367 O O . LEU A 1 561 ? -15.761 -1.674 6.543 1.00 84.25 561 LEU A O 1
ATOM 4371 N N . ASP A 1 562 ? -13.838 -1.078 7.549 1.00 82.94 562 ASP A N 1
ATOM 4372 C CA . ASP A 1 562 ? -14.044 0.366 7.429 1.00 82.94 562 ASP A CA 1
ATOM 4373 C C . ASP A 1 562 ? -14.248 0.799 5.984 1.00 82.94 562 ASP A C 1
ATOM 4375 O O . ASP A 1 562 ? -15.157 1.564 5.676 1.00 82.94 562 ASP A O 1
ATOM 4379 N N . HIS A 1 563 ? -13.429 0.277 5.070 1.00 80.50 563 HIS A N 1
ATOM 4380 C CA . HIS A 1 563 ? -13.554 0.614 3.657 1.00 80.50 563 HIS A CA 1
ATOM 4381 C C . HIS A 1 563 ? -14.906 0.189 3.062 1.00 80.50 563 HIS A C 1
ATOM 4383 O O . HIS A 1 563 ? -15.484 0.920 2.260 1.00 80.50 563 HIS A O 1
ATOM 4389 N N . ILE A 1 564 ? -15.423 -0.981 3.451 1.00 82.38 564 ILE A N 1
ATOM 4390 C CA . ILE A 1 564 ? -16.727 -1.475 2.990 1.00 82.38 564 ILE A CA 1
ATOM 4391 C C . ILE A 1 564 ? -17.862 -0.627 3.571 1.00 82.38 564 ILE A C 1
ATOM 4393 O O . ILE A 1 564 ? -18.762 -0.238 2.823 1.00 82.38 564 ILE A O 1
ATOM 4397 N N . ILE A 1 565 ? -17.799 -0.310 4.868 1.00 82.75 565 ILE A N 1
ATOM 4398 C CA . ILE A 1 565 ? -18.793 0.528 5.549 1.00 82.75 565 ILE A CA 1
ATOM 4399 C C . ILE A 1 565 ? -18.831 1.926 4.916 1.00 82.75 565 ILE A C 1
ATOM 4401 O O . ILE A 1 565 ? -19.910 2.410 4.588 1.00 82.75 565 ILE A O 1
ATOM 4405 N N . GLU A 1 566 ? -17.675 2.555 4.685 1.00 77.62 566 GLU A N 1
ATOM 4406 C CA . GLU A 1 566 ? -17.582 3.890 4.078 1.00 77.62 566 GLU A CA 1
ATOM 4407 C C . GLU A 1 566 ? -18.116 3.909 2.639 1.00 77.62 566 GLU A C 1
ATOM 4409 O O . GLU A 1 566 ? -18.949 4.751 2.305 1.00 77.62 566 GLU A O 1
ATOM 4414 N N . ASN A 1 567 ? -17.691 2.973 1.784 1.00 73.50 567 ASN A N 1
ATOM 4415 C CA . ASN A 1 567 ? -18.084 2.985 0.372 1.00 73.50 567 ASN A CA 1
ATOM 4416 C C . ASN A 1 567 ? -19.569 2.662 0.165 1.00 73.50 567 ASN A C 1
ATOM 4418 O O . ASN A 1 567 ? -20.208 3.280 -0.679 1.00 73.50 567 ASN A O 1
ATOM 4422 N N . CYS A 1 568 ? -20.139 1.736 0.943 1.00 64.88 568 CYS A N 1
ATOM 4423 C CA . CYS A 1 568 ? -21.555 1.371 0.810 1.00 64.88 568 CYS A CA 1
ATOM 4424 C C . CYS A 1 568 ? -22.521 2.469 1.278 1.00 64.88 568 CYS A C 1
ATOM 4426 O O . CYS A 1 568 ? -23.711 2.379 0.992 1.00 64.88 568 CYS A O 1
ATOM 4428 N N . ILE A 1 569 ? -22.039 3.470 2.023 1.00 54.44 569 ILE A N 1
ATOM 4429 C CA . ILE A 1 569 ? -22.818 4.664 2.388 1.00 54.44 569 ILE A CA 1
ATOM 4430 C C . ILE A 1 569 ? -22.761 5.718 1.265 1.00 54.44 569 ILE A C 1
ATOM 4432 O O . ILE A 1 569 ? -23.651 6.562 1.168 1.00 54.44 569 ILE A O 1
ATOM 4436 N N . VAL A 1 570 ? -21.709 5.693 0.441 1.00 37.09 570 VAL A N 1
ATOM 4437 C CA . VAL A 1 570 ? -21.433 6.696 -0.601 1.00 37.09 570 VAL A CA 1
ATOM 4438 C C . VAL A 1 570 ? -22.003 6.295 -1.970 1.00 37.09 570 VAL A C 1
ATOM 4440 O O . VAL A 1 570 ? -22.346 7.181 -2.754 1.00 37.09 570 VAL A O 1
ATOM 4443 N N . GLU A 1 571 ? -22.121 4.993 -2.245 1.00 32.75 571 GLU A N 1
ATOM 4444 C CA . GLU A 1 571 ? -22.823 4.411 -3.406 1.00 32.75 571 GLU A CA 1
ATOM 4445 C C . GLU A 1 571 ? -24.290 4.105 -3.104 1.00 32.75 571 GLU A C 1
ATOM 4447 O O . GLU A 1 571 ? -25.152 4.467 -3.937 1.00 32.75 571 GLU A O 1
#

Sequence (571 aa):
MKHSHLYELQPDPYDCTQRKTCRVCLFKDVKNAAELSQQLKDGKIDAALIRAELVLEPFVLLAAANRAVHQSAHNRMSCRSLSAELVYSLSPSRNISDSLVTFGIAEHSTALIAAIFDDKSGSEMKKLAKKIKGTPEPLMTGLPKLANVSVIKKIYQVGNPAFAEEGLSDHIVSRMVSKDFMLLRQPQFLLRLFRLSTLQQSTPSSSSTASSTHLTSENGEKFLKTVIERLKECQEGNASAAPEQISYWEAIAKQAAIVSDTRSELFQLNSIINDLKETEEMRKLAEGDVESIKETLESELQVLATRVVPLNNLDVLSKCQIELSSGAGGQEAMLFTGELLDMYQKLATSNSWKWDPLQVDNVPLGGVRSALIAVSGENVYAKMRFEAGVHRVQRVPVNDSRMHTSTSSISVLPEPEEVSVVVPSDSVKIEAMRASGPGGQNVNKRSTAVRMTHKETGIAVHCMDERFQHLNIQIAYKRLAAILMQRQVDAMLEKIVSRRKLQVGSKARAEKIRTYNFQHDKVTDHRIQMAITGVDEFLSAGETLHAMIDRLQEQHMEDRLDHIIENCIVE

pLDDT: mean 81.47, std 15.53, range [22.41, 96.31]

Solvent-accessible surface area (backbone atoms only — not comparable to full-atom values): 31250 Å² total; per-residue (Å²): 110,99,36,48,48,78,42,78,41,75,45,44,93,88,41,73,84,60,66,49,34,40,27,40,34,29,32,35,71,32,76,46,29,44,63,52,40,51,36,43,75,72,61,78,46,94,52,24,49,29,37,33,43,70,41,62,44,70,67,61,55,48,54,15,42,38,48,23,50,50,26,52,77,68,76,60,55,91,45,96,42,65,41,54,25,26,36,32,38,62,28,53,56,83,50,60,68,61,16,42,61,67,38,20,56,42,62,82,38,45,39,34,30,43,39,34,74,66,44,83,88,42,63,61,60,52,57,50,52,73,72,49,53,44,51,75,36,46,50,88,76,49,33,58,79,50,29,40,63,72,60,39,34,60,74,62,66,60,72,85,74,91,64,92,82,75,54,75,65,56,55,47,48,50,39,24,64,38,37,83,35,70,87,50,79,63,101,70,64,88,83,60,76,85,76,79,86,81,80,79,93,73,83,94,75,74,98,69,58,63,66,46,49,54,54,70,30,78,59,28,50,49,37,55,51,52,46,50,50,54,50,49,38,42,74,73,66,78,43,91,73,58,72,70,57,51,54,48,43,51,56,40,49,57,41,52,48,52,47,51,51,52,51,48,52,52,51,51,53,52,50,49,58,73,69,55,88,66,61,73,69,61,51,55,53,52,52,52,51,50,51,55,51,50,56,48,44,51,53,45,38,51,54,39,51,52,54,72,44,66,84,48,83,62,45,66,25,38,30,24,36,41,36,42,35,40,31,46,46,60,68,60,5,13,36,52,31,33,50,52,50,53,19,51,52,42,41,30,55,76,70,70,28,48,81,44,79,75,45,73,43,70,42,96,90,54,30,21,49,36,36,35,32,43,38,39,32,87,36,42,32,53,63,46,49,79,59,38,20,23,39,31,41,35,40,61,48,96,92,48,92,55,77,44,73,24,19,26,22,23,32,56,42,79,52,77,81,80,90,78,76,81,79,62,78,84,52,47,48,81,43,75,34,64,53,87,74,100,63,58,73,66,39,79,72,43,59,26,13,32,39,39,28,35,67,88,81,65,52,68,42,79,26,65,89,44,89,45,41,70,59,15,49,54,51,38,52,53,51,49,41,51,53,51,43,49,52,51,49,50,55,47,47,50,54,48,51,50,54,42,53,64,29,37,56,74,42,43,92,86,58,56,45,33,38,40,31,61,86,75,34,27,34,35,36,66,86,80,69,48,72,46,76,48,45,69,53,37,48,63,40,37,71,66,42,52,55,53,48,52,52,52,48,51,52,51,50,45,57,49,42,52,50,51,40,55,49,66,71,74,106

Nearest PDB structures (foldseek):
  8oir-assembly1_Aa  TM=8.320E-01  e=1.053E-26  Homo sapiens
  7nqh-assembly1_BL  TM=9.393E-01  e=1.930E-22  Homo sapiens
  9d7s-assembly2_2w  TM=9.187E-01  e=1.320E-21  Thermus thermophilus HB8
  4v63-assembly1_AX  TM=7.401E-01  e=7.016E-23  Thermus thermophilus HB27
  7sza-assembly1_B  TM=9.250E-01  e=4.552E-14  Homo sapiens

InterPro domains:
  IPR000352 Peptide chain release factor class I [PF00472] (418-527)
  IPR000352 Peptide chain release factor class I [PS00745] (434-450)
  IPR005139 Peptide chain release factor [PF03462] (241-409)
  IPR005139 Peptide chain release factor [SM00937] (275-387)
  IPR013926 CGI121/TPRKB [PF08617] (27-180)
  IPR036504 CGI121/TPRKB superfamily [G3DSA:3.30.2380.10] (13-182)
  IPR036504 CGI121/TPRKB superfamily [SSF143870] (18-160)
  IPR045853 Peptide chain release factor class I superfamily [SSF75620] (246-561)
  IPR050057 Prokaryotic/Mitochondrial Release Factor [PTHR43804] (233-556)

Organism: Caenorhabditis remanei (NCBI:txid31234)

Radius of gyration: 32.61 Å; Cα contacts (8 Å, |Δi|>4): 858; chains: 1; bounding box: 73×78×110 Å